Protein 6GFA (pdb70)

Nearest PDB structures (foldseek):
  6gfa-assembly1_A  TM=1.003E+00  e=8.017E-80  Homo sapiens
  6s02-assembly1_A  TM=9.178E-01  e=1.469E-42  Plasmodium falciparum 3D7
  6rzq-assembly1_A  TM=9.222E-01  e=8.433E-42  Plasmodium falciparum 3D7
  3l6q-assembly2_B  TM=8.711E-01  e=2.440E-42  Cryptosporidium parvum Iowa II
  3kvg-assembly2_B  TM=8.988E-01  e=8.922E-42  Cryptosporidium parvum Iowa II

B-factor: mean 36.86, std 12.06, range [14.99, 91.08]

Solvent-accessible surface area: 17128 Å² total; per-residue (Å²): 68,3,0,2,20,12,16,14,52,27,0,25,3,0,12,61,60,114,91,37,20,43,37,7,52,21,109,108,97,65,94,33,5,15,2,6,0,4,4,31,88,82,88,98,36,19,2,47,40,0,71,118,59,24,34,97,80,0,83,35,0,0,10,47,4,26,16,2,4,38,50,52,23,125,40,109,35,0,80,155,38,79,89,57,30,14,11,89,6,35,74,34,222,131,32,17,4,0,0,63,4,86,28,93,51,116,115,50,87,22,19,6,38,74,0,3,5,16,0,0,47,42,0,42,83,8,0,44,104,62,54,174,125,119,8,63,54,0,0,1,3,1,6,21,27,18,76,110,56,20,61,143,5,9,75,70,0,1,133,99,30,44,6,69,22,78,89,8,0,47,9,3,35,0,0,0,41,5,0,18,103,90,58,138,131,6,23,33,122,131,96,184,60,69,28,0,0,1,0,14,0,26,31,20,8,0,10,0,0,0,1,14,0,7,108,87,115,54,114,52,64,14,40,3,82,30,23,120,1,0,1,61,28,0,4,66,60,0,2,78,52,0,6,59,58,0,112,87,140,68,166,5,41,0,110,83,40,66,88,6,21,20,66,0,66,56,38,0,27,130,7,15,130,88,2,39,97,50,68,86,84,11,89,2,94,3,132,58,9,32,107,123,111,92,3,60,15,128,0,33,57,81,75,6,47,74,59,0,44,112,6,6,105,82,0,86,90,4,0,141,34,0,31,110,101,25,152,26,127,41,129,67,2,51,6,0,2,6,1,11,42,10,0,102,7,37,6,0,68,87,90,0,22,159,50,3,65,68,132,31,35,87,70,14,65,23,28,17,0,9,0,45,0,0,1,40,60,70

Radius of gyration: 21.19 Å; Cα contacts (8 Å, |Δi|>4): 793; chains: 1; bounding box: 54×48×57 Å

InterPro domains:
  IPR013126 Heat shock protein 70 family [PF00012] (3-703)
  IPR013126 Heat shock protein 70 family [PTHR45639] (1-829)
  IPR018181 Heat shock protein 70, conserved site [PS01036] (338-352)
  IPR029047 Heat shock protein 70kD, peptide-binding domain superfamily [G3DSA:2.60.34.10] (390-541)
  IPR029047 Heat shock protein 70kD, peptide-binding domain superfamily [SSF100920] (386-639)
  IPR029048 Heat shock protein 70kD, C-terminal domain superfamily [G3DSA:1.20.1270.10] (606-717)
  IPR029048 Heat shock protein 70kD, C-terminal domain superfamily [G3DSA:1.20.1270.10] (718-803)
  IPR029048 Heat shock protein 70kD, C-terminal domain superfamily [SSF100934] (633-715)
  IPR029048 Heat shock protein 70kD, C-terminal domain superfamily [SSF100934] (718-811)
  IPR042053 HSPH1, nucleotide-binding domain [cd11739] (2-381)
  IPR043129 ATPase, nucleotide binding domain [SSF53067] (1-185)
  IPR043129 ATPase, nucleotide binding domain [SSF53067] (195-383)
  IPR060486 HYOU1-like, C-terminal domain [PF27508] (733-796)

CATH classification: 3.30.420.40 (+3 more: 3.30.30.30, 3.30.420.40, 3.90.640.10)

Sequence (378 aa):
VVGLDVGSQSCYIAVARAGGIETIANEFSDRCTPSVISFGSKNRTTIGVAAKNQQITHANNTVSNFKRFHGRAFNDPFIQKEKENLSYDLVPLKNGGVGIKVMYMGEEHLFSVEQITAMLLTKLKETAENSLKKPVTDCVISVPSSFFTDAERRSVLDAAQIVGLNCLRLMNNDMMTAVALNYGIYKQDLPSLDEKPRIVVFVDMGHSAFQVVSACAFNKGKLKVLGTAFDPFLGGKNFDEKLVEHFCAEFKTKYKLDAKSKIRALLRLYQECEKLKKLMSSNSTDLPLNIECFMNDKDVSGKMNRSQFEELCAELLQKIEVPLYSLLEQTHLKVEDVSAVEIVGGATRIPAVKERIAKFFGKDISTTLNADEAVARGCALQC

Foldseek 3Di:
DKFWEDDLFWIAIWAQDVPAIGTFAFPVRHRIFTLKKAADQQGIDGGVVLVVCCLVRVARMDGSCLVLQLPFCPPPVNVVVQLQGSYHWDADPVRGIWTWHQHNNDIDIDGSLQSVLVRVLSVQVSVCVRVVDHAAEFEYEDAPPQDPRSVVSNVSSSVVNNHDHPYHDHLVLLLQLLCQVPPPPAAAPVDFWAKEKEWAAAAFWIKIWIWTHHNPDIDTLDMFIDRGAHLVVLLVLQLVVVQVVCCVPPVDRQSVDSSLSVVSSVQSSVVQLVLLPDFDKDKRWDQCSDPRDIDIDIDGLVRSCVSCVVSLVVLCVRVVVNCVRNVDDLVSHPAYEYAYDGCSRVSNQVSVCVNSVHHHDHPDHRDCSNSSSRNPPD

Organism: Homo sapiens (NCBI:txid9606)

Structure (mmCIF, N/CA/C/O backbone):
data_6GFA
#
_entry.id   6GFA
#
_cell.length_a   109.780
_cell.length_b   109.780
_cell.length_c   144.220
_cell.angle_alpha   90.00
_cell.angle_beta   90.00
_cell.angle_gamma   120.00
#
_symmetry.space_group_name_H-M   'P 61 2 2'
#
loop_
_entity.id
_entity.type
_entity.pdbx_description
1 polymer 'Heat shock protein 105 kDa'
2 non-polymer 'MAGNESIUM ION'
3 non-polymer "ADENOSINE-5'-TRIPHOSPHATE"
4 water water
#
loop_
_atom_site.group_PDB
_atom_site.id
_atom_site.type_symbol
_atom_site.label_atom_id
_atom_site.label_alt_id
_atom_site.label_comp_id
_atom_site.label_asym_id
_atom_site.label_entity_id
_atom_site.label_seq_id
_atom_site.pdbx_PDB_ins_code
_atom_site.Cartn_x
_atom_site.Cartn_y
_atom_site.Cartn_z
_atom_site.occupancy
_atom_site.B_iso_or_equiv
_atom_site.auth_seq_id
_atom_site.auth_comp_id
_atom_site.auth_asym_id
_atom_site.auth_atom_id
_atom_site.pdbx_PDB_model_num
ATOM 1 N N . VAL A 1 3 ? -19.063 26.690 -1.859 1.00 42.87 2 VAL A N 1
ATOM 2 C CA . VAL A 1 3 ? -18.865 28.021 -1.281 1.00 41.98 2 VAL A CA 1
ATOM 3 C C . VAL A 1 3 ? -17.430 28.220 -0.782 1.00 36.52 2 VAL A C 1
ATOM 4 O O . VAL A 1 3 ? -16.978 27.526 0.117 1.00 34.39 2 VAL A O 1
ATOM 8 N N . VAL A 1 4 ? -16.728 29.187 -1.353 1.00 33.32 3 VAL A N 1
ATOM 9 C CA . VAL A 1 4 ? -15.328 29.386 -1.015 1.00 27.84 3 VAL A CA 1
ATOM 10 C C . VAL A 1 4 ? -15.143 30.396 0.128 1.00 30.37 3 VAL A C 1
ATOM 11 O O . VAL A 1 4 ? -15.752 31.467 0.133 1.00 29.90 3 VAL A O 1
ATOM 15 N N . GLY A 1 5 ? -14.326 30.041 1.116 1.00 27.50 4 GLY A N 1
ATOM 16 C CA . GLY A 1 5 ? -13.984 30.974 2.176 1.00 22.88 4 GLY A CA 1
ATOM 17 C C . GLY A 1 5 ? -12.718 31.752 1.807 1.00 28.46 4 GLY A C 1
ATOM 18 O O . GLY A 1 5 ? -11.688 31.155 1.472 1.00 27.06 4 GLY A O 1
ATOM 19 N N . LEU A 1 6 ? -12.795 33.076 1.874 1.00 24.87 5 LEU A N 1
ATOM 20 C CA . LEU A 1 6 ? -11.693 33.958 1.472 1.00 23.63 5 LEU A CA 1
ATOM 21 C C . LEU A 1 6 ? -11.249 34.862 2.605 1.00 26.67 5 LEU A C 1
ATOM 22 O O . LEU A 1 6 ? -11.940 35.824 2.964 1.00 23.24 5 LEU A O 1
ATOM 27 N N . ASP A 1 7 ? -10.085 34.570 3.160 1.00 19.99 6 ASP A N 1
ATOM 28 C CA . ASP A 1 7 ? -9.525 35.443 4.162 1.00 23.69 6 ASP A CA 1
ATOM 29 C C . ASP A 1 7 ? -8.659 36.470 3.432 1.00 21.66 6 ASP A C 1
ATOM 30 O O . ASP A 1 7 ? -7.557 36.166 2.979 1.00 23.15 6 ASP A O 1
ATOM 35 N N . VAL A 1 8 ? -9.176 37.680 3.287 1.00 21.13 7 VAL A N 1
ATOM 36 C CA . VAL A 1 8 ? -8.442 38.727 2.591 1.00 22.48 7 VAL A CA 1
ATOM 37 C C . VAL A 1 8 ? -7.738 39.602 3.623 1.00 24.02 7 VAL A C 1
ATOM 38 O O . VAL A 1 8 ? -8.366 40.428 4.314 1.00 24.57 7 VAL A O 1
ATOM 42 N N . GLY A 1 9 ? -6.431 39.401 3.745 1.00 20.45 8 GLY A N 1
ATOM 43 C CA . GLY A 1 9 ? -5.649 40.119 4.729 1.00 21.59 8 GLY A CA 1
ATOM 44 C C . GLY A 1 9 ? -4.981 41.330 4.098 1.00 20.52 8 GLY A C 1
ATOM 45 O O . GLY A 1 9 ? -4.871 41.427 2.873 1.00 20.81 8 GLY A O 1
ATOM 46 N N . SER A 1 10 ? -4.540 42.269 4.922 1.00 22.04 9 SER A N 1
ATOM 47 C CA . SER A 1 10 ? -3.869 43.444 4.374 1.00 22.75 9 SER A CA 1
ATOM 48 C C . SER A 1 10 ? -2.484 43.071 3.794 1.00 21.94 9 SER A C 1
ATOM 49 O O . SER A 1 10 ? -1.933 43.813 2.961 1.00 25.76 9 SER A O 1
ATOM 52 N N . GLN A 1 11 ? -1.947 41.921 4.214 1.00 20.88 10 GLN A N 1
ATOM 53 C CA . GLN A 1 11 ? -0.644 41.434 3.727 1.00 20.79 10 GLN A CA 1
ATOM 54 C C . GLN A 1 11 ? -0.757 40.131 2.919 1.00 23.97 10 GLN A C 1
ATOM 55 O O . GLN A 1 11 ? -0.090 39.985 1.903 1.00 24.02 10 GLN A O 1
ATOM 61 N N . SER A 1 12 ? -1.588 39.185 3.375 1.00 21.53 11 SER A N 1
ATOM 62 C CA . SER A 1 12 ? -1.709 37.884 2.715 1.00 22.04 11 SER A CA 1
ATOM 63 C C . SER A 1 12 ? -3.148 37.421 2.662 1.00 21.61 11 SER A C 1
ATOM 64 O O . SER A 1 12 ? -3.958 37.822 3.500 1.00 26.67 11 SER A O 1
ATOM 67 N N . CYS A 1 13 ? -3.443 36.565 1.690 1.00 19.80 12 CYS A N 1
ATOM 68 C CA . CYS A 1 13 ? -4.762 35.966 1.528 1.00 22.34 12 CYS A CA 1
ATOM 69 C C . CYS A 1 13 ? -4.712 34.459 1.557 1.00 27.13 12 CYS A C 1
ATOM 70 O O . CYS A 1 13 ? -3.768 33.851 1.044 1.00 26.32 12 CYS A O 1
ATOM 73 N N . TYR A 1 14 ? -5.740 33.862 2.157 1.00 24.23 13 TYR A N 1
ATOM 74 C CA . TYR A 1 14 ? -5.911 32.418 2.167 1.00 25.04 13 TYR A CA 1
ATOM 75 C C . TYR A 1 14 ? -7.296 32.060 1.629 1.00 28.19 13 TYR A C 1
ATOM 76 O O . TYR A 1 14 ? -8.233 32.863 1.703 1.00 23.62 13 TYR A O 1
ATOM 85 N N . ILE A 1 15 ? -7.397 30.849 1.086 1.00 23.76 14 ILE A N 1
ATOM 86 C CA . ILE A 1 15 ? -8.599 30.361 0.426 1.00 26.49 14 ILE A CA 1
ATOM 87 C C . ILE A 1 15 ? -8.932 28.975 0.955 1.00 26.85 14 ILE A C 1
ATOM 88 O O . ILE A 1 15 ? -8.065 28.096 0.979 1.00 24.55 14 ILE A O 1
ATOM 93 N N . ALA A 1 16 ? -10.173 28.757 1.368 1.00 20.97 15 ALA A N 1
ATOM 94 C CA . ALA A 1 16 ? -10.542 27.427 1.847 1.00 23.92 15 ALA A CA 1
ATOM 95 C C . ALA A 1 16 ? -11.887 27.016 1.277 1.00 28.28 15 ALA A C 1
ATOM 96 O O . ALA A 1 16 ? -12.669 27.865 0.876 1.00 27.60 15 ALA A O 1
ATOM 98 N N . VAL A 1 17 ? -12.147 25.709 1.234 1.00 29.25 16 VAL A N 1
ATOM 99 C CA . VAL A 1 17 ? -13.429 25.220 0.740 1.00 35.17 16 VAL A CA 1
ATOM 100 C C . VAL A 1 17 ? -13.785 23.877 1.372 1.00 34.09 16 VAL A C 1
ATOM 101 O O . VAL A 1 17 ? -12.913 23.046 1.609 1.00 34.89 16 VAL A O 1
ATOM 105 N N . ALA A 1 18 ? -15.064 23.680 1.677 1.00 44.00 17 ALA A N 1
ATOM 106 C CA . ALA A 1 18 ? -15.534 22.373 2.140 1.00 47.62 17 ALA A CA 1
ATOM 107 C C . ALA A 1 18 ? -15.398 21.346 1.029 1.00 52.98 17 ALA A C 1
ATOM 108 O O . ALA A 1 18 ? -16.035 21.467 -0.014 1.00 54.26 17 ALA A O 1
ATOM 110 N N . ARG A 1 19 ? -14.542 20.355 1.250 1.00 58.09 18 ARG A N 1
ATOM 111 C CA . ARG A 1 19 ? -14.423 19.222 0.348 1.00 60.54 18 ARG A CA 1
ATOM 112 C C . ARG A 1 19 ? -15.051 18.002 1.016 1.00 70.17 18 ARG A C 1
ATOM 113 O O . ARG A 1 19 ? -15.643 18.114 2.096 1.00 67.91 18 ARG A O 1
ATOM 115 N N . ALA A 1 20 ? -14.937 16.845 0.371 1.00 76.72 19 ALA A N 1
ATOM 116 C CA . ALA A 1 20 ? -15.490 15.611 0.918 1.00 72.24 19 ALA A CA 1
ATOM 117 C C . ALA A 1 20 ? -14.765 15.234 2.203 1.00 70.09 19 ALA A C 1
ATOM 118 O O . ALA A 1 20 ? -13.599 14.834 2.179 1.00 70.04 19 ALA A O 1
ATOM 120 N N . GLY A 1 21 ? -15.460 15.376 3.326 1.00 69.71 20 GLY A N 1
ATOM 121 C CA . GLY A 1 21 ? -14.878 15.088 4.621 1.00 65.60 20 GLY A CA 1
ATOM 122 C C . GLY A 1 21 ? -14.774 16.318 5.503 1.00 70.09 20 GLY A C 1
ATOM 123 O O . GLY A 1 21 ? -15.426 16.391 6.547 1.00 73.94 20 GLY A O 1
ATOM 124 N N . GLY A 1 22 ? -13.963 17.288 5.082 1.00 64.74 21 GLY A N 1
ATOM 125 C CA . GLY A 1 22 ? -13.708 18.471 5.888 1.00 56.67 21 GLY A CA 1
ATOM 126 C C . GLY A 1 22 ? -13.452 19.743 5.098 1.00 51.04 21 GLY A C 1
ATOM 127 O O . GLY A 1 22 ? -14.073 19.989 4.066 1.00 49.41 21 GLY A O 1
ATOM 128 N N . ILE A 1 23 ? -12.539 20.567 5.596 1.00 45.81 22 ILE A N 1
ATOM 129 C CA . ILE A 1 23 ? -12.240 21.840 4.954 1.00 41.66 22 ILE A CA 1
ATOM 130 C C . ILE A 1 23 ? -10.822 21.763 4.432 1.00 38.20 22 ILE A C 1
ATOM 131 O O . ILE A 1 23 ? -9.920 21.361 5.156 1.00 43.09 22 ILE A O 1
ATOM 136 N N . GLU A 1 24 ? -10.618 22.126 3.174 1.00 34.12 23 GLU A N 1
ATOM 137 C CA . GLU A 1 24 ? -9.264 22.146 2.625 1.00 36.63 23 GLU A CA 1
ATOM 138 C C . GLU A 1 24 ? -8.855 23.565 2.249 1.00 35.07 23 GLU A C 1
ATOM 139 O O . GLU A 1 24 ? -9.688 24.348 1.784 1.00 31.42 23 GLU A O 1
ATOM 141 N N . THR A 1 25 ? -7.583 23.915 2.432 1.00 33.29 24 THR A N 1
ATOM 142 C CA . THR A 1 25 ? -7.138 25.186 1.886 1.00 34.37 24 THR A CA 1
ATOM 143 C C . THR A 1 25 ? -6.743 24.942 0.444 1.00 33.65 24 THR A C 1
ATOM 144 O O . THR A 1 25 ? -6.293 23.864 0.084 1.00 37.40 24 THR A O 1
ATOM 148 N N . ILE A 1 26 ? -6.951 25.942 -0.388 1.00 27.40 25 ILE A N 1
ATOM 149 C CA . ILE A 1 26 ? -6.642 25.822 -1.793 1.00 30.99 25 ILE A CA 1
ATOM 150 C C . ILE A 1 26 ? -5.282 26.445 -2.081 1.00 31.10 25 ILE A C 1
ATOM 151 O O . ILE A 1 26 ? -5.015 27.585 -1.673 1.00 33.08 25 ILE A O 1
ATOM 156 N N . ALA A 1 27 ? -4.434 25.699 -2.785 1.00 26.11 26 ALA A N 1
ATOM 157 C CA . ALA A 1 27 ? -3.088 26.158 -3.135 1.00 27.07 26 ALA A CA 1
ATOM 158 C C . ALA A 1 27 ? -3.112 26.845 -4.496 1.00 30.56 26 ALA A C 1
ATOM 159 O O . ALA A 1 27 ? -3.960 26.534 -5.339 1.00 28.47 26 ALA A O 1
ATOM 161 N N . ASN A 1 28 ? -2.192 27.785 -4.707 1.00 26.77 27 ASN A N 1
ATOM 162 C CA . ASN A 1 28 ? -2.178 28.561 -5.944 1.00 28.09 27 ASN A CA 1
ATOM 163 C C . ASN A 1 28 ? -1.162 28.022 -6.956 1.00 28.41 27 ASN A C 1
ATOM 164 O O . ASN A 1 28 ? -0.710 26.880 -6.830 1.00 28.83 27 ASN A O 1
ATOM 169 N N . GLU A 1 29 ? -0.790 28.845 -7.938 1.00 32.17 28 GLU A N 1
ATOM 170 C CA . GLU A 1 29 ? 0.044 28.370 -9.043 1.00 33.02 28 GLU A CA 1
ATOM 171 C C . GLU A 1 29 ? 1.495 28.129 -8.618 1.00 35.76 28 GLU A C 1
ATOM 172 O O . GLU A 1 29 ? 2.277 27.556 -9.382 1.00 35.44 28 GLU A O 1
ATOM 178 N N . PHE A 1 30 ? 1.844 28.573 -7.410 1.00 32.83 29 PHE A N 1
ATOM 179 C CA . PHE A 1 30 ? 3.158 28.298 -6.812 1.00 31.16 29 PHE A CA 1
ATOM 180 C C . PHE A 1 30 ? 3.053 27.184 -5.773 1.00 30.69 29 PHE A C 1
ATOM 181 O O . PHE A 1 30 ? 4.010 26.920 -5.025 1.00 31.53 29 PHE A O 1
ATOM 189 N N . SER A 1 31 ? 1.882 26.537 -5.753 1.00 26.09 30 SER A N 1
ATOM 190 C CA . SER A 1 31 ? 1.535 25.487 -4.794 1.00 29.02 30 SER A CA 1
ATOM 191 C C . SER A 1 31 ? 1.462 26.030 -3.372 1.00 29.29 30 SER A C 1
ATOM 192 O O . SER A 1 31 ? 1.577 25.268 -2.416 1.00 26.56 30 SER A O 1
ATOM 195 N N . ASP A 1 32 ? 1.244 27.336 -3.232 1.00 25.31 31 ASP A N 1
ATOM 196 C CA . ASP A 1 32 ? 1.265 27.978 -1.912 1.00 28.59 31 ASP A CA 1
ATOM 197 C C . ASP A 1 32 ? -0.170 28.287 -1.459 1.00 27.20 31 ASP A C 1
ATOM 198 O O . ASP A 1 32 ? -0.999 28.692 -2.277 1.00 26.48 31 ASP A O 1
ATOM 203 N N . ARG A 1 33 ? -0.450 28.089 -0.170 1.00 25.29 32 ARG A N 1
ATOM 204 C CA . ARG A 1 33 ? -1.716 28.523 0.447 1.00 26.10 32 ARG A CA 1
ATOM 205 C C . ARG A 1 33 ? -1.786 30.053 0.608 1.00 27.36 32 ARG A C 1
ATOM 206 O O . ARG A 1 33 ? -2.861 30.633 0.737 1.00 25.31 32 ARG A O 1
ATOM 214 N N . CYS A 1 34 ? -0.619 30.690 0.625 1.00 25.58 33 CYS A N 1
ATOM 215 C CA . CYS A 1 34 ? -0.501 32.108 0.955 1.00 26.15 33 CYS A CA 1
ATOM 216 C C . CYS A 1 34 ? -0.298 32.917 -0.313 1.00 26.31 33 CYS A C 1
ATOM 217 O O . CYS A 1 34 ? 0.687 32.710 -1.035 1.00 24.19 33 CYS A O 1
ATOM 220 N N . THR A 1 35 ? -1.244 33.808 -0.592 1.00 22.22 34 THR A N 1
ATOM 221 C CA . THR A 1 35 ? -1.142 34.749 -1.709 1.00 22.59 34 THR A CA 1
ATOM 222 C C . THR A 1 35 ? -0.909 36.188 -1.202 1.00 25.48 34 THR A C 1
ATOM 223 O O . THR A 1 35 ? -1.803 36.777 -0.589 1.00 26.20 34 THR A O 1
ATOM 227 N N . PRO A 1 36 ? 0.291 36.755 -1.451 1.00 23.42 35 PRO A N 1
ATOM 228 C CA . PRO A 1 36 ? 0.515 38.145 -1.032 1.00 21.47 35 PRO A CA 1
ATOM 229 C C . PRO A 1 36 ? -0.530 39.087 -1.616 1.00 25.65 35 PRO A C 1
ATOM 230 O O . PRO A 1 36 ? -0.880 38.954 -2.790 1.00 23.57 35 PRO A O 1
ATOM 234 N N . SER A 1 37 ? -1.005 40.024 -0.794 1.00 24.54 36 SER A N 1
ATOM 235 C CA . SER A 1 37 ? -1.992 41.033 -1.208 1.00 25.78 36 SER A CA 1
ATOM 236 C C . SER A 1 37 ? -1.317 42.196 -1.930 1.00 23.95 36 SER A C 1
ATOM 237 O O . SER A 1 37 ? -1.248 43.314 -1.419 1.00 26.12 36 SER A O 1
ATOM 240 N N . VAL A 1 38 ? -0.796 41.915 -3.114 1.00 28.32 37 VAL A N 1
ATOM 241 C CA . VAL A 1 38 ? 0.047 42.869 -3.828 1.00 24.96 37 VAL A CA 1
ATOM 242 C C . VAL A 1 38 ? -0.295 42.811 -5.310 1.00 26.30 37 VAL A C 1
ATOM 243 O O . VAL A 1 38 ? -0.425 41.720 -5.892 1.00 25.42 37 VAL A O 1
ATOM 247 N N . ILE A 1 39 ? -0.444 43.982 -5.913 1.00 26.75 38 ILE A N 1
ATOM 248 C CA . ILE A 1 39 ? -0.729 44.093 -7.334 1.00 29.87 38 ILE A CA 1
ATOM 249 C C . ILE A 1 39 ? 0.351 44.956 -7.969 1.00 33.06 38 ILE A C 1
ATOM 250 O O . ILE A 1 39 ? 0.638 46.051 -7.478 1.00 30.29 38 ILE A O 1
ATOM 255 N N . SER A 1 40 ? 0.945 44.467 -9.052 1.00 32.32 39 SER A N 1
ATOM 256 C CA . SER A 1 40 ? 1.953 45.230 -9.775 1.00 34.54 39 SER A CA 1
ATOM 257 C C . SER A 1 40 ? 1.458 45.570 -11.175 1.00 36.60 39 SER A C 1
ATOM 258 O O . SER A 1 40 ? 0.998 44.696 -11.910 1.00 40.14 39 SER A O 1
ATOM 261 N N . PHE A 1 41 ? 1.547 46.844 -11.543 1.00 38.11 40 PHE A N 1
ATOM 262 C CA . PHE A 1 41 ? 1.037 47.281 -12.837 1.00 41.79 40 PHE A CA 1
ATOM 263 C C . PHE A 1 41 ? 2.193 47.526 -13.797 1.00 44.52 40 PHE A C 1
ATOM 264 O O . PHE A 1 41 ? 3.022 48.392 -13.559 1.00 43.04 40 PHE A O 1
ATOM 272 N N . GLY A 1 42 ? 2.247 46.749 -14.872 1.00 51.88 41 GLY A N 1
ATOM 273 C CA . GLY A 1 42 ? 3.271 46.926 -15.887 1.00 58.40 41 GLY A CA 1
ATOM 274 C C . GLY A 1 42 ? 2.704 47.617 -17.114 1.00 60.98 41 GLY A C 1
ATOM 275 O O . GLY A 1 42 ? 1.588 48.140 -17.071 1.00 55.93 41 GLY A O 1
ATOM 276 N N . SER A 1 43 ? 3.461 47.607 -18.209 1.00 62.09 42 SER A N 1
ATOM 277 C CA . SER A 1 43 ? 3.027 48.245 -19.451 1.00 62.43 42 SER A CA 1
ATOM 278 C C . SER A 1 43 ? 2.165 47.315 -20.296 1.00 66.34 42 SER A C 1
ATOM 279 O O . SER A 1 43 ? 1.214 47.752 -20.940 1.00 67.00 42 SER A O 1
ATOM 282 N N . LYS A 1 44 ? 2.505 46.031 -20.294 1.00 68.10 43 LYS A N 1
ATOM 283 C CA . LYS A 1 44 ? 1.775 45.054 -21.094 1.00 70.06 43 LYS A CA 1
ATOM 284 C C . LYS A 1 44 ? 0.681 44.339 -20.294 1.00 66.41 43 LYS A C 1
ATOM 285 O O . LYS A 1 44 ? -0.232 43.755 -20.880 1.00 66.92 43 LYS A O 1
ATOM 287 N N . ASN A 1 45 ? 0.769 44.392 -18.964 1.00 64.65 44 ASN A N 1
ATOM 288 C CA . ASN A 1 45 ? -0.134 43.616 -18.106 1.00 62.78 44 ASN A CA 1
ATOM 289 C C . ASN A 1 45 ? -0.035 43.969 -16.621 1.00 56.45 44 ASN A C 1
ATOM 290 O O . ASN A 1 45 ? 0.632 44.928 -16.238 1.00 59.65 44 ASN A O 1
ATOM 295 N N . ARG A 1 46 ? -0.696 43.172 -15.788 1.00 49.86 45 ARG A N 1
ATOM 296 C CA . ARG A 1 46 ? -0.583 43.315 -14.345 1.00 41.93 45 ARG A CA 1
ATOM 297 C C . ARG A 1 46 ? -0.415 41.950 -13.689 1.00 40.15 45 ARG A C 1
ATOM 298 O O . ARG A 1 46 ? -0.817 40.915 -14.224 1.00 36.58 45 ARG A O 1
ATOM 306 N N . THR A 1 47 ? 0.190 41.962 -12.515 1.00 33.63 46 THR A N 1
ATOM 307 C CA A THR A 1 47 ? 0.526 40.751 -11.796 0.47 34.85 46 THR A CA 1
ATOM 308 C CA B THR A 1 47 ? 0.450 40.717 -11.821 0.53 34.85 46 THR A CA 1
ATOM 309 C C . THR A 1 47 ? -0.012 40.848 -10.365 1.00 34.53 46 THR A C 1
ATOM 310 O O . THR A 1 47 ? -0.029 41.939 -9.792 1.00 31.64 46 THR A O 1
ATOM 317 N N . ILE A 1 48 ? -0.449 39.723 -9.793 1.00 29.88 47 ILE A N 1
ATOM 318 C CA . ILE A 1 48 ? -0.999 39.702 -8.443 1.00 26.01 47 ILE A CA 1
ATOM 319 C C . ILE A 1 48 ? -0.406 38.572 -7.606 1.00 26.77 47 ILE A C 1
ATOM 320 O O . ILE A 1 48 ? -0.382 37.432 -8.041 1.00 28.59 47 ILE A O 1
ATOM 325 N N . GLY A 1 49 ? 0.043 38.871 -6.392 1.00 25.12 48 GLY A N 1
ATOM 326 C CA . GLY A 1 49 ? 0.592 37.831 -5.538 1.00 27.97 48 GLY A CA 1
ATOM 327 C C . GLY A 1 49 ? 2.111 37.942 -5.434 1.00 28.64 48 GLY A C 1
ATOM 328 O O . GLY A 1 49 ? 2.666 39.037 -5.438 1.00 27.18 48 GLY A O 1
ATOM 329 N N . VAL A 1 50 ? 2.784 36.803 -5.340 1.00 27.32 49 VAL A N 1
ATOM 330 C CA . VAL A 1 50 ? 4.206 36.821 -5.025 1.00 30.29 49 VAL A CA 1
ATOM 331 C C . VAL A 1 50 ? 5.056 37.339 -6.195 1.00 28.60 49 VAL A C 1
ATOM 332 O O . VAL A 1 50 ? 6.088 37.957 -5.976 1.00 29.59 49 VAL A O 1
ATOM 336 N N . ALA A 1 51 ? 4.611 37.141 -7.432 1.00 30.30 50 ALA A N 1
ATOM 337 C CA . ALA A 1 51 ? 5.338 37.729 -8.561 1.00 37.91 50 ALA A CA 1
ATOM 338 C C . ALA A 1 51 ? 5.245 39.264 -8.520 1.00 32.13 50 ALA A C 1
ATOM 339 O O . ALA A 1 51 ? 6.173 39.972 -8.934 1.00 37.72 50 ALA A O 1
ATOM 341 N N . ALA A 1 52 ? 4.144 39.785 -7.993 1.00 32.86 51 ALA A N 1
ATOM 342 C CA . ALA A 1 52 ? 4.025 41.232 -7.802 1.00 33.77 51 ALA A CA 1
ATOM 343 C C . ALA A 1 52 ? 4.898 41.675 -6.632 1.00 32.48 51 ALA A C 1
ATOM 344 O O . ALA A 1 52 ? 5.626 42.665 -6.722 1.00 35.30 51 ALA A O 1
ATOM 346 N N . LYS A 1 53 ? 4.817 40.936 -5.532 1.00 29.94 52 LYS A N 1
ATOM 347 C CA . LYS A 1 53 ? 5.606 41.259 -4.355 1.00 32.46 52 LYS A CA 1
ATOM 348 C C . LYS A 1 53 ? 7.100 41.212 -4.643 1.00 37.56 52 LYS A C 1
ATOM 349 O O . LYS A 1 53 ? 7.849 42.042 -4.140 1.00 32.56 52 LYS A O 1
ATOM 355 N N . ASN A 1 54 ? 7.532 40.230 -5.434 1.00 33.03 53 ASN A N 1
ATOM 356 C CA . ASN A 1 54 ? 8.947 40.116 -5.777 1.00 35.72 53 ASN A CA 1
ATOM 357 C C . ASN A 1 54 ? 9.430 41.340 -6.573 1.00 35.22 53 ASN A C 1
ATOM 358 O O . ASN A 1 54 ? 10.615 41.643 -6.591 1.00 38.72 53 ASN A O 1
ATOM 363 N N . GLN A 1 55 ? 8.503 42.057 -7.207 1.00 37.68 54 GLN A N 1
ATOM 364 C CA . GLN A 1 55 ? 8.842 43.263 -7.974 1.00 40.83 54 GLN A CA 1
ATOM 365 C C . GLN A 1 55 ? 8.743 44.568 -7.201 1.00 42.05 54 GLN A C 1
ATOM 366 O O . GLN A 1 55 ? 8.899 45.639 -7.775 1.00 45.19 54 GLN A O 1
ATOM 372 N N . GLN A 1 56 ? 8.449 44.490 -5.914 1.00 39.98 55 GLN A N 1
ATOM 373 C CA . GLN A 1 56 ? 8.056 45.683 -5.174 1.00 42.25 55 GLN A CA 1
ATOM 374 C C . GLN A 1 56 ? 9.159 46.765 -5.073 1.00 43.71 55 GLN A C 1
ATOM 375 O O . GLN A 1 56 ? 8.852 47.955 -4.983 1.00 43.17 55 GLN A O 1
ATOM 381 N N . ILE A 1 57 ? 10.426 46.371 -5.087 1.00 42.81 56 ILE A N 1
ATOM 382 C CA . ILE A 1 57 ? 11.491 47.370 -5.077 1.00 43.70 56 ILE A CA 1
ATOM 383 C C . ILE A 1 57 ? 11.764 47.879 -6.490 1.00 42.70 56 ILE A C 1
ATOM 384 O O . ILE A 1 57 ? 11.799 49.089 -6.733 1.00 45.67 56 ILE A O 1
ATOM 389 N N . THR A 1 58 ? 11.940 46.946 -7.417 1.00 37.79 57 THR A N 1
ATOM 390 C CA . THR A 1 58 ? 12.174 47.285 -8.816 1.00 44.68 57 THR A CA 1
ATOM 391 C C . THR A 1 58 ? 11.071 48.156 -9.431 1.00 46.92 57 THR A C 1
ATOM 392 O O . THR A 1 58 ? 11.363 49.093 -10.167 1.00 44.09 57 THR A O 1
ATOM 396 N N . HIS A 1 59 ? 9.808 47.855 -9.132 1.00 42.07 58 HIS A N 1
ATOM 397 C CA . HIS A 1 59 ? 8.695 48.629 -9.693 1.00 40.61 58 HIS A CA 1
ATOM 398 C C . HIS A 1 59 ? 7.869 49.301 -8.603 1.00 41.94 58 HIS A C 1
ATOM 399 O O . HIS A 1 59 ? 6.640 49.228 -8.613 1.00 38.26 58 HIS A O 1
ATOM 406 N N . ALA A 1 60 ? 8.558 49.968 -7.686 1.00 37.42 59 ALA A N 1
ATOM 407 C CA . ALA A 1 60 ? 7.973 50.485 -6.458 1.00 40.86 59 ALA A CA 1
ATOM 408 C C . ALA A 1 60 ? 6.825 51.461 -6.658 1.00 44.01 59 ALA A C 1
ATOM 409 O O . ALA A 1 60 ? 5.882 51.472 -5.865 1.00 39.72 59 ALA A O 1
ATOM 411 N N . ASN A 1 61 ? 6.915 52.287 -7.698 1.00 40.71 60 ASN A N 1
ATOM 412 C CA . ASN A 1 61 ? 5.911 53.322 -7.957 1.00 45.13 60 ASN A CA 1
ATOM 413 C C . ASN A 1 61 ? 4.585 52.751 -8.432 1.00 37.26 60 ASN A C 1
ATOM 414 O O . ASN A 1 61 ? 3.542 53.363 -8.236 1.00 37.83 60 ASN A O 1
ATOM 419 N N . ASN A 1 62 ? 4.647 51.594 -9.083 1.00 34.26 61 ASN A N 1
ATOM 420 C CA . ASN A 1 62 ? 3.487 50.977 -9.705 1.00 37.96 61 ASN A CA 1
ATOM 421 C C . ASN A 1 62 ? 3.140 49.611 -9.100 1.00 33.50 61 ASN A C 1
ATOM 422 O O . ASN A 1 62 ? 2.455 48.783 -9.711 1.00 34.86 61 ASN A O 1
ATOM 427 N N . THR A 1 63 ? 3.612 49.399 -7.882 1.00 31.27 62 THR A N 1
ATOM 428 C CA . THR A 1 63 ? 3.281 48.203 -7.139 1.00 29.93 62 THR A CA 1
ATOM 429 C C . THR A 1 63 ? 2.462 48.636 -5.928 1.00 32.00 62 THR A C 1
ATOM 430 O O . THR A 1 63 ? 2.876 49.507 -5.160 1.00 33.91 62 THR A O 1
ATOM 434 N N . VAL A 1 64 ? 1.284 48.043 -5.784 1.00 30.33 63 VAL A N 1
ATOM 435 C CA . VAL A 1 64 ? 0.303 48.487 -4.801 1.00 27.70 63 VAL A CA 1
ATOM 436 C C . VAL A 1 64 ? 0.071 47.428 -3.722 1.00 29.41 63 VAL A C 1
ATOM 437 O O . VAL A 1 64 ? -0.192 46.261 -4.024 1.00 26.85 63 VAL A O 1
ATOM 441 N N . SER A 1 65 ? 0.168 47.843 -2.464 1.00 26.63 64 SER A N 1
ATOM 442 C CA . SER A 1 65 ? 0.094 46.914 -1.338 1.00 29.21 64 SER A CA 1
ATOM 443 C C . SER A 1 65 ? -0.419 47.634 -0.101 1.00 28.59 64 SER A C 1
ATOM 444 O O . SER A 1 65 ? -0.465 48.862 -0.088 1.00 28.73 64 SER A O 1
ATOM 447 N N . ASN A 1 66 ? -0.793 46.879 0.934 1.00 25.03 65 ASN A N 1
ATOM 448 C CA . ASN A 1 66 ? -1.240 47.474 2.194 1.00 25.27 65 ASN A CA 1
ATOM 449 C C . ASN A 1 66 ? -2.363 48.484 1.987 1.00 27.37 65 ASN A C 1
ATOM 450 O O . ASN A 1 66 ? -2.343 49.598 2.528 1.00 27.35 65 ASN A O 1
ATOM 455 N N . PHE A 1 67 ? -3.345 48.095 1.186 1.00 26.36 66 PHE A N 1
ATOM 456 C CA . PHE A 1 67 ? -4.437 48.987 0.843 1.00 28.45 66 PHE A CA 1
ATOM 457 C C . PHE A 1 67 ? -5.750 48.592 1.511 1.00 26.37 66 PHE A C 1
ATOM 458 O O . PHE A 1 67 ? -6.738 49.307 1.391 1.00 23.62 66 PHE A O 1
ATOM 466 N N . LYS A 1 68 ? -5.768 47.446 2.188 1.00 26.82 67 LYS A N 1
ATOM 467 C CA . LYS A 1 68 ? -7.009 46.949 2.786 1.00 25.95 67 LYS A CA 1
ATOM 468 C C . LYS A 1 68 ? -7.668 47.948 3.755 1.00 26.45 67 LYS A C 1
ATOM 469 O O . LYS A 1 68 ? -8.890 48.105 3.764 1.00 23.63 67 LYS A O 1
ATOM 475 N N . ARG A 1 69 ? -6.855 48.622 4.557 1.00 22.29 68 ARG A N 1
ATOM 476 C CA . ARG A 1 69 ? -7.370 49.547 5.548 1.00 23.90 68 ARG A CA 1
ATOM 477 C C . ARG A 1 69 ? -7.811 50.891 4.934 1.00 26.83 68 ARG A C 1
ATOM 478 O O . ARG A 1 69 ? -8.219 51.791 5.659 1.00 26.98 68 ARG A O 1
ATOM 486 N N . PHE A 1 70 ? -7.760 51.018 3.610 1.00 27.79 69 PHE A N 1
ATOM 487 C CA . PHE A 1 70 ? -8.322 52.205 2.944 1.00 28.00 69 PHE A CA 1
ATOM 488 C C . PHE A 1 70 ? -9.822 52.048 2.676 1.00 26.38 69 PHE A C 1
ATOM 489 O O . PHE A 1 70 ? -10.494 53.021 2.348 1.00 26.38 69 PHE A O 1
ATOM 497 N N . HIS A 1 71 ? -10.338 50.828 2.787 1.00 24.40 70 HIS A N 1
ATOM 498 C CA . HIS A 1 71 ? -11.778 50.584 2.584 1.00 27.88 70 HIS A CA 1
ATOM 499 C C . HIS A 1 71 ? -12.645 51.492 3.453 1.00 25.09 70 HIS A C 1
ATOM 500 O O . HIS A 1 71 ? -12.461 51.561 4.671 1.00 26.71 70 HIS A O 1
ATOM 507 N N . GLY A 1 72 ? -13.586 52.191 2.832 1.00 25.91 71 GLY A N 1
ATOM 508 C CA . GLY A 1 72 ? -14.517 53.027 3.582 1.00 26.26 71 GLY A CA 1
ATOM 509 C C . GLY A 1 72 ? -13.908 54.265 4.236 1.00 30.83 71 GLY A C 1
ATOM 510 O O . GLY A 1 72 ? -14.548 54.904 5.069 1.00 34.80 71 GLY A O 1
ATOM 511 N N . ARG A 1 73 ? -12.675 54.609 3.858 1.00 28.47 72 ARG A N 1
ATOM 512 C CA . ARG A 1 73 ? -11.973 55.759 4.444 1.00 24.60 72 ARG A CA 1
ATOM 513 C C . ARG A 1 73 ? -11.972 56.970 3.513 1.00 29.33 72 ARG A C 1
ATOM 514 O O . ARG A 1 73 ? -11.807 56.820 2.307 1.00 29.38 72 ARG A O 1
ATOM 522 N N . ALA A 1 74 ? -12.111 58.174 4.069 1.00 25.69 73 ALA A N 1
ATOM 523 C CA . ALA A 1 74 ? -11.928 59.385 3.271 1.00 29.40 73 ALA A CA 1
ATOM 524 C C . ALA A 1 74 ? -10.441 59.730 3.148 1.00 26.13 73 ALA A C 1
ATOM 525 O O . ALA A 1 74 ? -9.669 59.513 4.085 1.00 26.38 73 ALA A O 1
ATOM 527 N N . PHE A 1 75 ? -10.043 60.295 2.013 1.00 25.67 74 PHE A N 1
ATOM 528 C CA . PHE A 1 75 ? -8.649 60.755 1.852 1.00 30.74 74 PHE A CA 1
ATOM 529 C C . PHE A 1 75 ? -8.213 61.719 2.970 1.00 33.13 74 PHE A C 1
ATOM 530 O O . PHE A 1 75 ? -7.080 61.626 3.459 1.00 33.78 74 PHE A O 1
ATOM 538 N N . ASN A 1 76 ? -9.127 62.594 3.402 1.00 29.09 75 ASN A N 1
ATOM 539 C CA . ASN A 1 76 ? -8.833 63.638 4.400 1.00 37.21 75 ASN A CA 1
ATOM 540 C C . ASN A 1 76 ? -8.739 63.137 5.843 1.00 32.46 75 ASN A C 1
ATOM 541 O O . ASN A 1 76 ? -8.400 63.892 6.753 1.00 31.70 75 ASN A O 1
ATOM 546 N N . ASP A 1 77 ? -9.077 61.873 6.051 1.00 31.18 76 ASP A N 1
ATOM 547 C CA . ASP A 1 77 ? -8.966 61.245 7.359 1.00 31.15 76 ASP A CA 1
ATOM 548 C C . ASP A 1 77 ? -7.494 61.264 7.808 1.00 30.98 76 ASP A C 1
ATOM 549 O O . ASP A 1 77 ? -6.633 60.796 7.083 1.00 29.52 76 ASP A O 1
ATOM 554 N N . PRO A 1 78 ? -7.209 61.803 9.004 1.00 32.13 77 PRO A N 1
ATOM 555 C CA . PRO A 1 78 ? -5.851 61.767 9.573 1.00 33.58 77 PRO A CA 1
ATOM 556 C C . PRO A 1 78 ? -5.244 60.362 9.587 1.00 33.29 77 PRO A C 1
ATOM 557 O O . PRO A 1 78 ? -4.025 60.233 9.518 1.00 30.47 77 PRO A O 1
ATOM 561 N N . PHE A 1 79 ? -6.084 59.333 9.662 1.00 29.92 78 PHE A N 1
ATOM 562 C CA . PHE A 1 79 ? -5.622 57.951 9.566 1.00 30.46 78 PHE A CA 1
ATOM 563 C C . PHE A 1 79 ? -4.948 57.721 8.226 1.00 31.75 78 PHE A C 1
ATOM 564 O O . PHE A 1 79 ? -3.894 57.091 8.148 1.00 32.86 78 PHE A O 1
ATOM 572 N N . ILE A 1 80 ? -5.553 58.250 7.170 1.00 30.17 79 ILE A N 1
ATOM 573 C CA . ILE A 1 80 ? -5.028 58.063 5.824 1.00 29.37 79 ILE A CA 1
ATOM 574 C C . ILE A 1 80 ? -3.823 58.978 5.571 1.00 38.16 79 ILE A C 1
ATOM 575 O O . ILE A 1 80 ? -2.863 58.572 4.919 1.00 38.10 79 ILE A O 1
ATOM 580 N N . GLN A 1 81 ? -3.874 60.201 6.097 1.00 35.31 80 GLN A N 1
ATOM 581 C CA . GLN A 1 81 ? -2.774 61.155 5.954 1.00 41.27 80 GLN A CA 1
ATOM 582 C C . GLN A 1 81 ? -1.476 60.573 6.520 1.00 39.72 80 GLN A C 1
ATOM 583 O O . GLN A 1 81 ? -0.408 60.739 5.941 1.00 43.27 80 GLN A O 1
ATOM 589 N N . LYS A 1 82 ? -1.591 59.869 7.641 1.00 38.37 81 LYS A N 1
ATOM 590 C CA . LYS A 1 82 ? -0.459 59.180 8.253 1.00 38.20 81 LYS A CA 1
ATOM 591 C C . LYS A 1 82 ? 0.043 58.026 7.380 1.00 46.74 81 LYS A C 1
ATOM 592 O O . LYS A 1 82 ? 1.230 57.960 7.044 1.00 41.01 81 LYS A O 1
ATOM 598 N N . GLU A 1 83 ? -0.868 57.117 7.032 1.00 37.37 82 GLU A N 1
ATOM 599 C CA . GLU A 1 83 ? -0.559 55.959 6.187 1.00 42.98 82 GLU A CA 1
ATOM 600 C C . GLU A 1 83 ? 0.103 56.312 4.861 1.00 41.90 82 GLU A C 1
ATOM 601 O O . GLU A 1 83 ? 0.985 55.604 4.385 1.00 42.95 82 GLU A O 1
ATOM 607 N N . LYS A 1 84 ? -0.366 57.400 4.268 1.00 37.69 83 LYS A N 1
ATOM 608 C CA . LYS A 1 84 ? 0.094 57.888 2.975 1.00 43.63 83 LYS A CA 1
ATOM 609 C C . LYS A 1 84 ? 1.621 58.071 2.898 1.00 46.68 83 LYS A C 1
ATOM 610 O O . LYS A 1 84 ? 2.242 57.804 1.869 1.00 44.98 83 LYS A O 1
ATOM 616 N N . GLU A 1 85 ? 2.209 58.508 4.005 1.00 44.36 84 GLU A N 1
ATOM 617 C CA . GLU A 1 85 ? 3.616 58.894 4.050 1.00 49.68 84 GLU A CA 1
ATOM 618 C C . GLU A 1 85 ? 4.570 57.726 3.792 1.00 48.92 84 GLU A C 1
ATOM 619 O O . GLU A 1 85 ? 5.660 57.918 3.264 1.00 47.16 84 GLU A O 1
ATOM 621 N N . ASN A 1 86 ? 4.142 56.520 4.150 1.00 46.06 85 ASN A N 1
ATOM 622 C CA . ASN A 1 86 ? 4.998 55.338 4.087 1.00 49.65 85 ASN A CA 1
ATOM 623 C C . ASN A 1 86 ? 4.891 54.526 2.784 1.00 50.11 85 ASN A C 1
ATOM 624 O O . ASN A 1 86 ? 5.622 53.549 2.592 1.00 50.27 85 ASN A O 1
ATOM 626 N N . LEU A 1 87 ? 3.992 54.934 1.892 1.00 40.96 86 LEU A N 1
ATOM 627 C CA . LEU A 1 87 ? 3.691 54.169 0.679 1.00 40.65 86 LEU A CA 1
ATOM 628 C C . LEU A 1 87 ? 4.608 54.509 -0.491 1.00 42.87 86 LEU A C 1
A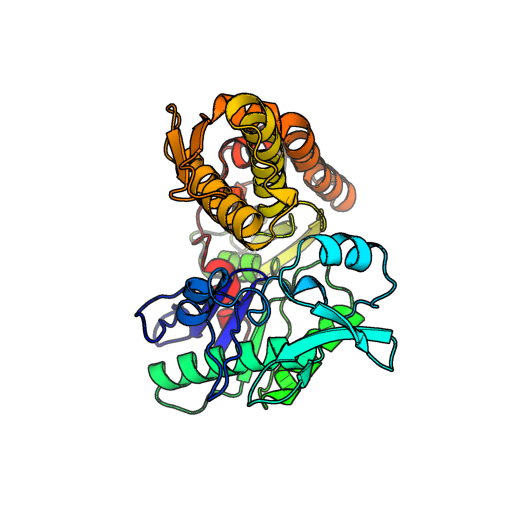TOM 629 O O . LEU A 1 87 ? 5.008 55.661 -0.655 1.00 40.60 86 LEU A O 1
ATOM 634 N N . SER A 1 88 ? 4.902 53.509 -1.320 1.00 41.90 87 SER A N 1
ATOM 635 C CA . SER A 1 88 ? 5.761 53.703 -2.482 1.00 38.84 87 SER A CA 1
ATOM 636 C C . SER A 1 88 ? 4.975 54.176 -3.693 1.00 42.38 87 SER A C 1
ATOM 637 O O . SER A 1 88 ? 5.559 54.599 -4.693 1.00 40.71 87 SER A O 1
ATOM 640 N N . TYR A 1 89 ? 3.650 54.088 -3.618 1.00 31.55 88 TYR A N 1
ATOM 641 C CA . TYR A 1 89 ? 2.819 54.479 -4.745 1.00 32.19 88 TYR A CA 1
ATOM 642 C C . TYR A 1 89 ? 2.005 55.735 -4.396 1.00 36.26 88 TYR A C 1
ATOM 643 O O . TYR A 1 89 ? 1.993 56.186 -3.253 1.00 35.75 88 TYR A O 1
ATOM 652 N N . ASP A 1 90 ? 1.348 56.318 -5.386 1.00 34.97 89 ASP A N 1
ATOM 653 C CA . ASP A 1 90 ? 0.728 57.616 -5.174 1.00 38.81 89 ASP A CA 1
ATOM 654 C C . ASP A 1 90 ? -0.714 57.480 -4.670 1.00 33.19 89 ASP A C 1
ATOM 655 O O . ASP A 1 90 ? -1.516 56.762 -5.245 1.00 36.36 89 ASP A O 1
ATOM 660 N N . LEU A 1 91 ? -1.015 58.176 -3.584 1.00 36.80 90 LEU A N 1
ATOM 661 C CA . LEU A 1 91 ? -2.367 58.246 -3.052 1.00 38.76 90 LEU A CA 1
ATOM 662 C C . LEU A 1 91 ? -2.952 59.623 -3.348 1.00 39.21 90 LEU A C 1
ATOM 663 O O . LEU A 1 91 ? -2.380 60.624 -2.945 1.00 38.40 90 LEU A O 1
ATOM 668 N N . VAL A 1 92 ? -4.086 59.690 -4.036 1.00 34.33 91 VAL A N 1
ATOM 669 C CA . VAL A 1 92 ? -4.731 60.990 -4.259 1.00 33.52 91 VAL A CA 1
ATOM 670 C C . VAL A 1 92 ? -6.223 60.909 -3.913 1.00 30.80 91 VAL A C 1
ATOM 671 O O . VAL A 1 92 ? -6.768 59.820 -3.827 1.00 32.16 91 VAL A O 1
ATOM 675 N N . PRO A 1 93 ? -6.882 62.060 -3.683 1.00 36.36 92 PRO A N 1
ATOM 676 C CA . PRO A 1 93 ? -8.329 61.959 -3.422 1.00 33.53 92 PRO A CA 1
ATOM 677 C C . PRO A 1 93 ? -9.132 61.667 -4.683 1.00 36.07 92 PRO A C 1
ATOM 678 O O . PRO A 1 93 ? -8.851 62.240 -5.731 1.00 34.91 92 PRO A O 1
ATOM 682 N N . LEU A 1 94 ? -10.105 60.764 -4.584 1.00 31.71 93 LEU A N 1
ATOM 683 C CA . LEU A 1 94 ? -11.102 60.602 -5.635 1.00 33.60 93 LEU A CA 1
ATOM 684 C C . LEU A 1 94 ? -12.025 61.815 -5.651 1.00 31.41 93 LEU A C 1
ATOM 685 O O . LEU A 1 94 ? -12.014 62.628 -4.724 1.00 29.64 93 LEU A O 1
ATOM 690 N N . LYS A 1 95 ? -12.836 61.927 -6.693 1.00 28.54 94 LYS A N 1
ATOM 691 C CA . LYS A 1 95 ? -13.760 63.043 -6.784 1.00 34.98 94 LYS A CA 1
ATOM 692 C C . LYS A 1 95 ? -14.843 63.012 -5.693 1.00 33.70 94 LYS A C 1
ATOM 693 O O . LYS A 1 95 ? -15.418 64.055 -5.389 1.00 31.46 94 LYS A O 1
ATOM 699 N N . ASN A 1 96 ? -15.121 61.837 -5.111 1.00 28.54 95 ASN A N 1
ATOM 700 C CA . ASN A 1 96 ? -16.094 61.757 -4.015 1.00 28.76 95 ASN A CA 1
ATOM 701 C C . ASN A 1 96 ? -15.439 61.826 -2.636 1.00 29.89 95 ASN A C 1
ATOM 702 O O . ASN A 1 96 ? -16.106 61.651 -1.610 1.00 30.02 95 ASN A O 1
ATOM 707 N N . GLY A 1 97 ? -14.133 62.078 -2.618 1.00 27.28 96 GLY A N 1
ATOM 708 C CA . GLY A 1 97 ? -13.410 62.274 -1.374 1.00 30.14 96 GLY A CA 1
ATOM 709 C C . GLY A 1 97 ? -12.757 61.007 -0.859 1.00 28.45 96 GLY A C 1
ATOM 710 O O . GLY A 1 97 ? -12.024 61.044 0.127 1.00 28.94 96 GLY A O 1
ATOM 711 N N . GLY A 1 98 ? -13.045 59.887 -1.513 1.00 28.45 97 GLY A N 1
ATOM 712 C CA . GLY A 1 98 ? -12.480 58.612 -1.104 1.00 28.56 97 GLY A CA 1
ATOM 713 C C . GLY A 1 98 ? -11.015 58.483 -1.487 1.00 30.94 97 GLY A C 1
ATOM 714 O O . GLY A 1 98 ? -10.431 59.376 -2.111 1.00 29.66 97 GLY A O 1
ATOM 715 N N . VAL A 1 99 ? -10.413 57.363 -1.107 1.00 27.67 98 VAL A N 1
ATOM 716 C CA . VAL A 1 99 ? -8.995 57.147 -1.342 1.00 27.45 98 VAL A CA 1
ATOM 717 C C . VAL A 1 99 ? -8.744 56.685 -2.776 1.00 32.29 98 VAL A C 1
ATOM 718 O O . VAL A 1 99 ? -9.327 55.709 -3.233 1.00 31.09 98 VAL A O 1
ATOM 722 N N . GLY A 1 100 ? -7.889 57.407 -3.492 1.00 30.65 99 GLY A N 1
ATOM 723 C CA . GLY A 1 100 ? -7.573 57.061 -4.867 1.00 30.85 99 GLY A CA 1
ATOM 724 C C . GLY A 1 100 ? -6.144 56.555 -5.012 1.00 31.37 99 GLY A C 1
ATOM 725 O O . GLY A 1 100 ? -5.229 57.057 -4.371 1.00 35.02 99 GLY A O 1
ATOM 726 N N . ILE A 1 101 ? -5.974 55.538 -5.849 1.00 31.03 100 ILE A N 1
ATOM 727 C CA . ILE A 1 101 ? -4.682 54.924 -6.102 1.00 31.59 100 ILE A CA 1
ATOM 728 C C . ILE A 1 101 ? -4.263 55.211 -7.538 1.00 31.42 100 ILE A C 1
ATOM 729 O O . ILE A 1 101 ? -4.915 54.774 -8.488 1.00 30.44 100 ILE A O 1
ATOM 734 N N . LYS A 1 102 ? -3.187 55.978 -7.685 1.00 33.71 101 LYS A N 1
ATOM 735 C CA . LYS A 1 102 ? -2.725 56.397 -9.010 1.00 40.69 101 LYS A CA 1
ATOM 736 C C . LYS A 1 102 ? -1.441 55.673 -9.428 1.00 32.78 101 LYS A C 1
ATOM 737 O O . LYS A 1 102 ? -0.419 55.751 -8.748 1.00 37.48 101 LYS A O 1
ATOM 743 N N . VAL A 1 103 ? -1.504 54.973 -10.554 1.00 33.51 102 VAL A N 1
ATOM 744 C CA . VAL A 1 103 ? -0.354 54.237 -11.057 1.00 40.81 102 VAL A CA 1
ATOM 745 C C . VAL A 1 103 ? -0.243 54.384 -12.568 1.00 44.07 102 VAL A C 1
ATOM 746 O O . VAL A 1 103 ? -1.196 54.794 -13.234 1.00 45.86 102 VAL A O 1
ATOM 750 N N . MET A 1 104 ? 0.932 54.057 -13.093 1.00 46.25 103 MET A N 1
ATOM 751 C CA . MET A 1 104 ? 1.121 53.869 -14.524 1.00 48.88 103 MET A CA 1
ATOM 752 C C . MET A 1 104 ? 0.815 52.425 -14.844 1.00 47.97 103 MET A C 1
ATOM 753 O O . MET A 1 104 ? 1.320 51.518 -14.183 1.00 48.60 103 MET A O 1
ATOM 758 N N . TYR A 1 105 ? -0.001 52.201 -15.861 1.00 48.35 104 TYR A N 1
ATOM 759 C CA . TYR A 1 105 ? -0.401 50.852 -16.207 1.00 53.53 104 TYR A CA 1
ATOM 760 C C . TYR A 1 105 ? -0.107 50.603 -17.685 1.00 61.14 104 TYR A C 1
ATOM 761 O O . TYR A 1 105 ? 1.056 50.569 -18.090 1.00 67.06 104 TYR A O 1
ATOM 770 N N . MET A 1 106 ? -1.149 50.458 -18.493 1.00 61.44 105 MET A N 1
ATOM 771 C CA . MET A 1 106 ? -0.983 50.062 -19.889 1.00 63.67 105 MET A CA 1
ATOM 772 C C . MET A 1 106 ? -0.453 51.194 -20.774 1.00 65.71 105 MET A C 1
ATOM 773 O O . MET A 1 106 ? -0.974 51.431 -21.863 1.00 70.50 105 MET A O 1
ATOM 778 N N . GLY A 1 107 ? 0.584 51.879 -20.308 1.00 63.33 106 GLY A N 1
ATOM 779 C CA . GLY A 1 107 ? 1.105 53.041 -21.000 1.00 67.52 106 GLY A CA 1
ATOM 780 C C . GLY A 1 107 ? 0.434 54.323 -20.538 1.00 71.31 106 GLY A C 1
ATOM 781 O O . GLY A 1 107 ? 0.917 55.426 -20.814 1.00 65.06 106 GLY A O 1
ATOM 782 N N . GLU A 1 108 ? -0.676 54.176 -19.817 1.00 66.59 107 GLU A N 1
ATOM 783 C CA . GLU A 1 108 ? -1.480 55.317 -19.389 1.00 66.51 107 GLU A CA 1
ATOM 784 C C . GLU A 1 108 ? -1.548 55.474 -17.870 1.00 59.20 107 GLU A C 1
ATOM 785 O O . GLU A 1 108 ? -1.415 54.505 -17.124 1.00 56.32 107 GLU A O 1
ATOM 791 N N . GLU A 1 109 ? -1.759 56.704 -17.418 1.00 55.66 108 GLU A N 1
ATOM 792 C CA . GLU A 1 109 ? -2.009 56.962 -16.007 1.00 52.58 108 GLU A CA 1
ATOM 793 C C . GLU A 1 109 ? -3.396 56.428 -15.648 1.00 50.39 108 GLU A C 1
ATOM 794 O O . GLU A 1 109 ? -4.365 56.646 -16.380 1.00 45.28 108 GLU A O 1
ATOM 800 N N . HIS A 1 110 ? -3.480 55.690 -14.546 1.00 45.76 109 HIS A N 1
ATOM 801 C CA . HIS A 1 110 ? -4.760 55.130 -14.107 1.00 43.79 109 HIS A CA 1
ATOM 802 C C . HIS A 1 110 ? -5.068 55.563 -12.690 1.00 42.91 109 HIS A C 1
ATOM 803 O O . HIS A 1 110 ? -4.169 55.659 -11.845 1.00 41.93 109 HIS A O 1
ATOM 810 N N . LEU A 1 111 ? -6.341 55.840 -12.436 1.00 35.17 110 LEU A N 1
ATOM 811 C CA . LEU A 1 111 ? -6.783 56.169 -11.100 1.00 37.79 110 LEU A CA 1
ATOM 812 C C . LEU A 1 111 ? -7.739 55.083 -10.640 1.00 37.62 110 LEU A C 1
ATOM 813 O O . LEU A 1 111 ? -8.758 54.837 -11.281 1.00 40.91 110 LEU A O 1
ATOM 818 N N . PHE A 1 112 ? -7.394 54.416 -9.543 1.00 34.34 111 PHE A N 1
ATOM 819 C CA . PHE A 1 112 ? -8.230 53.341 -9.033 1.00 33.66 111 PHE A CA 1
ATOM 820 C C . PHE A 1 112 ? -8.764 53.668 -7.651 1.00 33.08 111 PHE A C 1
ATOM 821 O O . PHE A 1 112 ? -8.086 54.310 -6.841 1.00 35.32 111 PHE A O 1
ATOM 829 N N . SER A 1 113 ? -9.999 53.247 -7.401 1.00 32.69 112 SER A N 1
ATOM 830 C CA . SER A 1 113 ? -10.533 53.218 -6.050 1.00 34.66 112 SER A CA 1
ATOM 831 C C . SER A 1 113 ? -10.006 51.960 -5.368 1.00 27.43 112 SER A C 1
ATOM 832 O O . SER A 1 113 ? -9.543 51.038 -6.037 1.00 30.20 112 SER A O 1
ATOM 835 N N . VAL A 1 114 ? -10.081 51.930 -4.046 1.00 26.55 113 VAL A N 1
ATOM 836 C CA . VAL A 1 114 ? -9.673 50.761 -3.294 1.00 30.88 113 VAL A CA 1
ATOM 837 C C . VAL A 1 114 ? -10.611 49.593 -3.621 1.00 31.78 113 VAL A C 1
ATOM 838 O O . VAL A 1 114 ? -10.183 48.438 -3.628 1.00 32.73 113 VAL A O 1
ATOM 842 N N . GLU A 1 115 ? -11.876 49.888 -3.922 1.00 29.99 114 GLU A N 1
ATOM 843 C CA . GLU A 1 115 ? -12.817 48.830 -4.292 1.00 28.96 114 GLU A CA 1
ATOM 844 C C . GLU A 1 115 ? -12.297 48.137 -5.531 1.00 29.03 114 GLU A C 1
ATOM 845 O O . GLU A 1 115 ? -12.332 46.913 -5.635 1.00 28.54 114 GLU A O 1
ATOM 851 N N . GLN A 1 116 ? -11.790 48.928 -6.468 1.00 28.91 115 GLN A N 1
ATOM 852 C CA . GLN A 1 116 ? -11.243 48.383 -7.707 1.00 28.83 115 GLN A CA 1
ATOM 853 C C . GLN A 1 116 ? -9.960 47.602 -7.469 1.00 32.44 115 GLN A C 1
ATOM 854 O O . GLN A 1 116 ? -9.737 46.575 -8.092 1.00 28.64 115 GLN A O 1
ATOM 860 N N . ILE A 1 117 ? -9.116 48.088 -6.569 1.00 29.62 116 ILE A N 1
ATOM 861 C CA . ILE A 1 117 ? -7.873 47.381 -6.286 1.00 28.36 116 ILE A CA 1
ATOM 862 C C . ILE A 1 117 ? -8.170 46.033 -5.608 1.00 30.92 116 ILE A C 1
ATOM 863 O O . ILE A 1 117 ? -7.696 44.971 -6.048 1.00 26.67 116 ILE A O 1
ATOM 868 N N . THR A 1 118 ? -8.982 46.065 -4.557 1.00 26.31 117 THR A N 1
ATOM 869 C CA . THR A 1 118 ? -9.350 44.828 -3.881 1.00 24.95 117 THR A CA 1
ATOM 870 C C . THR A 1 118 ? -10.029 43.843 -4.841 1.00 28.58 117 THR A C 1
ATOM 871 O O . THR A 1 118 ? -9.838 42.630 -4.741 1.00 24.93 117 THR A O 1
ATOM 875 N N . ALA A 1 119 ? -10.788 44.367 -5.794 1.00 26.95 118 ALA A N 1
ATOM 876 C CA . ALA A 1 119 ? -11.475 43.516 -6.758 1.00 26.74 118 ALA A CA 1
ATOM 877 C C . ALA A 1 119 ? -10.474 42.793 -7.658 1.00 26.82 118 ALA A C 1
ATOM 878 O O . ALA A 1 119 ? -10.703 41.654 -8.056 1.00 26.83 118 ALA A O 1
ATOM 880 N N . MET A 1 120 ? -9.365 43.451 -7.983 1.00 29.27 119 MET A N 1
ATOM 881 C CA . MET A 1 120 ? -8.322 42.785 -8.767 1.00 31.36 119 MET A CA 1
ATOM 882 C C . MET A 1 120 ? -7.756 41.609 -7.975 1.00 28.55 119 MET A C 1
ATOM 883 O O . MET A 1 120 ? -7.495 40.547 -8.530 1.00 30.89 119 MET A O 1
ATOM 888 N N . LEU A 1 121 ? -7.575 41.807 -6.673 1.00 27.35 120 LEU A N 1
ATOM 889 C CA . LEU A 1 121 ? -7.057 40.755 -5.798 1.00 27.47 120 LEU A CA 1
ATOM 890 C C . LEU A 1 121 ? -8.063 39.590 -5.685 1.00 28.59 120 LEU A C 1
ATOM 891 O O . LEU A 1 121 ? -7.707 38.418 -5.866 1.00 26.78 120 LEU A O 1
ATOM 896 N N . LEU A 1 122 ? -9.324 39.930 -5.418 1.00 26.67 121 LEU A N 1
ATOM 897 C CA . LEU A 1 122 ? -10.420 38.958 -5.347 1.00 24.43 121 LEU A CA 1
ATOM 898 C C . LEU A 1 122 ? -10.519 38.134 -6.621 1.00 26.74 121 LEU A C 1
ATOM 899 O O . LEU A 1 122 ? -10.782 36.932 -6.577 1.00 28.63 121 LEU A O 1
ATOM 904 N N . THR A 1 123 ? -10.305 38.789 -7.756 1.00 27.03 122 THR A N 1
ATOM 905 C CA . THR A 1 123 ? -10.336 38.103 -9.046 1.00 26.79 122 THR A CA 1
ATOM 906 C C . THR A 1 123 ? -9.261 37.026 -9.127 1.00 30.33 122 THR A C 1
ATOM 907 O O . THR A 1 123 ? -9.530 35.914 -9.581 1.00 28.93 122 THR A O 1
ATOM 911 N N . LYS A 1 124 ? -8.041 37.352 -8.696 1.00 29.09 123 LYS A N 1
ATOM 912 C CA . LYS A 1 124 ? -6.982 36.347 -8.676 1.00 28.82 123 LYS A CA 1
ATOM 913 C C . LYS A 1 124 ? -7.378 35.168 -7.779 1.00 25.64 123 LYS A C 1
ATOM 914 O O . LYS A 1 124 ? -7.220 34.005 -8.164 1.00 30.51 123 LYS A O 1
ATOM 920 N N . LEU A 1 125 ? -7.894 35.461 -6.589 1.00 25.41 124 LEU A N 1
ATOM 921 C CA . LEU A 1 125 ? -8.271 34.406 -5.641 1.00 25.62 124 LEU A CA 1
ATOM 922 C C . LEU A 1 125 ? -9.365 33.514 -6.227 1.00 26.30 124 LEU A C 1
ATOM 923 O O . LEU A 1 125 ? -9.331 32.293 -6.082 1.00 27.66 124 LEU A O 1
ATOM 928 N N . LYS A 1 126 ? -10.331 34.144 -6.893 1.00 25.47 125 LYS A N 1
ATOM 929 C CA . LYS A 1 126 ? -11.419 33.441 -7.569 1.00 30.20 125 LYS A CA 1
ATOM 930 C C . LYS A 1 126 ? -10.857 32.490 -8.621 1.00 30.53 125 LYS A C 1
ATOM 931 O O . LYS A 1 126 ? -11.217 31.318 -8.669 1.00 31.52 125 LYS A O 1
ATOM 937 N N . GLU A 1 127 ? -9.972 33.013 -9.463 1.00 30.44 126 GLU A N 1
ATOM 938 C CA . GLU A 1 127 ? -9.298 32.195 -10.467 1.00 30.57 126 GLU A CA 1
ATOM 939 C C . GLU A 1 127 ? -8.510 31.048 -9.821 1.00 34.15 126 GLU A C 1
ATOM 940 O O . GLU A 1 127 ? -8.561 29.918 -10.300 1.00 32.00 126 GLU A O 1
ATOM 946 N N . THR A 1 128 ? -7.808 31.336 -8.727 1.00 28.79 127 THR A N 1
ATOM 947 C CA . THR A 1 128 ? -7.103 30.304 -7.980 1.00 27.40 127 THR A CA 1
ATOM 948 C C . THR A 1 128 ? -8.056 29.202 -7.528 1.00 31.04 127 THR A C 1
ATOM 949 O O . THR A 1 128 ? -7.749 28.012 -7.676 1.00 27.27 127 THR A O 1
ATOM 953 N N . ALA A 1 129 ? -9.219 29.577 -6.996 1.00 28.18 128 ALA A N 1
ATOM 954 C CA . ALA A 1 129 ? -10.156 28.555 -6.539 1.00 32.25 128 ALA A CA 1
ATOM 955 C C . ALA A 1 129 ? -10.692 27.761 -7.730 1.00 31.19 128 ALA A C 1
ATOM 956 O O . ALA A 1 129 ? -10.858 26.554 -7.646 1.00 32.40 128 ALA A O 1
ATOM 958 N N . GLU A 1 130 ? -10.940 28.444 -8.843 1.00 31.89 129 GLU A N 1
ATOM 959 C CA . GLU A 1 130 ? -11.498 27.782 -10.023 1.00 34.31 129 GLU A CA 1
ATOM 960 C C . GLU A 1 130 ? -10.492 26.808 -10.648 1.00 35.70 129 GLU A C 1
ATOM 961 O O . GLU A 1 130 ? -10.878 25.742 -11.124 1.00 38.45 129 GLU A O 1
ATOM 967 N N . ASN A 1 131 ? -9.206 27.155 -10.629 1.00 37.30 130 ASN A N 1
ATOM 968 C CA . ASN A 1 131 ? -8.170 26.257 -11.151 1.00 37.51 130 ASN A CA 1
ATOM 969 C C . ASN A 1 131 ? -8.043 24.983 -10.341 1.00 40.01 130 ASN A C 1
ATOM 970 O O . ASN A 1 131 ? -7.742 23.922 -10.889 1.00 44.54 130 ASN A O 1
ATOM 975 N N . SER A 1 132 ? -8.287 25.077 -9.040 1.00 35.27 131 SER A N 1
ATOM 976 C CA . SER A 1 132 ? -8.225 23.898 -8.182 1.00 38.92 131 SER A CA 1
ATOM 977 C C . SER A 1 132 ? -9.519 23.053 -8.218 1.00 42.80 131 SER A C 1
ATOM 978 O O . SER A 1 132 ? -9.462 21.825 -8.280 1.00 39.59 131 SER A O 1
ATOM 981 N N . LEU A 1 133 ? -10.675 23.706 -8.187 1.00 39.03 132 LEU A N 1
ATOM 982 C CA . LEU A 1 133 ? -11.961 23.006 -8.125 1.00 40.20 132 LEU A CA 1
ATOM 983 C C . LEU A 1 133 ? -12.480 22.565 -9.493 1.00 43.36 132 LEU A C 1
ATOM 984 O O . LEU A 1 133 ? -13.439 21.789 -9.578 1.00 44.98 132 LEU A O 1
ATOM 989 N N . LYS A 1 134 ? -11.859 23.084 -10.549 1.00 42.69 133 LYS A N 1
ATOM 990 C CA . LYS A 1 134 ? -12.227 22.773 -11.929 1.00 46.50 133 LYS A CA 1
ATOM 991 C C . LYS A 1 134 ? -13.690 23.106 -12.235 1.00 48.51 133 LYS A C 1
ATOM 992 O O . LYS A 1 134 ? -14.327 22.441 -13.047 1.00 47.85 133 LYS A O 1
ATOM 998 N N . LYS A 1 135 ? -14.218 24.141 -11.588 1.00 46.04 134 LYS A N 1
ATOM 999 C CA . LYS A 1 135 ? -15.587 24.587 -11.832 1.00 41.84 134 LYS A CA 1
ATOM 1000 C C . LYS A 1 135 ? -15.719 26.069 -11.492 1.00 44.38 134 LYS A C 1
ATOM 1001 O O . LYS A 1 135 ? -14.872 26.615 -10.784 1.00 41.01 134 LYS A O 1
ATOM 1007 N N . PRO A 1 136 ? -16.766 26.730 -12.017 1.00 40.67 135 PRO A N 1
ATOM 1008 C CA . PRO A 1 136 ? -17.031 28.131 -11.683 1.00 42.46 135 PRO A CA 1
ATOM 1009 C C . PRO A 1 136 ? -17.170 28.371 -10.188 1.00 39.17 135 PRO A C 1
ATOM 1010 O O . PRO A 1 136 ? -17.752 27.560 -9.466 1.00 38.44 135 PRO A O 1
ATOM 1014 N N . VAL A 1 137 ? -16.615 29.484 -9.727 1.00 41.02 136 VAL A N 1
ATOM 1015 C CA . VAL A 1 137 ? -16.777 29.890 -8.342 1.00 36.64 136 VAL A CA 1
ATOM 1016 C C . VAL A 1 137 ? -17.498 31.224 -8.301 1.00 36.85 136 VAL A C 1
ATOM 1017 O O . VAL A 1 137 ? -17.072 32.201 -8.920 1.00 39.95 136 VAL A O 1
ATOM 1021 N N . THR A 1 138 ? -18.593 31.279 -7.570 1.00 35.16 137 THR A N 1
ATOM 1022 C CA . THR A 1 138 ? -19.329 32.527 -7.490 1.00 38.65 137 THR A CA 1
ATOM 1023 C C . THR A 1 138 ? -19.652 32.822 -6.041 1.00 36.27 137 THR A C 1
ATOM 1024 O O . THR A 1 138 ? -19.412 33.926 -5.558 1.00 35.71 137 THR A O 1
ATOM 1028 N N . ASP A 1 139 ? -20.181 31.818 -5.347 1.00 34.03 138 ASP A N 1
ATOM 1029 C CA . ASP A 1 139 ? -20.549 31.966 -3.948 1.00 32.14 138 ASP A CA 1
ATOM 1030 C C . ASP A 1 139 ? -19.311 31.996 -3.048 1.00 33.67 138 ASP A C 1
ATOM 1031 O O . ASP A 1 139 ? -18.411 31.145 -3.169 1.00 30.52 138 ASP A O 1
ATOM 1036 N N . CYS A 1 140 ? -19.271 32.956 -2.134 1.00 32.01 139 CYS A N 1
ATOM 1037 C CA . CYS A 1 140 ? -18.132 33.038 -1.227 1.00 31.08 139 CYS A CA 1
ATOM 1038 C C . CYS A 1 140 ? -18.489 33.711 0.080 1.00 30.17 139 CYS A C 1
ATOM 1039 O O . CYS A 1 140 ? -19.556 34.341 0.217 1.00 28.35 139 CYS A O 1
ATOM 1042 N N . VAL A 1 141 ? -17.591 33.531 1.044 1.00 25.48 140 VAL A N 1
ATOM 1043 C CA . VAL A 1 141 ? -17.618 34.241 2.310 1.00 26.22 140 VAL A CA 1
ATOM 1044 C C . VAL A 1 141 ? -16.272 34.973 2.465 1.00 25.36 140 VAL A C 1
ATOM 1045 O O . VAL A 1 141 ? -15.208 34.377 2.302 1.00 24.89 140 VAL A O 1
ATOM 1049 N N . ILE A 1 142 ? -16.321 36.273 2.720 1.00 23.76 141 ILE A N 1
ATOM 1050 C CA . ILE A 1 142 ? -15.094 37.069 2.777 1.00 25.95 141 ILE A CA 1
ATOM 1051 C C . ILE A 1 142 ? -14.911 37.575 4.197 1.00 25.18 141 ILE A C 1
ATOM 1052 O O . ILE A 1 142 ? -15.864 38.054 4.811 1.00 25.20 141 ILE A O 1
ATOM 1057 N N . SER A 1 143 ? -13.700 37.425 4.733 1.00 20.01 142 SER A N 1
ATOM 1058 C CA . SER A 1 143 ? -13.400 37.894 6.080 1.00 23.03 142 SER A CA 1
ATOM 1059 C C . SER A 1 143 ? -13.344 39.426 6.145 1.00 22.88 142 SER A C 1
ATOM 1060 O O . SER A 1 143 ? -13.013 40.087 5.159 1.00 22.22 142 SER A O 1
ATOM 1063 N N . VAL A 1 144 ? -13.685 39.982 7.307 1.00 24.53 143 VAL A N 1
ATOM 1064 C CA . VAL A 1 144 ? -13.451 41.391 7.600 1.00 21.58 143 VAL A CA 1
ATOM 1065 C C . VAL A 1 144 ? -13.087 41.510 9.057 1.00 21.22 143 VAL A C 1
ATOM 1066 O O . VAL A 1 144 ? -13.570 40.741 9.879 1.00 23.21 143 VAL A O 1
ATOM 1070 N N . PRO A 1 145 ? -12.224 42.476 9.387 1.00 23.25 144 PRO A N 1
ATOM 1071 C CA . PRO A 1 145 ? -11.919 42.703 10.805 1.00 24.91 144 PRO A CA 1
ATOM 1072 C C . PRO A 1 145 ? -13.171 43.020 11.626 1.00 26.58 144 PRO A C 1
ATOM 1073 O O . PRO A 1 145 ? -14.121 43.634 11.105 1.00 24.24 144 PRO A O 1
ATOM 1077 N N A SER A 1 146 ? -13.168 42.637 12.901 0.50 23.51 145 SER A N 1
ATOM 1078 N N B SER A 1 146 ? -13.154 42.604 12.888 0.50 23.64 145 SER A N 1
ATOM 1079 C CA A SER A 1 146 ? -14.334 42.844 13.764 0.50 27.13 145 SER A CA 1
ATOM 1080 C CA B SER A 1 146 ? -14.276 42.827 13.786 0.50 27.09 145 SER A CA 1
ATOM 1081 C C A SER A 1 146 ? -14.536 44.308 14.165 0.50 27.24 145 SER A C 1
ATOM 1082 C C B SER A 1 146 ? -14.600 44.311 13.936 0.50 27.30 145 SER A C 1
ATOM 1083 O O A SER A 1 146 ? -15.534 44.641 14.793 0.50 26.06 145 SER A O 1
ATOM 1084 O O B SER A 1 146 ? -15.757 44.659 14.124 0.50 25.81 145 SER A O 1
ATOM 1089 N N . PHE A 1 147 ? -13.583 45.170 13.823 1.00 23.47 146 PHE A N 1
ATOM 1090 C CA . PHE A 1 147 ? -13.741 46.602 14.055 1.00 27.81 146 PHE A CA 1
ATOM 1091 C C . PHE A 1 147 ? -14.186 47.348 12.808 1.00 26.20 146 PHE A C 1
ATOM 1092 O O . PHE A 1 147 ? -14.390 48.562 12.861 1.00 26.79 146 PHE A O 1
ATOM 1100 N N . PHE A 1 148 ? -14.328 46.652 11.685 1.00 23.80 147 PHE A N 1
ATOM 1101 C CA . PHE A 1 148 ? -14.806 47.333 10.479 1.00 27.02 147 PHE A CA 1
ATOM 1102 C C . PHE A 1 148 ? -16.218 47.862 10.723 1.00 30.79 147 PHE A C 1
ATOM 1103 O O . PHE A 1 148 ? -17.076 47.137 11.215 1.00 24.97 147 PHE A O 1
ATOM 1111 N N . THR A 1 149 ? -16.436 49.130 10.391 1.00 27.45 148 THR A N 1
ATOM 1112 C CA . THR A 1 149 ? -17.748 49.763 10.486 1.00 31.85 148 THR A CA 1
ATOM 1113 C C . THR A 1 149 ? -18.624 49.360 9.307 1.00 32.95 148 THR A C 1
ATOM 1114 O O . THR A 1 149 ? -18.158 48.683 8.395 1.00 26.85 148 THR A O 1
ATOM 1118 N N . ASP A 1 150 ? -19.883 49.803 9.295 1.00 34.94 149 ASP A N 1
ATOM 1119 C CA . ASP A 1 150 ? -20.780 49.437 8.195 1.00 33.07 149 ASP A CA 1
ATOM 1120 C C . ASP A 1 150 ? -20.303 50.001 6.848 1.00 31.30 149 ASP A C 1
ATOM 1121 O O . ASP A 1 150 ? -20.406 49.328 5.828 1.00 30.64 149 ASP A O 1
ATOM 1126 N N . ALA A 1 151 ? -19.783 51.225 6.834 1.00 28.82 150 ALA A N 1
ATOM 1127 C CA . ALA A 1 151 ? -19.256 51.772 5.582 1.00 35.41 150 ALA A CA 1
ATOM 1128 C C . ALA A 1 151 ? -18.033 50.982 5.084 1.00 29.75 150 ALA A C 1
ATOM 1129 O O . ALA A 1 151 ? -17.866 50.752 3.887 1.00 34.36 150 ALA A O 1
ATOM 1131 N N . GLU A 1 152 ? -17.163 50.591 6.005 1.00 27.71 151 GLU A N 1
ATOM 1132 C CA . GLU A 1 152 ? -15.976 49.836 5.628 1.00 26.10 151 GLU A CA 1
ATOM 1133 C C . GLU A 1 152 ? -16.382 48.449 5.090 1.00 26.73 151 GLU A C 1
ATOM 1134 O O . GLU A 1 152 ? -15.864 47.989 4.078 1.00 27.40 151 GLU A O 1
ATOM 1140 N N . ARG A 1 153 ? -17.368 47.829 5.721 1.00 27.22 152 ARG A N 1
ATOM 1141 C CA . ARG A 1 153 ? -17.904 46.562 5.222 1.00 26.23 152 ARG A CA 1
ATOM 1142 C C . ARG A 1 153 ? -18.557 46.726 3.842 1.00 28.04 152 ARG A C 1
ATOM 1143 O O . ARG A 1 153 ? -18.324 45.930 2.934 1.00 23.75 152 ARG A O 1
ATOM 1151 N N . ARG A 1 154 ? -19.362 47.770 3.671 1.00 26.91 153 ARG A N 1
ATOM 1152 C CA . ARG A 1 154 ? -20.028 47.991 2.384 1.00 27.65 153 ARG A CA 1
ATOM 1153 C C . ARG A 1 154 ? -19.023 48.211 1.267 1.00 28.85 153 ARG A C 1
ATOM 1154 O O . ARG A 1 154 ? -19.272 47.832 0.125 1.00 31.55 153 ARG A O 1
ATOM 1162 N N . SER A 1 155 ? -17.896 48.837 1.605 1.00 24.56 154 SER A N 1
ATOM 1163 C CA . SER A 1 155 ? -16.809 49.029 0.650 1.00 26.09 154 SER A CA 1
ATOM 1164 C C . SER A 1 155 ? -16.233 47.680 0.172 1.00 28.04 154 SER A C 1
ATOM 1165 O O . SER A 1 155 ? -15.976 47.487 -1.022 1.00 25.02 154 SER A O 1
ATOM 1168 N N . VAL A 1 156 ? -16.043 46.742 1.098 1.00 26.95 155 VAL A N 1
ATOM 1169 C CA . VAL A 1 156 ? -15.559 45.403 0.723 1.00 22.96 155 VAL A CA 1
ATOM 1170 C C . VAL A 1 156 ? -16.596 44.650 -0.134 1.00 29.08 155 VAL A C 1
ATOM 1171 O O . VAL A 1 156 ? -16.253 43.999 -1.127 1.00 28.05 155 VAL A O 1
ATOM 1175 N N . LEU A 1 157 ? -17.871 44.761 0.228 1.00 28.38 156 LEU A N 1
ATOM 1176 C CA . LEU A 1 157 ? -18.936 44.170 -0.577 1.00 26.88 156 LEU A CA 1
ATOM 1177 C C . LEU A 1 157 ? -18.952 44.755 -1.987 1.00 27.38 156 LEU A C 1
ATOM 1178 O O . LEU A 1 157 ? -19.118 44.031 -2.974 1.00 29.16 156 LEU A O 1
ATOM 1183 N N . ASP A 1 158 ? -18.786 46.069 -2.078 1.00 25.62 157 ASP A N 1
ATOM 1184 C CA . ASP A 1 158 ? -18.705 46.734 -3.379 1.00 29.63 157 ASP A CA 1
ATOM 1185 C C . ASP A 1 158 ? -17.601 46.121 -4.243 1.00 34.73 157 ASP A C 1
ATOM 1186 O O . ASP A 1 158 ? -17.793 45.933 -5.450 1.00 33.35 157 ASP A O 1
ATOM 1191 N N . ALA A 1 159 ? -16.450 45.815 -3.629 1.00 28.19 158 ALA A N 1
ATOM 1192 C CA . ALA A 1 159 ? -15.347 45.170 -4.347 1.00 30.18 158 ALA A CA 1
ATOM 1193 C C . ALA A 1 159 ? -15.753 43.814 -4.918 1.00 29.65 158 ALA A C 1
ATOM 1194 O O . ALA A 1 159 ? -15.501 43.520 -6.086 1.00 29.88 158 ALA A O 1
ATOM 1196 N N . ALA A 1 160 ? -16.358 42.980 -4.078 1.00 29.50 159 ALA A N 1
ATOM 1197 C CA . ALA A 1 160 ? -16.799 41.659 -4.506 1.00 29.17 159 ALA A CA 1
ATOM 1198 C C . ALA A 1 160 ? -17.828 41.735 -5.643 1.00 33.90 159 ALA A C 1
ATOM 1199 O O . ALA A 1 160 ? -17.806 40.909 -6.556 1.00 31.78 159 ALA A O 1
ATOM 1201 N N . GLN A 1 161 ? -18.715 42.729 -5.593 1.00 30.39 160 GLN A N 1
ATOM 1202 C CA . GLN A 1 161 ? -19.747 42.875 -6.629 1.00 32.74 160 GLN A CA 1
ATOM 1203 C C . GLN A 1 161 ? -19.111 43.236 -7.979 1.00 34.04 160 GLN A C 1
ATOM 1204 O O . GLN A 1 161 ? -19.574 42.771 -9.015 1.00 38.00 160 GLN A O 1
ATOM 1210 N N . ILE A 1 162 ? -18.035 44.027 -7.960 1.00 31.61 161 ILE A N 1
ATOM 1211 C CA . ILE A 1 162 ? -17.277 44.366 -9.177 1.00 32.25 161 ILE A CA 1
ATOM 1212 C C . ILE A 1 162 ? -16.768 43.115 -9.892 1.00 35.55 161 ILE A C 1
ATOM 1213 O O . ILE A 1 162 ? -16.749 43.044 -11.122 1.00 33.58 161 ILE A O 1
ATOM 1218 N N . VAL A 1 163 ? -16.372 42.122 -9.107 1.00 34.75 162 VAL A N 1
ATOM 1219 C CA . VAL A 1 163 ? -15.860 40.863 -9.635 1.00 33.47 162 VAL A CA 1
ATOM 1220 C C . VAL A 1 163 ? -16.980 39.966 -10.180 1.00 35.39 162 VAL A C 1
ATOM 1221 O O . VAL A 1 163 ? -16.752 39.125 -11.054 1.00 36.90 162 VAL A O 1
ATOM 1225 N N . GLY A 1 164 ? -18.192 40.152 -9.671 1.00 37.98 163 GLY A N 1
ATOM 1226 C CA . GLY A 1 164 ? -19.279 39.244 -9.995 1.00 36.78 163 GLY A CA 1
ATOM 1227 C C . GLY A 1 164 ? -19.375 38.093 -9.007 1.00 38.82 163 GLY A C 1
ATOM 1228 O O . GLY A 1 164 ? -20.090 37.118 -9.241 1.00 40.18 163 GLY A O 1
ATOM 1229 N N . LEU A 1 165 ? -18.647 38.198 -7.897 1.00 34.28 164 LEU A N 1
ATOM 1230 C CA . LEU A 1 165 ? -18.784 37.226 -6.818 1.00 34.23 164 LEU A CA 1
ATOM 1231 C C . LEU A 1 165 ? -20.108 37.421 -6.096 1.00 36.82 164 LEU A C 1
ATOM 1232 O O . LEU A 1 165 ? -20.618 38.539 -6.002 1.00 36.86 164 LEU A O 1
ATOM 1237 N N . ASN A 1 166 ? -20.653 36.331 -5.570 1.00 33.36 165 ASN A N 1
ATOM 1238 C CA . ASN A 1 166 ? -21.835 36.419 -4.724 1.00 34.26 165 ASN A CA 1
ATOM 1239 C C . ASN A 1 166 ? -21.425 36.179 -3.279 1.00 34.86 165 ASN A C 1
ATOM 1240 O O . ASN A 1 166 ? -21.455 35.054 -2.779 1.00 31.39 165 ASN A O 1
ATOM 1245 N N . CYS A 1 167 ? -21.028 37.251 -2.614 1.00 32.98 166 CYS A N 1
ATOM 1246 C CA . CYS A 1 167 ? -20.611 37.154 -1.233 1.00 35.39 166 CYS A CA 1
ATOM 1247 C C . CYS A 1 167 ? -21.828 36.947 -0.325 1.00 34.67 166 CYS A C 1
ATOM 1248 O O . CYS A 1 167 ? -22.575 37.881 -0.044 1.00 35.79 166 CYS A O 1
ATOM 1251 N N . LEU A 1 168 ? -22.030 35.700 0.100 1.00 34.51 167 LEU A N 1
ATOM 1252 C CA . LEU A 1 168 ? -23.139 35.335 0.968 1.00 35.42 167 LEU A CA 1
ATOM 1253 C C . LEU A 1 168 ? -23.070 36.054 2.300 1.00 41.20 167 LEU A C 1
ATOM 1254 O O . LEU A 1 168 ? -24.082 36.274 2.964 1.00 36.70 167 LEU A O 1
ATOM 1259 N N . ARG A 1 169 ? -21.862 36.424 2.692 1.00 39.16 168 ARG A N 1
ATOM 1260 C CA . ARG A 1 169 ? -21.672 36.979 4.013 1.00 37.32 168 ARG A CA 1
ATOM 1261 C C . ARG A 1 169 ? -20.256 37.512 4.183 1.00 34.50 168 ARG A C 1
ATOM 1262 O O . ARG A 1 169 ? -19.281 36.835 3.835 1.00 30.37 168 ARG A O 1
ATOM 1270 N N . LEU A 1 170 ? -20.151 38.734 4.691 1.00 28.92 169 LEU A N 1
ATOM 1271 C CA . LEU A 1 170 ? -18.887 39.211 5.243 1.00 32.50 169 LEU A CA 1
ATOM 1272 C C . LEU A 1 170 ? -18.757 38.638 6.644 1.00 37.75 169 LEU A C 1
ATOM 1273 O O . LEU A 1 170 ? -19.627 38.865 7.479 1.00 42.51 169 LEU A O 1
ATOM 1278 N N . MET A 1 171 ? -17.691 37.902 6.927 1.00 28.06 170 MET A N 1
ATOM 1279 C CA . MET A 1 171 ? -17.586 37.338 8.266 1.00 28.67 170 MET A CA 1
ATOM 1280 C C . MET A 1 171 ? -16.498 37.993 9.107 1.00 29.20 170 MET A C 1
ATOM 1281 O O . MET A 1 171 ? -15.332 38.048 8.704 1.00 24.38 170 MET A O 1
ATOM 1286 N N A ASN A 1 172 ? -16.891 38.490 10.277 0.48 26.03 171 ASN A N 1
ATOM 1287 N N B ASN A 1 172 ? -16.905 38.498 10.268 0.52 26.02 171 ASN A N 1
ATOM 1288 C CA A ASN A 1 172 ? -15.927 39.035 11.224 0.48 25.53 171 ASN A CA 1
ATOM 1289 C CA B ASN A 1 172 ? -16.003 38.921 11.338 0.52 25.60 171 ASN A CA 1
ATOM 1290 C C A ASN A 1 172 ? -14.869 37.976 11.543 0.48 24.00 171 ASN A C 1
ATOM 1291 C C B ASN A 1 172 ? -14.861 37.912 11.518 0.52 24.00 171 ASN A C 1
ATOM 1292 O O A ASN A 1 172 ? -15.204 36.848 11.887 0.48 21.80 171 ASN A O 1
ATOM 1293 O O B ASN A 1 172 ? -15.137 36.741 11.752 0.52 21.78 171 ASN A O 1
ATOM 1302 N N . ASP A 1 173 ? -13.602 38.363 11.411 1.00 25.06 172 ASP A N 1
ATOM 1303 C CA . ASP A 1 173 ? -12.433 37.485 11.638 1.00 22.94 172 ASP A CA 1
ATOM 1304 C C . ASP A 1 173 ? -12.586 36.638 12.881 1.00 23.88 172 ASP A C 1
ATOM 1305 O O . ASP A 1 173 ? -12.362 35.442 12.847 1.00 23.72 172 ASP A O 1
ATOM 1310 N N A MET A 1 174 ? -12.952 37.282 13.988 0.23 23.30 173 MET A N 1
ATOM 1311 N N B MET A 1 174 ? -12.965 37.267 13.985 0.77 22.53 173 MET A N 1
ATOM 1312 C CA A MET A 1 174 ? -13.085 36.595 15.270 0.23 24.94 173 MET A CA 1
ATOM 1313 C CA B MET A 1 174 ? -13.020 36.547 15.244 0.77 25.00 173 MET A CA 1
ATOM 1314 C C A MET A 1 174 ? -14.170 35.535 15.218 0.23 24.94 173 MET A C 1
ATOM 1315 C C B MET A 1 174 ? -14.195 35.560 15.277 0.77 24.98 173 MET A C 1
ATOM 1316 O O A MET A 1 174 ? -14.026 34.455 15.788 0.23 25.27 173 MET A O 1
ATOM 1317 O O B MET A 1 174 ? -14.133 34.545 15.957 0.77 25.35 173 MET A O 1
ATOM 1326 N N . THR A 1 175 ? -15.260 35.850 14.531 1.00 24.55 174 THR A N 1
ATOM 1327 C CA . THR A 1 175 ? -16.354 34.901 14.415 1.00 25.73 174 THR A CA 1
ATOM 1328 C C . THR A 1 175 ? -15.925 33.709 13.554 1.00 26.02 174 THR A C 1
ATOM 1329 O O . THR A 1 175 ? -16.259 32.571 13.868 1.00 23.40 174 THR A O 1
ATOM 1333 N N . ALA A 1 176 ? -15.171 33.983 12.487 1.00 24.06 175 ALA A N 1
ATOM 1334 C CA . ALA A 1 176 ? -14.513 32.936 11.693 1.00 27.06 175 ALA A CA 1
ATOM 1335 C C . ALA A 1 176 ? -13.738 31.964 12.577 1.00 26.59 175 ALA A C 1
ATOM 1336 O O . ALA A 1 176 ? -13.885 30.755 12.494 1.00 24.84 175 ALA A O 1
ATOM 1338 N N . VAL A 1 177 ? -12.896 32.536 13.421 1.00 26.03 176 VAL A N 1
ATOM 1339 C CA . VAL A 1 177 ? -12.037 31.763 14.287 1.00 24.10 176 VAL A CA 1
ATOM 1340 C C . VAL A 1 177 ? -12.866 30.948 15.282 1.00 27.00 176 VAL A C 1
ATOM 1341 O O . VAL A 1 177 ? -12.611 29.764 15.494 1.00 24.93 176 VAL A O 1
ATOM 1345 N N . ALA A 1 178 ? -13.870 31.589 15.877 1.00 26.67 177 ALA A N 1
ATOM 1346 C CA . ALA A 1 178 ? -14.718 30.912 16.850 1.00 24.48 177 ALA A CA 1
ATOM 1347 C C . ALA A 1 178 ? -15.438 29.699 16.226 1.00 24.72 177 ALA A C 1
ATOM 1348 O O . ALA A 1 178 ? -15.482 28.624 16.816 1.00 28.01 177 ALA A O 1
ATOM 1350 N N . LEU A 1 179 ? -15.979 29.885 15.029 1.00 26.27 178 LEU A N 1
ATOM 1351 C CA . LEU A 1 179 ? -16.741 28.837 14.361 1.00 31.10 178 LEU A CA 1
ATOM 1352 C C . LEU A 1 179 ? -15.827 27.667 14.027 1.00 32.35 178 LEU A C 1
ATOM 1353 O O . LEU A 1 179 ? -16.199 26.498 14.186 1.00 31.73 178 LEU A O 1
ATOM 1358 N N . ASN A 1 180 ? -14.629 28.001 13.561 1.00 26.35 179 ASN A N 1
ATOM 1359 C CA . ASN A 1 180 ? -13.585 27.018 13.300 1.00 25.79 179 ASN A CA 1
ATOM 1360 C C . ASN A 1 180 ? -13.353 26.180 14.559 1.00 30.96 179 ASN A C 1
ATOM 1361 O O . ASN A 1 180 ? -13.461 24.940 14.532 1.00 28.96 179 ASN A O 1
ATOM 1366 N N . TYR A 1 181 ? -13.062 26.862 15.667 1.00 25.71 180 TYR A N 1
ATOM 1367 C CA . TYR A 1 181 ? -12.848 26.192 16.952 1.00 28.25 180 TYR A CA 1
ATOM 1368 C C . TYR A 1 181 ? -14.048 25.333 17.341 1.00 30.06 180 TYR A C 1
ATOM 1369 O O . TYR A 1 181 ? -13.887 24.205 17.800 1.00 29.81 180 TYR A O 1
ATOM 1378 N N . GLY A 1 182 ? -15.243 25.893 17.166 1.00 27.10 181 GLY A N 1
ATOM 1379 C CA . GLY A 1 182 ? -16.467 25.262 17.626 1.00 30.64 181 GLY A CA 1
ATOM 1380 C C . GLY A 1 182 ? -16.792 23.982 16.885 1.00 35.85 181 GLY A C 1
ATOM 1381 O O . GLY A 1 182 ? -17.530 23.139 17.381 1.00 39.04 181 GLY A O 1
ATOM 1382 N N . ILE A 1 183 ? -16.242 23.843 15.687 1.00 32.86 182 ILE A N 1
ATOM 1383 C CA . ILE A 1 183 ? -16.490 22.679 14.861 1.00 35.79 182 ILE A CA 1
ATOM 1384 C C . ILE A 1 183 ? -15.365 21.656 15.022 1.00 38.69 182 ILE A C 1
ATOM 1385 O O . ILE A 1 183 ? -15.588 20.451 14.947 1.00 36.20 182 ILE A O 1
ATOM 1390 N N . TYR A 1 184 ? -14.156 22.129 15.285 1.00 35.66 183 TYR A N 1
ATOM 1391 C CA . TYR A 1 184 ? 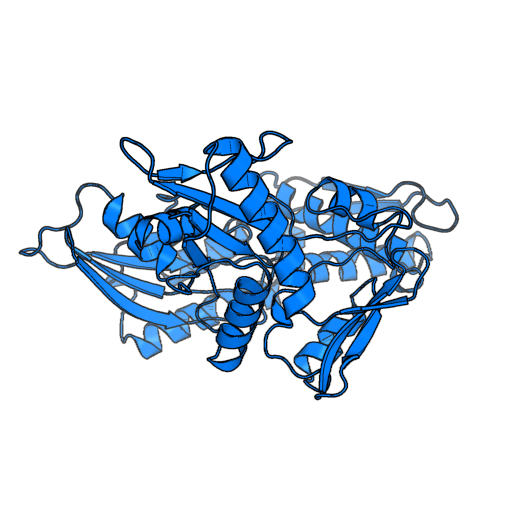-12.998 21.247 15.225 1.00 36.42 183 TYR A CA 1
ATOM 1392 C C . TYR A 1 184 ? -12.480 20.814 16.591 1.00 39.25 183 TYR A C 1
ATOM 1393 O O . TYR A 1 184 ? -11.851 19.766 16.700 1.00 40.09 183 TYR A O 1
ATOM 1402 N N . LYS A 1 185 ? -12.737 21.605 17.628 1.00 34.19 184 LYS A N 1
ATOM 1403 C CA . LYS A 1 185 ? -12.258 21.249 18.958 1.00 34.00 184 LYS A CA 1
ATOM 1404 C C . LYS A 1 185 ? -12.932 19.960 19.437 1.00 40.51 184 LYS A C 1
ATOM 1405 O O . LYS A 1 185 ? -14.156 19.859 19.458 1.00 33.32 184 LYS A O 1
ATOM 1411 N N . GLN A 1 186 ? -12.122 18.982 19.822 1.00 39.55 185 GLN A N 1
ATOM 1412 C CA . GLN A 1 186 ? -12.640 17.723 20.341 1.00 43.84 185 GLN A CA 1
ATOM 1413 C C . GLN A 1 186 ? -13.056 17.843 21.812 1.00 40.12 185 GLN A C 1
ATOM 1414 O O . GLN A 1 186 ? -12.489 18.639 22.567 1.00 38.96 185 GLN A O 1
ATOM 1420 N N . ASP A 1 187 ? -14.043 17.046 22.213 1.00 37.10 186 ASP A N 1
ATOM 1421 C CA . ASP A 1 187 ? -14.465 16.993 23.613 1.00 40.45 186 ASP A CA 1
ATOM 1422 C C . ASP A 1 187 ? -14.837 18.372 24.194 1.00 38.45 186 ASP A C 1
ATOM 1423 O O . ASP A 1 187 ? -14.444 18.712 25.310 1.00 37.04 186 ASP A O 1
ATOM 1428 N N . LEU A 1 188 ? -15.582 19.174 23.436 1.00 31.06 187 LEU A N 1
ATOM 1429 C CA . LEU A 1 188 ? -16.226 20.353 24.017 1.00 26.42 187 LEU A CA 1
ATOM 1430 C C . LEU A 1 188 ? -17.253 19.889 25.064 1.00 27.72 187 LEU A C 1
ATOM 1431 O O . LEU A 1 188 ? -17.709 18.741 25.004 1.00 28.24 187 LEU A O 1
ATOM 1436 N N . PRO A 1 189 ? -17.634 20.769 26.014 1.00 26.38 188 PRO A N 1
ATOM 1437 C CA . PRO A 1 189 ? -18.714 20.355 26.925 1.00 28.39 188 PRO A CA 1
ATOM 1438 C C . PRO A 1 189 ? -20.028 20.050 26.191 1.00 29.78 188 PRO A C 1
ATOM 1439 O O . PRO A 1 189 ? -20.386 20.711 25.206 1.00 24.24 188 PRO A O 1
ATOM 1443 N N . SER A 1 190 ? -20.739 19.045 26.682 1.00 25.92 189 SER A N 1
ATOM 1444 C CA . SER A 1 190 ? -22.113 18.813 26.270 1.00 26.10 189 SER A CA 1
ATOM 1445 C C . SER A 1 190 ? -22.962 20.069 26.493 1.00 24.77 189 SER A C 1
ATOM 1446 O O . SER A 1 190 ? -22.618 20.940 27.306 1.00 24.65 189 SER A O 1
ATOM 1449 N N . LEU A 1 191 ? -24.082 20.163 25.786 1.00 25.01 190 LEU A N 1
ATOM 1450 C CA . LEU A 1 191 ? -25.048 21.217 26.080 1.00 25.31 190 LEU A CA 1
ATOM 1451 C C . LEU A 1 191 ? -25.456 21.204 27.547 1.00 28.91 190 LEU A C 1
ATOM 1452 O O . LEU A 1 191 ? -25.831 22.234 28.084 1.00 30.21 190 LEU A O 1
ATOM 1457 N N . ASP A 1 192 ? -25.401 20.034 28.193 1.00 29.00 191 ASP A N 1
ATOM 1458 C CA . ASP A 1 192 ? -25.878 19.936 29.572 1.00 26.56 191 ASP A CA 1
ATOM 1459 C C . ASP A 1 192 ? -24.761 20.182 30.572 1.00 30.26 191 ASP A C 1
ATOM 1460 O O . ASP A 1 192 ? -24.945 19.973 31.771 1.00 26.71 191 ASP A O 1
ATOM 1465 N N . GLU A 1 193 ? -23.602 20.600 30.068 1.00 26.20 192 GLU A N 1
ATOM 1466 C CA . GLU A 1 193 ? -22.467 20.956 30.918 1.00 26.56 192 GLU A CA 1
ATOM 1467 C C . GLU A 1 193 ? -22.156 22.467 30.863 1.00 29.72 192 GLU A C 1
ATOM 1468 O O . GLU A 1 193 ? -22.638 23.195 29.998 1.00 24.37 192 GLU A O 1
ATOM 1474 N N . LYS A 1 194 ? -21.329 22.913 31.799 1.00 30.13 193 LYS A N 1
ATOM 1475 C CA . LYS A 1 194 ? -20.892 24.296 31.861 1.00 33.05 193 LYS A CA 1
ATOM 1476 C C . LYS A 1 194 ? -20.136 24.621 30.565 1.00 27.52 193 LYS A C 1
ATOM 1477 O O . LYS A 1 194 ? -19.292 23.843 30.135 1.00 27.15 193 LYS A O 1
ATOM 1483 N N . PRO A 1 195 ? -20.513 25.717 29.893 1.00 26.67 194 PRO A N 1
ATOM 1484 C CA . PRO A 1 195 ? -19.798 26.149 28.683 1.00 28.81 194 PRO A CA 1
ATOM 1485 C C . PRO A 1 195 ? -18.317 26.380 28.940 1.00 28.28 194 PRO A C 1
ATOM 1486 O O . PRO A 1 195 ? -17.949 26.838 30.018 1.00 27.29 194 PRO A O 1
ATOM 1490 N N . ARG A 1 196 ? -17.498 26.048 27.950 1.00 25.95 195 ARG A N 1
ATOM 1491 C CA . ARG A 1 196 ? -16.073 26.336 27.946 1.00 25.39 195 ARG A CA 1
ATOM 1492 C C . ARG A 1 196 ? -15.829 27.741 27.398 1.00 25.37 195 ARG A C 1
ATOM 1493 O O . ARG A 1 196 ? -16.166 28.028 26.250 1.00 26.28 195 ARG A O 1
ATOM 1501 N N . ILE A 1 197 ? -15.270 28.623 28.221 1.00 25.21 196 ILE A N 1
ATOM 1502 C CA . ILE A 1 197 ? -14.968 29.991 27.787 1.00 24.71 196 ILE A CA 1
ATOM 1503 C C . ILE A 1 197 ? -13.537 30.075 27.214 1.00 30.87 196 ILE A C 1
ATOM 1504 O O . ILE A 1 197 ? -12.552 29.785 27.904 1.00 25.91 196 ILE A O 1
ATOM 1509 N N . VAL A 1 198 ? -13.438 30.448 25.946 1.00 24.37 197 VAL A N 1
ATOM 1510 C CA . VAL A 1 198 ? -12.153 30.517 25.272 1.00 26.56 197 VAL A CA 1
ATOM 1511 C C . VAL A 1 198 ? -11.911 31.948 24.814 1.00 26.61 197 VAL A C 1
ATOM 1512 O O . VAL A 1 198 ? -12.838 32.596 24.322 1.00 26.89 197 VAL A O 1
ATOM 1516 N N . VAL A 1 199 ? -10.686 32.439 24.999 1.00 25.14 198 VAL A N 1
ATOM 1517 C CA . VAL A 1 199 ? -10.301 33.752 24.480 1.00 25.90 198 VAL A CA 1
ATOM 1518 C C . VAL A 1 199 ? -9.442 33.569 23.239 1.00 24.54 198 VAL A C 1
ATOM 1519 O O . VAL A 1 199 ? -8.483 32.791 23.241 1.00 25.46 198 VAL A O 1
ATOM 1523 N N . PHE A 1 200 ? -9.818 34.263 22.172 1.00 23.31 199 PHE A N 1
ATOM 1524 C CA . PHE A 1 200 ? -9.098 34.201 20.910 1.00 21.97 199 PHE A CA 1
ATOM 1525 C C . PHE A 1 200 ? -8.371 35.517 20.709 1.00 23.14 199 PHE A C 1
ATOM 1526 O O . PHE A 1 200 ? -8.973 36.579 20.880 1.00 22.87 199 PHE A O 1
ATOM 1534 N N . VAL A 1 201 ? -7.086 35.436 20.372 1.00 22.67 200 VAL A N 1
ATOM 1535 C CA . VAL A 1 201 ? -6.285 36.616 20.059 1.00 23.60 200 VAL A CA 1
ATOM 1536 C C . VAL A 1 201 ? -5.727 36.477 18.650 1.00 25.45 200 VAL A C 1
ATOM 1537 O O . VAL A 1 201 ? -5.099 35.477 18.327 1.00 23.78 200 VAL A O 1
ATOM 1541 N N . ASP A 1 202 ? -5.963 37.488 17.821 1.00 26.42 201 ASP A N 1
ATOM 1542 C CA . ASP A 1 202 ? -5.454 37.540 16.455 1.00 23.09 201 ASP A CA 1
ATOM 1543 C C . ASP A 1 202 ? -4.771 38.896 16.245 1.00 25.34 201 ASP A C 1
ATOM 1544 O O . ASP A 1 202 ? -5.439 39.939 16.172 1.00 24.84 201 ASP A O 1
ATOM 1549 N N . MET A 1 203 ? -3.444 38.882 16.166 1.00 25.05 202 MET A N 1
ATOM 1550 C CA . MET A 1 203 ? -2.707 40.057 15.720 1.00 25.73 202 MET A CA 1
ATOM 1551 C C . MET A 1 203 ? -2.164 39.787 14.315 1.00 23.02 202 MET A C 1
ATOM 1552 O O . MET A 1 203 ? -1.351 38.868 14.118 1.00 23.73 202 MET A O 1
ATOM 1557 N N . GLY A 1 204 ? -2.602 40.593 13.352 1.00 21.87 203 GLY A N 1
ATOM 1558 C CA . GLY A 1 204 ? -2.124 40.498 11.983 1.00 23.84 203 GLY A CA 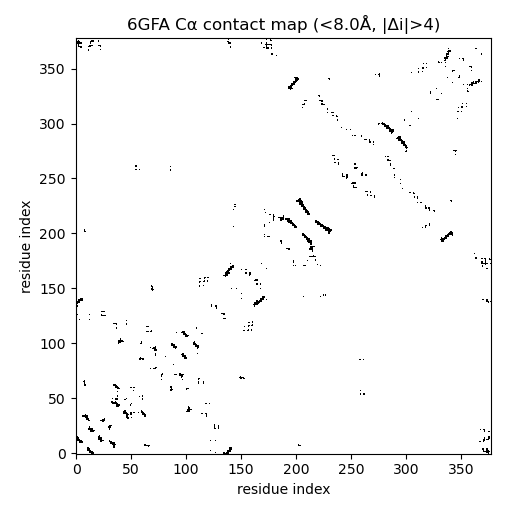1
ATOM 1559 C C . GLY A 1 204 ? -1.107 41.601 11.714 1.00 23.74 203 GLY A C 1
ATOM 1560 O O . GLY A 1 204 ? -0.481 42.112 12.645 1.00 23.08 203 GLY A O 1
ATOM 1561 N N . HIS A 1 205 ? -0.964 41.990 10.449 1.00 22.23 204 HIS A N 1
ATOM 1562 C CA . HIS A 1 205 ? -0.018 43.046 10.084 1.00 25.08 204 HIS A CA 1
ATOM 1563 C C . HIS A 1 205 ? -0.447 44.390 10.654 1.00 25.04 204 HIS A C 1
ATOM 1564 O O . HIS A 1 205 ? 0.388 45.142 11.132 1.00 27.45 204 HIS A O 1
ATOM 1571 N N . SER A 1 206 ? -1.749 44.689 10.632 1.00 24.16 205 SER A N 1
ATOM 1572 C CA . SER A 1 206 ? -2.191 46.063 10.939 1.00 26.13 205 SER A CA 1
ATOM 1573 C C . SER A 1 206 ? -3.012 46.239 12.228 1.00 26.58 205 SER A C 1
ATOM 1574 O O . SER A 1 206 ? -3.245 47.377 12.661 1.00 26.50 205 SER A O 1
ATOM 1577 N N . ALA A 1 207 ? -3.464 45.150 12.848 1.00 23.86 206 ALA A N 1
ATOM 1578 C CA . ALA A 1 207 ? -4.297 45.322 14.042 1.00 23.97 206 ALA A CA 1
ATOM 1579 C C . ALA A 1 207 ? -4.224 44.154 15.038 1.00 27.37 206 ALA A C 1
ATOM 1580 O O . ALA A 1 207 ? -3.684 43.081 14.740 1.00 22.43 206 ALA A O 1
ATOM 1582 N N . PHE A 1 208 ? -4.764 44.404 16.228 1.00 24.18 207 PHE A N 1
ATOM 1583 C CA . PHE A 1 208 ? -4.839 43.443 17.326 1.00 22.42 207 PHE A CA 1
ATOM 1584 C C . PHE A 1 208 ? -6.330 43.240 17.659 1.00 24.72 207 PHE A C 1
ATOM 1585 O O . PHE A 1 208 ? -7.036 44.200 17.976 1.00 23.96 207 PHE A O 1
ATOM 1593 N N . GLN A 1 209 ? -6.807 42.006 17.537 1.00 24.26 208 GLN A N 1
ATOM 1594 C CA . GLN A 1 209 ? -8.204 41.679 17.833 1.00 24.72 208 GLN A CA 1
ATOM 1595 C C . GLN A 1 209 ? -8.275 40.585 18.879 1.00 24.22 208 GLN A C 1
ATOM 1596 O O . GLN A 1 209 ? -7.457 39.643 18.880 1.00 24.99 208 GLN A O 1
ATOM 1602 N N A VAL A 1 210 ? -9.238 40.736 19.785 0.00 24.09 209 VAL A N 1
ATOM 1603 N N B VAL A 1 210 ? -9.249 40.701 19.772 1.00 24.23 209 VAL A N 1
ATOM 1604 C CA A VAL A 1 210 ? -9.514 39.746 20.818 0.00 23.30 209 VAL A CA 1
ATOM 1605 C CA B VAL A 1 210 ? -9.446 39.698 20.806 1.00 23.05 209 VAL A CA 1
ATOM 1606 C C A VAL A 1 210 ? -11.000 39.431 20.828 0.00 25.75 209 VAL A C 1
ATOM 1607 C C B VAL A 1 210 ? -10.952 39.485 21.029 1.00 26.40 209 VAL A C 1
ATOM 1608 O O A VAL A 1 210 ? -11.819 40.251 20.416 0.00 25.19 209 VAL A O 1
ATOM 1609 O O B VAL A 1 210 ? -11.740 40.424 20.912 1.00 25.01 209 VAL A O 1
ATOM 1616 N N . SER A 1 211 ? -11.349 38.243 21.304 1.00 21.76 210 SER A N 1
ATOM 1617 C CA . SER A 1 211 ? -12.748 37.931 21.601 1.00 23.01 210 SER A CA 1
ATOM 1618 C C . SER A 1 211 ? -12.835 36.879 22.691 1.00 25.34 210 SER A C 1
ATOM 1619 O O . SER A 1 211 ? -11.869 36.155 22.946 1.00 26.83 210 SER A O 1
ATOM 1622 N N . ALA A 1 212 ? -13.979 36.819 23.360 1.00 25.73 211 ALA A N 1
ATOM 1623 C CA . ALA A 1 212 ? -14.241 35.743 24.305 1.00 27.59 211 ALA A CA 1
ATOM 1624 C C . ALA A 1 212 ? -15.521 35.040 23.861 1.00 27.19 211 ALA A C 1
ATOM 1625 O O . ALA A 1 212 ? -16.473 35.703 23.428 1.00 26.71 211 ALA A O 1
ATOM 1627 N N . CYS A 1 213 ? -15.518 33.711 23.938 1.00 28.40 212 CYS A N 1
ATOM 1628 C CA . CYS A 1 213 ? -16.623 32.885 23.448 1.00 24.26 212 CYS A CA 1
ATOM 1629 C C . CYS A 1 213 ? -16.913 31.723 24.373 1.00 26.49 212 CYS A C 1
ATOM 1630 O O . CYS A 1 213 ? -15.987 31.114 24.906 1.00 27.64 212 CYS A O 1
ATOM 1633 N N . ALA A 1 214 ? -18.192 31.386 24.517 1.00 26.17 213 ALA A N 1
ATOM 1634 C CA . ALA A 1 214 ? -18.588 30.203 25.277 1.00 23.35 213 ALA A CA 1
ATOM 1635 C C . ALA A 1 214 ? -18.964 29.104 24.294 1.00 26.85 213 ALA A C 1
ATOM 1636 O O . ALA A 1 214 ? -19.740 29.340 23.363 1.00 26.83 213 ALA A O 1
ATOM 1638 N N . PHE A 1 215 ? -18.409 27.912 24.495 1.00 25.78 214 PHE A N 1
ATOM 1639 C CA . PHE A 1 215 ? -18.678 26.774 23.624 1.00 24.58 214 PHE A CA 1
ATOM 1640 C C . PHE A 1 215 ? -19.350 25.606 24.353 1.00 28.01 214 PHE A C 1
ATOM 1641 O O . PHE A 1 215 ? -18.988 25.270 25.482 1.00 24.26 214 PHE A O 1
ATOM 1649 N N . ASN A 1 216 ? -20.327 25.006 23.684 1.00 26.96 215 ASN A N 1
ATOM 1650 C CA . ASN A 1 216 ? -20.800 23.664 23.983 1.00 24.01 215 ASN A CA 1
ATOM 1651 C C . ASN A 1 216 ? -20.806 22.951 22.650 1.00 26.04 215 ASN A C 1
ATOM 1652 O O . ASN A 1 216 ? -20.740 23.600 21.614 1.00 22.54 215 ASN A O 1
ATOM 1657 N N . LYS A 1 217 ? -20.869 21.624 22.657 1.00 25.20 216 LYS A N 1
ATOM 1658 C CA . LYS A 1 217 ? -21.082 20.899 21.412 1.00 26.29 216 LYS A CA 1
ATOM 1659 C C . LYS A 1 217 ? -22.267 21.504 20.646 1.00 27.36 216 LYS A C 1
ATOM 1660 O O . LYS A 1 217 ? -23.357 21.646 21.198 1.00 26.41 216 LYS A O 1
ATOM 1666 N N . GLY A 1 218 ? -22.033 21.898 19.395 1.00 27.24 217 GLY A N 1
ATOM 1667 C CA . GLY A 1 218 ? -23.089 22.418 18.539 1.00 28.58 217 GLY A CA 1
ATOM 1668 C C . GLY A 1 218 ? -23.603 23.821 18.855 1.00 27.43 217 GLY A C 1
ATOM 1669 O O . GLY A 1 218 ? -24.582 24.268 18.261 1.00 27.17 217 GLY A O 1
ATOM 1670 N N . LYS A 1 219 ? -22.950 24.523 19.777 1.00 24.08 218 LYS A N 1
ATOM 1671 C CA . LYS A 1 219 ? -23.410 25.857 20.166 1.00 27.39 218 LYS A CA 1
ATOM 1672 C C . LYS A 1 219 ? -22.262 26.791 20.542 1.00 29.37 218 LYS A C 1
ATOM 1673 O O . LYS A 1 219 ? -21.407 26.450 21.358 1.00 28.67 218 LYS A O 1
ATOM 1679 N N . LEU A 1 220 ? -22.266 27.972 19.938 1.00 27.80 219 LEU A N 1
ATOM 1680 C CA . LEU A 1 220 ? -21.276 29.006 20.219 1.00 31.98 219 LEU A CA 1
ATOM 1681 C C . LEU A 1 220 ? -21.973 30.307 20.570 1.00 30.03 219 LEU A C 1
ATOM 1682 O O . LEU A 1 220 ? -22.932 30.685 19.923 1.00 27.40 219 LEU A O 1
ATOM 1687 N N . LYS A 1 221 ? -21.465 30.999 21.580 1.00 28.15 220 LYS A N 1
ATOM 1688 C CA . LYS A 1 221 ? -21.999 32.303 21.946 1.00 29.43 220 LYS A CA 1
ATOM 1689 C C . LYS A 1 221 ? -20.838 33.285 22.120 1.00 30.30 220 LYS A C 1
ATOM 1690 O O . LYS A 1 221 ? -19.997 33.097 22.993 1.00 25.32 220 LYS A O 1
ATOM 1696 N N . VAL A 1 222 ? -20.780 34.319 21.284 1.00 29.39 221 VAL A N 1
ATOM 1697 C CA . VAL A 1 222 ? -19.719 35.322 21.432 1.00 31.01 221 VAL A CA 1
ATOM 1698 C C . VAL A 1 222 ? -20.049 36.278 22.581 1.00 27.06 221 VAL A C 1
ATOM 1699 O O . VAL A 1 222 ? -21.068 36.959 22.562 1.00 30.43 221 VAL A O 1
ATOM 1703 N N . LEU A 1 223 ? -19.197 36.316 23.590 1.00 25.56 222 LEU A N 1
ATOM 1704 C CA . LEU A 1 223 ? -19.469 37.120 24.777 1.00 23.44 222 LEU A CA 1
ATOM 1705 C C . LEU A 1 223 ? -19.032 38.578 24.609 1.00 28.86 222 LEU A C 1
ATOM 1706 O O . LEU A 1 223 ? -19.616 39.494 25.202 1.00 25.70 222 LEU A O 1
ATOM 1711 N N . GLY A 1 224 ? -18.007 38.798 23.798 1.00 25.17 223 GLY A N 1
ATOM 1712 C CA . GLY A 1 224 ? -17.537 40.153 23.539 1.00 25.56 223 GLY A CA 1
ATOM 1713 C C . GLY A 1 224 ? -16.318 40.152 22.634 1.00 26.74 223 GLY A C 1
ATOM 1714 O O . GLY A 1 224 ? -15.710 39.108 22.397 1.00 21.88 223 GLY A O 1
ATOM 1715 N N . THR A 1 225 ? -15.978 41.323 22.105 1.00 26.57 224 THR A N 1
ATOM 1716 C CA . THR A 1 225 ? -14.771 41.484 21.301 1.00 26.94 224 THR A CA 1
ATOM 1717 C C . THR A 1 225 ? -14.123 42.807 21.664 1.00 30.03 224 THR A C 1
ATOM 1718 O O . THR A 1 225 ? -14.816 43.757 22.002 1.00 27.24 224 THR A O 1
ATOM 1722 N N . ALA A 1 226 ? -12.794 42.868 21.620 1.00 24.19 225 ALA A N 1
ATOM 1723 C CA . ALA A 1 226 ? -12.115 44.146 21.777 1.00 25.32 225 ALA A CA 1
ATOM 1724 C C . ALA A 1 226 ? -10.956 44.194 20.788 1.00 30.67 225 ALA A C 1
ATOM 1725 O O . ALA A 1 226 ? -10.642 43.188 20.137 1.00 23.45 225 ALA A O 1
ATOM 1727 N N . PHE A 1 227 ? -10.330 45.358 20.664 1.00 28.05 226 PHE A N 1
ATOM 1728 C CA . PHE A 1 227 ? -9.324 45.533 19.637 1.00 27.40 226 PHE A CA 1
ATOM 1729 C C . PHE A 1 227 ? -8.506 46.806 19.778 1.00 30.41 226 PHE A C 1
ATOM 1730 O O . PHE A 1 227 ? -8.932 47.771 20.417 1.00 28.07 226 PHE A O 1
ATOM 1738 N N . ASP A 1 228 ? -7.304 46.759 19.199 1.00 24.34 227 ASP A N 1
ATOM 1739 C CA . ASP A 1 228 ? -6.517 47.957 18.885 1.00 24.11 227 ASP A CA 1
ATOM 1740 C C . ASP A 1 228 ? -6.290 47.978 17.383 1.00 23.23 227 ASP A C 1
ATOM 1741 O O . ASP A 1 228 ? -5.419 47.256 16.869 1.00 25.88 227 ASP A O 1
ATOM 1746 N N . PRO A 1 229 ? -7.073 48.785 16.663 1.00 23.75 228 PRO A N 1
ATOM 1747 C CA . PRO A 1 229 ? -6.962 48.790 15.197 1.00 20.50 228 PRO A CA 1
ATOM 1748 C C . PRO A 1 229 ? -5.684 49.454 14.699 1.00 27.49 228 PRO A C 1
ATOM 1749 O O . PRO A 1 229 ? -5.439 49.466 13.491 1.00 25.62 228 PRO A O 1
ATOM 1753 N N . PHE A 1 230 ? -4.884 49.986 15.616 1.00 21.97 229 PHE A N 1
ATOM 1754 C CA . PHE A 1 230 ? -3.688 50.740 15.233 1.00 28.13 229 PHE A CA 1
ATOM 1755 C C . PHE A 1 230 ? -2.434 50.093 15.818 1.00 28.90 229 PHE A C 1
ATOM 1756 O O . PHE A 1 230 ? -1.405 50.738 15.987 1.00 28.22 229 PHE A O 1
ATOM 1764 N N . LEU A 1 231 ? -2.539 48.800 16.124 1.00 26.03 230 LEU A N 1
ATOM 1765 C CA . LEU A 1 231 ? -1.414 48.040 16.656 1.00 26.93 230 LEU A CA 1
ATOM 1766 C C . LEU A 1 231 ? -1.329 46.677 15.978 1.00 29.97 230 LEU A C 1
ATOM 1767 O O . LEU A 1 231 ? -2.181 45.810 16.229 1.00 26.35 230 LEU A O 1
ATOM 1772 N N . GLY A 1 232 ? -0.332 46.485 15.114 1.00 21.64 231 GLY A N 1
ATOM 1773 C CA . GLY A 1 232 ? -0.104 45.172 14.507 1.00 23.43 231 GLY A CA 1
ATOM 1774 C C . GLY A 1 232 ? 1.376 44.887 14.278 1.00 26.92 231 GLY A C 1
ATOM 1775 O O . GLY A 1 232 ? 2.244 45.643 14.751 1.00 24.95 231 GLY A O 1
ATOM 1776 N N . GLY A 1 233 ? 1.659 43.804 13.549 1.00 24.60 232 GLY A N 1
ATOM 1777 C CA . GLY A 1 233 ? 3.015 43.410 13.219 1.00 24.14 232 GLY A CA 1
ATOM 1778 C C . GLY A 1 233 ? 3.851 44.528 12.603 1.00 27.04 232 GLY A C 1
ATOM 1779 O O . GLY A 1 233 ? 5.048 44.625 12.871 1.00 25.93 232 GLY A O 1
ATOM 1780 N N . LYS A 1 234 ? 3.212 45.368 11.789 1.00 27.33 233 LYS A N 1
ATOM 1781 C CA . LYS A 1 234 ? 3.898 46.437 11.067 1.00 29.53 233 LYS A CA 1
ATOM 1782 C C . LYS A 1 234 ? 4.481 47.499 12.004 1.00 31.19 233 LYS A C 1
ATOM 1783 O O . LYS A 1 234 ? 5.495 48.120 11.681 1.00 30.80 233 LYS A O 1
ATOM 1789 N N . ASN A 1 235 ? 3.865 47.693 13.166 1.00 28.35 234 ASN A N 1
ATOM 1790 C CA . ASN A 1 235 ? 4.372 48.671 14.133 1.00 30.32 234 ASN A CA 1
ATOM 1791 C C . ASN A 1 235 ? 5.743 48.253 14.654 1.00 32.10 234 ASN A C 1
ATOM 1792 O O . ASN A 1 235 ? 6.625 49.090 14.891 1.00 33.11 234 ASN A O 1
ATOM 1797 N N . PHE A 1 236 ? 5.901 46.952 14.839 1.00 28.73 235 PHE A N 1
ATOM 1798 C CA . PHE A 1 236 ? 7.172 46.386 15.252 1.00 29.01 235 PHE A CA 1
ATOM 1799 C C . PHE A 1 236 ? 8.215 46.545 14.140 1.00 32.15 235 PHE A C 1
ATOM 1800 O O . PHE A 1 236 ? 9.358 46.892 14.422 1.00 34.59 235 PHE A O 1
ATOM 1808 N N . ASP A 1 237 ? 7.820 46.317 12.887 1.00 30.87 236 ASP A N 1
ATOM 1809 C CA . ASP A 1 237 ? 8.709 46.563 11.750 1.00 32.62 236 ASP A CA 1
ATOM 1810 C C . ASP A 1 237 ? 9.186 48.013 11.751 1.00 36.24 236 ASP A C 1
ATOM 1811 O O . ASP A 1 237 ? 10.356 48.291 11.501 1.00 32.32 236 ASP A O 1
ATOM 1816 N N . GLU A 1 238 ? 8.253 48.923 12.022 1.00 33.67 237 GLU A N 1
ATOM 1817 C CA . GLU A 1 238 ? 8.518 50.357 12.020 1.00 36.66 237 GLU A CA 1
ATOM 1818 C C . GLU A 1 238 ? 9.575 50.717 13.054 1.00 37.36 237 GLU A C 1
ATOM 1819 O O . GLU A 1 238 ? 10.466 51.512 12.779 1.00 37.74 237 GLU A O 1
ATOM 1825 N N . LYS A 1 239 ? 9.470 50.127 14.242 1.00 36.34 238 LYS A N 1
ATOM 1826 C CA . LYS A 1 239 ? 10.456 50.345 15.291 1.00 38.09 238 LYS A CA 1
ATOM 1827 C C . LYS A 1 239 ? 11.855 49.906 14.860 1.00 38.28 238 LYS A C 1
ATOM 1828 O O . LYS A 1 239 ? 12.839 50.614 15.092 1.00 40.49 238 LYS A O 1
ATOM 1834 N N . LEU A 1 240 ? 11.945 48.739 14.238 1.00 33.45 239 LEU A N 1
ATOM 1835 C CA . LEU A 1 240 ? 13.236 48.240 13.782 1.00 36.04 239 LEU A CA 1
ATOM 1836 C C . LEU A 1 240 ? 13.793 49.154 12.697 1.00 37.40 239 LEU A C 1
ATOM 1837 O O . LEU A 1 240 ? 14.974 49.495 12.717 1.00 39.02 239 LEU A O 1
ATOM 1842 N N . VAL A 1 241 ? 12.936 49.555 11.764 1.00 33.32 240 VAL A N 1
ATOM 1843 C CA . VAL A 1 241 ? 13.345 50.441 10.682 1.00 32.49 240 VAL A CA 1
ATOM 1844 C C . VAL A 1 241 ? 13.904 51.762 11.226 1.00 42.89 240 VAL A C 1
ATOM 1845 O O . VAL A 1 241 ? 14.996 52.180 10.834 1.00 38.75 240 VAL A O 1
ATOM 1849 N N . GLU A 1 242 ? 13.171 52.404 12.133 1.00 39.20 241 GLU A N 1
ATOM 1850 C CA . GLU A 1 242 ? 13.636 53.651 12.741 1.00 43.72 241 GLU A CA 1
ATOM 1851 C C . GLU A 1 242 ? 14.991 53.478 13.447 1.00 45.62 241 GLU A C 1
ATOM 1852 O O . GLU A 1 242 ? 15.876 54.324 13.305 1.00 45.68 241 GLU A O 1
ATOM 1858 N N . HIS A 1 243 ? 15.143 52.386 14.193 1.00 36.44 242 HIS A N 1
ATOM 1859 C CA . HIS A 1 243 ? 16.414 52.031 14.822 1.00 42.18 242 HIS A CA 1
ATOM 1860 C C . HIS A 1 243 ? 17.561 51.972 13.814 1.00 46.25 242 HIS A C 1
ATOM 1861 O O . HIS A 1 243 ? 18.560 52.680 13.960 1.00 46.38 242 HIS A O 1
ATOM 1868 N N . PHE A 1 244 ? 17.425 51.128 12.797 1.00 37.43 243 PHE A N 1
ATOM 1869 C CA . PHE A 1 244 ? 18.518 50.939 11.855 1.00 43.29 243 PHE A CA 1
ATOM 1870 C C . PHE A 1 244 ? 18.737 52.145 10.952 1.00 49.28 243 PHE A C 1
ATOM 1871 O O . PHE A 1 244 ? 19.849 52.368 10.474 1.00 48.10 243 PHE A O 1
ATOM 1879 N N . CYS A 1 245 ? 17.685 52.925 10.733 1.00 38.41 244 CYS A N 1
ATOM 1880 C CA . CYS A 1 245 ? 17.796 54.147 9.959 1.00 47.02 244 CYS A CA 1
ATOM 1881 C C . CYS A 1 245 ? 18.772 55.098 10.645 1.00 53.25 244 CYS A C 1
ATOM 1882 O O . CYS A 1 245 ? 19.589 55.752 9.991 1.00 54.05 244 CYS A O 1
ATOM 1885 N N . ALA A 1 246 ? 18.684 55.168 11.970 1.00 48.14 245 ALA A N 1
ATOM 1886 C CA . ALA A 1 246 ? 19.550 56.055 12.730 1.00 52.82 245 ALA A CA 1
ATOM 1887 C C . ALA A 1 246 ? 20.950 55.454 12.863 1.00 49.61 245 ALA A C 1
ATOM 1888 O O . ALA A 1 246 ? 21.939 56.161 12.700 1.00 50.70 245 ALA A O 1
ATOM 1890 N N . GLU A 1 247 ? 21.030 54.151 13.134 1.00 44.39 246 GLU A N 1
ATOM 1891 C CA . GLU A 1 247 ? 22.320 53.461 13.208 1.00 50.06 246 GLU A CA 1
ATOM 1892 C C . GLU A 1 247 ? 23.108 53.625 11.903 1.00 53.11 246 GLU A C 1
ATOM 1893 O O . GLU A 1 247 ? 24.333 53.771 11.925 1.00 50.18 246 GLU A O 1
ATOM 1899 N N . PHE A 1 248 ? 22.406 53.633 10.772 1.00 49.33 247 PHE A N 1
ATOM 1900 C CA . PHE A 1 248 ? 23.065 53.705 9.473 1.00 52.78 247 PHE A CA 1
ATOM 1901 C C . PHE A 1 248 ? 23.470 55.142 9.150 1.00 54.23 247 PHE A C 1
ATOM 1902 O O . PHE A 1 248 ? 24.420 55.373 8.406 1.00 55.10 247 PHE A O 1
ATOM 1910 N N . LYS A 1 249 ? 22.744 56.103 9.709 1.00 52.27 248 LYS A N 1
ATOM 1911 C CA . LYS A 1 249 ? 23.094 57.510 9.562 1.00 56.34 248 LYS A CA 1
ATOM 1912 C C . LYS A 1 249 ? 24.415 57.802 10.260 1.00 54.13 248 LYS A C 1
ATOM 1913 O O . LYS A 1 249 ? 25.246 58.560 9.763 1.00 53.86 248 LYS A O 1
ATOM 1919 N N . THR A 1 250 ? 24.587 57.194 11.425 1.00 50.02 249 THR A N 1
ATOM 1920 C CA . THR A 1 250 ? 25.807 57.334 12.201 1.00 53.37 249 THR A CA 1
ATOM 1921 C C . THR A 1 250 ? 26.997 56.644 11.529 1.00 55.10 249 THR A C 1
ATOM 1922 O O . THR A 1 250 ? 27.978 57.292 11.174 1.00 52.87 249 THR A O 1
ATOM 1926 N N . LYS A 1 251 ? 26.895 55.331 11.343 1.00 45.98 250 LYS A N 1
ATOM 1927 C CA . LYS A 1 251 ? 28.034 54.521 10.924 1.00 51.89 250 LYS A CA 1
ATOM 1928 C C . LYS A 1 251 ? 28.400 54.708 9.452 1.00 54.70 250 LYS A C 1
ATOM 1929 O O . LYS A 1 251 ? 29.570 54.584 9.089 1.00 54.33 250 LYS A O 1
ATOM 1935 N N . TYR A 1 252 ? 27.413 55.015 8.613 1.00 54.57 251 TYR A N 1
ATOM 1936 C CA . TYR A 1 252 ? 27.639 55.085 7.172 1.00 56.30 251 TYR A CA 1
ATOM 1937 C C . TYR A 1 252 ? 27.308 56.443 6.573 1.00 53.79 251 TYR A C 1
ATOM 1938 O O . TYR A 1 252 ? 27.588 56.685 5.397 1.00 55.69 251 TYR A O 1
ATOM 1947 N N . LYS A 1 253 ? 26.704 57.317 7.374 1.00 49.04 252 LYS A N 1
ATOM 1948 C CA . LYS A 1 253 ? 26.220 58.611 6.892 1.00 49.69 252 LYS A CA 1
ATOM 1949 C C . LYS A 1 253 ? 25.339 58.439 5.655 1.00 59.74 252 LYS A C 1
ATOM 1950 O O . LYS A 1 253 ? 25.453 59.186 4.684 1.00 54.17 252 LYS A O 1
ATOM 1956 N N . LEU A 1 254 ? 24.450 57.447 5.713 1.00 58.02 253 LEU A N 1
ATOM 1957 C CA . LEU A 1 254 ? 23.425 57.247 4.691 1.00 60.70 253 LEU A CA 1
ATOM 1958 C C . LEU A 1 254 ? 22.044 57.464 5.313 1.00 60.57 253 LEU A C 1
ATOM 1959 O O . LEU A 1 254 ? 21.750 56.932 6.380 1.00 61.06 253 LEU A O 1
ATOM 1964 N N . ASP A 1 255 ? 21.205 58.265 4.669 1.00 57.90 254 ASP A N 1
ATOM 1965 C CA . ASP A 1 255 ? 19.859 58.489 5.178 1.00 61.78 254 ASP A CA 1
ATOM 1966 C C . ASP A 1 255 ? 18.837 57.690 4.378 1.00 61.23 254 ASP A C 1
ATOM 1967 O O . ASP A 1 255 ? 18.392 58.119 3.309 1.00 55.92 254 ASP A O 1
ATOM 1972 N N . ALA A 1 256 ? 18.459 56.535 4.915 1.00 60.63 255 ALA A N 1
ATOM 1973 C CA . ALA A 1 256 ? 17.524 55.637 4.250 1.00 58.70 255 ALA A CA 1
ATOM 1974 C C . ALA A 1 256 ? 16.211 56.328 3.883 1.00 55.03 255 ALA A C 1
ATOM 1975 O O . ALA A 1 256 ? 15.598 55.994 2.875 1.00 58.42 255 ALA A O 1
ATOM 1977 N N . LYS A 1 257 ? 15.793 57.297 4.692 1.00 57.29 256 LYS A N 1
ATOM 1978 C CA . LYS A 1 257 ? 14.535 58.016 4.461 1.00 62.19 256 LYS A CA 1
ATOM 1979 C C . LYS A 1 257 ? 14.522 58.840 3.169 1.00 64.56 256 LYS A C 1
ATOM 1980 O O . LYS A 1 257 ? 13.456 59.176 2.652 1.00 62.60 256 LYS A O 1
ATOM 1986 N N . SER A 1 258 ? 15.705 59.166 2.656 1.00 65.86 257 SER A N 1
ATOM 1987 C CA . SER A 1 258 ? 15.832 60.043 1.493 1.00 64.54 257 SER A CA 1
ATOM 1988 C C . SER A 1 258 ? 15.549 59.334 0.169 1.00 69.17 257 SER A C 1
ATOM 1989 O O . SER A 1 258 ? 15.160 59.970 -0.811 1.00 70.25 257 SER A O 1
ATOM 1992 N N . LYS A 1 259 ? 15.754 58.021 0.136 1.00 63.60 258 LYS A N 1
ATOM 1993 C CA . LYS A 1 259 ? 15.460 57.240 -1.060 1.00 64.44 258 LYS A CA 1
ATOM 1994 C C . LYS A 1 259 ? 14.443 56.144 -0.722 1.00 60.28 258 LYS A C 1
ATOM 1995 O O . LYS A 1 259 ? 14.695 55.295 0.131 1.00 62.31 258 LYS A O 1
ATOM 1997 N N . ILE A 1 260 ? 13.295 56.174 -1.392 1.00 61.14 259 ILE A N 1
ATOM 1998 C CA . ILE A 1 260 ? 12.163 55.317 -1.036 1.00 60.72 259 ILE A CA 1
ATOM 1999 C C . ILE A 1 260 ? 12.485 53.822 -1.216 1.00 59.28 259 ILE A C 1
ATOM 2000 O O . ILE A 1 260 ? 12.124 53.004 -0.373 1.00 57.83 259 ILE A O 1
ATOM 2005 N N . ARG A 1 261 ? 13.198 53.467 -2.280 1.00 51.51 260 ARG A N 1
ATOM 2006 C CA . ARG A 1 261 ? 13.501 52.067 -2.539 1.00 54.45 260 ARG A CA 1
ATOM 2007 C C . ARG A 1 261 ? 14.544 51.509 -1.565 1.00 59.61 260 ARG A C 1
ATOM 2008 O O . ARG A 1 261 ? 14.631 50.295 -1.362 1.00 57.22 260 ARG A O 1
ATOM 2016 N N . ALA A 1 262 ? 15.336 52.386 -0.958 1.00 56.18 261 ALA A N 1
ATOM 2017 C CA . ALA A 1 262 ? 16.244 51.946 0.091 1.00 55.06 261 ALA A CA 1
ATOM 2018 C C . ALA A 1 262 ? 15.458 51.745 1.387 1.00 49.67 261 ALA A C 1
ATOM 2019 O O . ALA A 1 262 ? 15.728 50.819 2.152 1.00 49.71 261 ALA A O 1
ATOM 2021 N N . LEU A 1 263 ? 14.481 52.614 1.618 1.00 43.23 262 LEU A N 1
ATOM 2022 C CA . LEU A 1 263 ? 13.652 52.533 2.817 1.00 49.04 262 LEU A CA 1
ATOM 2023 C C . LEU A 1 263 ? 12.765 51.289 2.763 1.00 48.37 262 LEU A C 1
ATOM 2024 O O . LEU A 1 263 ? 12.621 50.574 3.751 1.00 45.29 262 LEU A O 1
ATOM 2029 N N . LEU A 1 264 ? 12.187 51.041 1.593 1.00 48.49 263 LEU A N 1
ATOM 2030 C CA . LEU A 1 264 ? 11.391 49.847 1.358 1.00 48.34 263 LEU A CA 1
ATOM 2031 C C . LEU A 1 264 ? 12.202 48.593 1.615 1.00 46.30 263 LEU A C 1
ATOM 2032 O O . LEU A 1 264 ? 11.747 47.679 2.304 1.00 43.60 263 LEU A O 1
ATOM 2037 N N . ARG A 1 265 ? 13.409 48.559 1.060 1.00 44.19 264 ARG A N 1
ATOM 2038 C CA . ARG A 1 265 ? 14.276 47.410 1.217 1.00 45.92 264 ARG A CA 1
ATOM 2039 C C . ARG A 1 265 ? 14.618 47.227 2.691 1.00 42.02 264 ARG A C 1
ATOM 2040 O O . ARG A 1 265 ? 14.741 46.100 3.173 1.00 37.30 264 ARG A O 1
ATOM 2048 N N . LEU A 1 266 ? 14.755 48.343 3.404 1.00 42.44 265 LEU A N 1
ATOM 2049 C CA . LEU A 1 266 ? 15.033 48.290 4.832 1.00 42.39 265 LEU A CA 1
ATOM 2050 C C . LEU A 1 266 ? 13.830 47.703 5.585 1.00 36.24 265 LEU A C 1
ATOM 2051 O O . LEU A 1 266 ? 13.998 46.911 6.516 1.00 33.81 265 LEU A O 1
ATOM 2056 N N . TYR A 1 267 ? 12.625 48.086 5.176 1.00 34.88 266 TYR A N 1
ATOM 2057 C CA . TYR A 1 267 ? 11.405 47.481 5.730 1.00 37.46 266 TYR A CA 1
ATOM 2058 C C . TYR A 1 267 ? 11.362 45.975 5.504 1.00 36.48 266 TYR A C 1
ATOM 2059 O O . TYR A 1 267 ? 11.008 45.212 6.414 1.00 33.84 266 TYR A O 1
ATOM 2068 N N . GLN A 1 268 ? 11.727 45.547 4.298 1.00 34.17 267 GLN A N 1
ATOM 2069 C CA . GLN A 1 268 ? 11.727 44.118 3.980 1.00 39.79 267 GLN A CA 1
ATOM 2070 C C . GLN A 1 268 ? 12.668 43.365 4.908 1.00 38.67 267 GLN A C 1
ATOM 2071 O O . GLN A 1 268 ? 12.291 42.348 5.494 1.00 32.06 267 GLN A O 1
ATOM 2077 N N . GLU A 1 269 ? 13.890 43.875 5.051 1.00 35.34 268 GLU A N 1
ATOM 2078 C CA . GLU A 1 269 ? 14.898 43.206 5.870 1.00 31.47 268 GLU A CA 1
ATOM 2079 C C . GLU A 1 269 ? 14.509 43.183 7.349 1.00 29.07 268 GLU A C 1
ATOM 2080 O O . GLU A 1 269 ? 14.713 42.187 8.033 1.00 30.39 268 GLU A O 1
ATOM 2086 N N . CYS A 1 270 ? 13.938 44.276 7.842 1.00 27.72 269 CYS A N 1
ATOM 2087 C CA . CYS A 1 270 ? 13.582 44.330 9.250 1.00 32.12 269 CYS A CA 1
ATOM 2088 C C . CYS A 1 270 ? 12.429 43.373 9.546 1.00 28.84 269 CYS A C 1
ATOM 2089 O O . CYS A 1 270 ? 12.392 42.733 10.602 1.00 29.75 269 CYS A O 1
ATOM 2092 N N . GLU A 1 271 ? 11.504 43.250 8.606 1.00 26.96 270 GLU A N 1
ATOM 2093 C CA . GLU A 1 271 ? 10.401 42.315 8.825 1.00 29.56 270 GLU A CA 1
ATOM 2094 C C . GLU A 1 271 ? 10.936 40.878 8.852 1.00 26.97 270 GLU A C 1
ATOM 2095 O O . GLU A 1 271 ? 10.606 40.109 9.757 1.00 28.91 270 GLU A O 1
ATOM 2101 N N . LYS A 1 272 ? 11.789 40.521 7.888 1.00 30.92 271 LYS A N 1
ATOM 2102 C CA . LYS A 1 272 ? 12.436 39.202 7.906 1.00 29.43 271 LYS A CA 1
ATOM 2103 C C . LYS A 1 272 ? 13.161 38.962 9.228 1.00 29.09 271 LYS A C 1
ATOM 2104 O O . LYS A 1 272 ? 13.104 37.869 9.802 1.00 29.10 271 LYS A O 1
ATOM 2110 N N . LEU A 1 273 ? 13.853 39.994 9.700 1.00 29.60 272 LEU A N 1
ATOM 2111 C CA . LEU A 1 273 ? 14.573 39.912 10.958 1.00 31.07 272 LEU A CA 1
ATOM 2112 C C . LEU A 1 273 ? 13.603 39.648 12.106 1.00 31.02 272 LEU A C 1
ATOM 2113 O O . LEU A 1 273 ? 13.821 38.765 12.942 1.00 31.32 272 LEU A O 1
ATOM 2118 N N . LYS A 1 274 ? 12.532 40.435 12.137 1.00 31.06 273 LYS A N 1
ATOM 2119 C CA . LYS A 1 274 ? 11.485 40.267 13.134 1.00 27.13 273 LYS A CA 1
ATOM 2120 C C . LYS A 1 274 ? 11.025 38.822 13.199 1.00 26.13 273 LYS A C 1
ATOM 2121 O O . LYS A 1 274 ? 11.017 38.222 14.270 1.00 27.68 273 LYS A O 1
ATOM 2127 N N . LYS A 1 275 ? 10.677 38.253 12.047 1.00 28.04 274 LYS A N 1
ATOM 2128 C CA . LYS A 1 275 ? 10.154 36.888 11.989 1.00 27.81 274 LYS A CA 1
ATOM 2129 C C . LYS A 1 275 ? 11.142 35.844 12.514 1.00 31.47 274 LYS A C 1
ATOM 2130 O O . LYS A 1 275 ? 10.753 34.890 13.190 1.00 29.86 274 LYS A O 1
ATOM 2136 N N . LEU A 1 276 ? 12.413 36.029 12.176 1.00 32.11 275 LEU A N 1
ATOM 2137 C CA . LEU A 1 276 ? 13.482 35.115 12.578 1.00 34.30 275 LEU A CA 1
ATOM 2138 C C . LEU A 1 276 ? 13.676 35.131 14.092 1.00 32.59 275 LEU A C 1
ATOM 2139 O O . LEU A 1 276 ? 13.939 34.092 14.711 1.00 32.31 275 LEU A O 1
ATOM 2144 N N . MET A 1 277 ? 13.514 36.306 14.698 1.00 27.67 276 MET A N 1
ATOM 2145 C CA . MET A 1 277 ? 13.660 36.419 16.148 1.00 32.85 276 MET A CA 1
ATOM 2146 C C . MET A 1 277 ? 12.561 35.697 16.921 1.00 35.78 276 MET A C 1
ATOM 2147 O O . MET A 1 277 ? 12.657 35.554 18.140 1.00 38.55 276 MET A O 1
ATOM 2152 N N . SER A 1 278 ? 11.538 35.212 16.219 1.00 29.61 277 SER A N 1
ATOM 2153 C CA . SER A 1 278 ? 10.531 34.375 16.869 1.00 33.96 277 SER A CA 1
ATOM 2154 C C . SER A 1 278 ? 11.028 32.956 17.137 1.00 37.60 277 SER A C 1
ATOM 2155 O O . SER A 1 278 ? 10.482 32.260 17.995 1.00 34.06 277 SER A O 1
ATOM 2158 N N . SER A 1 279 ? 12.052 32.527 16.401 1.00 36.54 278 SER A N 1
ATOM 2159 C CA . SER A 1 279 ? 12.588 31.163 16.550 1.00 31.96 278 SER A CA 1
ATOM 2160 C C . SER A 1 279 ? 14.077 31.155 16.878 1.00 40.18 278 SER A C 1
ATOM 2161 O O . SER A 1 279 ? 14.657 30.105 17.115 1.00 40.60 278 SER A O 1
ATOM 2164 N N . ASN A 1 280 ? 14.694 32.331 16.875 1.00 38.41 279 ASN A N 1
ATOM 2165 C CA . ASN A 1 280 ? 16.130 32.449 17.101 1.00 40.40 279 ASN A CA 1
ATOM 2166 C C . ASN A 1 280 ? 16.396 33.654 17.991 1.00 38.33 279 ASN A C 1
ATOM 2167 O O . ASN A 1 280 ? 16.043 34.782 17.645 1.00 40.81 279 ASN A O 1
ATOM 2172 N N . SER A 1 281 ? 16.996 33.405 19.147 1.00 37.62 280 SER A N 1
ATOM 2173 C CA . SER A 1 281 ? 17.260 34.449 20.131 1.00 39.90 280 SER A CA 1
ATOM 2174 C C . SER A 1 281 ? 18.675 35.029 20.076 1.00 44.34 280 SER A C 1
ATOM 2175 O O . SER A 1 281 ? 18.968 35.985 20.792 1.00 43.61 280 SER A O 1
ATOM 2178 N N . THR A 1 282 ? 19.550 34.458 19.245 1.00 44.68 281 THR A N 1
ATOM 2179 C CA . THR A 1 282 ? 20.945 34.925 19.176 1.00 46.61 281 THR A CA 1
ATOM 2180 C C . THR A 1 282 ? 21.094 36.227 18.375 1.00 50.26 281 THR A C 1
ATOM 2181 O O . THR A 1 282 ? 20.113 36.730 17.818 1.00 46.41 281 THR A O 1
ATOM 2185 N N . ASP A 1 283 ? 22.309 36.781 18.323 1.00 47.24 282 ASP A N 1
ATOM 2186 C CA . ASP A 1 283 ? 22.557 37.982 17.516 1.00 46.80 282 ASP A CA 1
ATOM 2187 C C . ASP A 1 283 ? 22.395 37.645 16.048 1.00 47.66 282 ASP A C 1
ATOM 2188 O O . ASP A 1 283 ? 23.000 36.700 15.558 1.00 48.24 282 ASP A O 1
ATOM 2193 N N . LEU A 1 284 ? 21.579 38.423 15.348 1.00 45.23 283 LEU A N 1
ATOM 2194 C CA . LEU A 1 284 ? 21.238 38.115 13.969 1.00 43.29 283 LEU A CA 1
ATOM 2195 C C . LEU A 1 284 ? 21.651 39.238 13.034 1.00 43.72 283 LEU A C 1
ATOM 2196 O O . LEU A 1 284 ? 21.516 40.409 13.374 1.00 45.31 283 LEU A O 1
ATOM 2201 N N . PRO A 1 285 ? 22.164 38.880 11.846 1.00 46.85 284 PRO A N 1
ATOM 2202 C CA . PRO A 1 285 ? 22.639 39.888 10.895 1.00 43.58 284 PRO A CA 1
ATOM 2203 C C . PRO A 1 285 ? 21.522 40.573 10.110 1.00 48.38 284 PRO A C 1
ATOM 2204 O O . PRO A 1 285 ? 20.546 39.936 9.688 1.00 45.51 284 PRO A O 1
ATOM 2208 N N . LEU A 1 286 ? 21.664 41.879 9.937 1.00 44.45 285 LEU A N 1
ATOM 2209 C CA . LEU A 1 286 ? 20.920 42.591 8.915 1.00 47.02 285 LEU A CA 1
ATOM 2210 C C . LEU A 1 286 ? 21.913 43.027 7.850 1.00 48.49 285 LEU A C 1
ATOM 2211 O O . LEU A 1 286 ? 22.833 43.790 8.129 1.00 46.27 285 LEU A O 1
ATOM 2216 N N . ASN A 1 287 ? 21.737 42.517 6.637 1.00 50.25 286 ASN A N 1
ATOM 2217 C CA . ASN A 1 287 ? 22.668 42.781 5.539 1.00 50.32 286 ASN A CA 1
ATOM 2218 C C . ASN A 1 287 ? 21.942 43.295 4.305 1.00 53.07 286 ASN A C 1
ATOM 2219 O O . ASN A 1 287 ? 21.084 42.603 3.757 1.00 47.88 286 ASN A O 1
ATOM 2224 N N . ILE A 1 288 ? 22.278 44.502 3.862 1.00 50.14 287 ILE A N 1
ATOM 2225 C CA . ILE A 1 288 ? 21.681 45.039 2.646 1.00 49.94 287 ILE A CA 1
ATOM 2226 C C . ILE A 1 288 ? 22.747 45.445 1.632 1.00 59.43 287 ILE A C 1
ATOM 2227 O O . ILE A 1 288 ? 23.382 46.489 1.774 1.00 57.00 287 ILE A O 1
ATOM 2232 N N . GLU A 1 289 ? 22.927 44.614 0.607 1.00 62.00 288 GLU A N 1
ATOM 2233 C CA . GLU A 1 289 ? 23.881 44.884 -0.468 1.00 62.29 288 GLU A CA 1
ATOM 2234 C C . GLU A 1 289 ? 23.507 46.117 -1.283 1.00 62.29 288 GLU A C 1
ATOM 2235 O O . GLU A 1 289 ? 22.348 46.281 -1.666 1.00 59.23 288 GLU A O 1
ATOM 2241 N N . CYS A 1 290 ? 24.499 46.959 -1.570 1.00 61.40 289 CYS A N 1
ATOM 2242 C CA . CYS A 1 290 ? 24.305 48.164 -2.371 1.00 63.47 289 CYS A CA 1
ATOM 2243 C C . CYS A 1 290 ? 23.086 48.944 -1.879 1.00 61.80 289 CYS A C 1
ATOM 2244 O O . CYS A 1 290 ? 22.141 49.189 -2.634 1.00 64.09 289 CYS A O 1
ATOM 2247 N N . PHE A 1 291 ? 23.112 49.321 -0.604 1.00 60.95 290 PHE A N 1
ATOM 2248 C CA . PHE A 1 291 ? 21.973 49.978 0.029 1.00 61.21 290 PHE A CA 1
ATOM 2249 C C . PHE A 1 291 ? 21.698 51.329 -0.627 1.00 60.03 290 PHE A C 1
ATOM 2250 O O . PHE A 1 291 ? 20.621 51.556 -1.176 1.00 61.03 290 PHE A O 1
ATOM 2258 N N . MET A 1 292 ? 22.673 52.227 -0.557 1.00 63.10 291 MET A N 1
ATOM 2259 C CA . MET A 1 292 ? 22.664 53.439 -1.371 1.00 68.01 291 MET A CA 1
ATOM 2260 C C . MET A 1 292 ? 24.101 53.906 -1.571 1.00 69.88 291 MET A C 1
ATOM 2261 O O . MET A 1 292 ? 24.988 53.549 -0.788 1.00 64.93 291 MET A O 1
ATOM 2266 N N . ASN A 1 293 ? 24.325 54.677 -2.634 1.00 69.49 292 ASN A N 1
ATOM 2267 C CA . ASN A 1 293 ? 25.668 55.088 -3.039 1.00 69.56 292 ASN A CA 1
ATOM 2268 C C . ASN A 1 293 ? 26.604 53.891 -3.158 1.00 69.79 292 ASN A C 1
ATOM 2269 O O . ASN A 1 293 ? 27.788 53.980 -2.833 1.00 70.33 292 ASN A O 1
ATOM 2274 N N . ASP A 1 294 ? 26.044 52.768 -3.600 1.00 69.35 293 ASP A N 1
ATOM 2275 C CA . ASP A 1 294 ? 26.783 51.523 -3.823 1.00 74.73 293 ASP A CA 1
ATOM 2276 C C . ASP A 1 294 ? 27.435 50.957 -2.563 1.00 70.24 293 ASP A C 1
ATOM 2277 O O . ASP A 1 294 ? 28.250 50.037 -2.642 1.00 72.64 293 ASP A O 1
ATOM 2282 N N . LYS A 1 295 ? 27.065 51.495 -1.406 1.00 68.07 294 LYS A N 1
ATOM 2283 C CA . LYS A 1 295 ? 27.600 51.012 -0.139 1.00 65.82 294 LYS A CA 1
ATOM 2284 C C . LYS A 1 295 ? 26.773 49.850 0.404 1.00 62.80 294 LYS A C 1
ATOM 2285 O O . LYS A 1 295 ? 25.547 49.921 0.460 1.00 63.36 294 LYS A O 1
ATOM 2291 N N . ASP A 1 296 ? 27.451 48.780 0.803 1.00 66.13 295 ASP A N 1
ATOM 2292 C CA . ASP A 1 296 ? 26.804 47.720 1.557 1.00 58.28 295 ASP A CA 1
ATOM 2293 C C . ASP A 1 296 ? 26.674 48.175 2.997 1.00 59.74 295 ASP A C 1
ATOM 2294 O O . ASP A 1 296 ? 27.599 48.782 3.547 1.00 51.03 295 ASP A O 1
ATOM 2299 N N . VAL A 1 297 ? 25.525 47.899 3.605 1.00 52.49 296 VAL A N 1
ATOM 2300 C CA . VAL A 1 297 ? 25.337 48.207 5.015 1.00 48.62 296 VAL A CA 1
ATOM 2301 C C . VAL A 1 297 ? 25.123 46.935 5.818 1.00 52.11 296 VAL A C 1
ATOM 2302 O O . VAL A 1 297 ? 24.720 45.885 5.290 1.00 47.03 296 VAL A O 1
ATOM 2306 N N . SER A 1 298 ? 25.413 47.036 7.104 1.00 48.11 297 SER A N 1
ATOM 2307 C CA . SER A 1 298 ? 25.378 45.875 7.967 1.00 51.13 297 SER A CA 1
ATOM 2308 C C . SER A 1 298 ? 25.127 46.317 9.397 1.00 51.34 297 SER A C 1
ATOM 2309 O O . SER A 1 298 ? 25.556 47.397 9.814 1.00 49.55 297 SER A O 1
ATOM 2312 N N . GLY A 1 299 ? 24.401 45.485 10.129 1.00 47.33 298 GLY A N 1
ATOM 2313 C CA . GLY A 1 299 ? 24.112 45.735 11.524 1.00 44.11 298 GLY A CA 1
ATOM 2314 C C . GLY A 1 299 ? 23.636 44.425 12.098 1.00 45.33 298 GLY A C 1
ATOM 2315 O O . GLY A 1 299 ? 23.557 43.429 11.375 1.00 47.81 298 GLY A O 1
ATOM 2316 N N . LYS A 1 300 ? 23.325 44.413 13.388 1.00 40.71 299 LYS A N 1
ATOM 2317 C CA . LYS A 1 300 ? 22.840 43.203 14.032 1.00 44.91 299 LYS A CA 1
ATOM 2318 C C . LYS A 1 300 ? 21.827 43.544 15.129 1.00 45.85 299 LYS A C 1
ATOM 2319 O O . LYS A 1 300 ? 21.632 44.714 15.479 1.00 38.37 299 LYS A O 1
ATOM 2325 N N . MET A 1 301 ? 21.190 42.503 15.653 1.00 40.86 300 MET A N 1
ATOM 2326 C CA . MET A 1 301 ? 20.036 42.639 16.535 1.00 39.62 300 MET A CA 1
ATOM 2327 C C . MET A 1 301 ? 19.690 41.280 17.131 1.00 39.64 300 MET A C 1
ATOM 2328 O O . MET A 1 301 ? 19.764 40.261 16.434 1.00 40.93 300 MET A O 1
ATOM 2333 N N . ASN A 1 302 ? 19.343 41.251 18.417 1.00 36.48 301 ASN A N 1
ATOM 2334 C CA . ASN A 1 302 ? 18.817 40.027 19.019 1.00 43.82 301 ASN A CA 1
ATOM 2335 C C . ASN A 1 302 ? 17.441 40.257 19.658 1.00 37.53 301 ASN A C 1
ATOM 2336 O O . ASN A 1 302 ? 17.017 41.392 19.838 1.00 35.09 301 ASN A O 1
ATOM 2341 N N . ARG A 1 303 ? 16.767 39.171 20.015 1.00 42.46 302 ARG A N 1
ATOM 2342 C CA . ARG A 1 303 ? 15.408 39.261 20.545 1.00 37.41 302 ARG A CA 1
ATOM 2343 C C . ARG A 1 303 ? 15.274 40.227 21.717 1.00 36.78 302 ARG A C 1
ATOM 2344 O O . ARG A 1 303 ? 14.411 41.100 21.710 1.00 37.41 302 ARG A O 1
ATOM 2352 N N . SER A 1 304 ? 16.138 40.072 22.711 1.00 37.15 303 SER A N 1
ATOM 2353 C CA . SER A 1 304 ? 16.073 40.878 23.923 1.00 38.91 303 SER A CA 1
ATOM 2354 C C . SER A 1 304 ? 16.168 42.380 23.634 1.00 37.66 303 SER A C 1
ATOM 2355 O O . SER A 1 304 ? 15.535 43.204 24.297 1.00 41.62 303 SER A O 1
ATOM 2358 N N . GLN A 1 305 ? 16.956 42.730 22.625 1.00 41.37 304 GLN A N 1
ATOM 2359 C CA . GLN A 1 305 ? 17.193 44.124 22.269 1.00 36.78 304 GLN A CA 1
ATOM 2360 C C . GLN A 1 305 ? 15.985 44.659 21.508 1.00 34.30 304 GLN A C 1
ATOM 2361 O O . GLN A 1 305 ? 15.611 45.818 21.627 1.00 33.64 304 GLN A O 1
ATOM 2367 N N . PHE A 1 306 ? 15.416 43.779 20.692 1.00 37.11 305 PHE A N 1
ATOM 2368 C CA . PHE A 1 306 ? 14.201 44.048 19.945 1.00 36.51 305 PHE A CA 1
ATOM 2369 C C . PHE A 1 306 ? 13.056 44.326 20.927 1.00 31.69 305 PHE A C 1
ATOM 2370 O O . PHE A 1 306 ? 12.305 45.273 20.751 1.00 34.33 305 PHE A O 1
ATOM 2378 N N . GLU A 1 307 ? 12.963 43.513 21.978 1.00 35.55 306 GLU A N 1
ATOM 2379 C CA . GLU A 1 307 ? 11.920 43.688 22.989 1.00 37.54 306 GLU A CA 1
ATOM 2380 C C . GLU A 1 307 ? 12.076 45.001 23.748 1.00 37.89 306 GLU A C 1
ATOM 2381 O O . GLU A 1 307 ? 11.084 45.666 24.045 1.00 36.77 306 GLU A O 1
ATOM 2387 N N . GLU A 1 308 ? 13.315 45.391 24.045 1.00 37.42 307 GLU A N 1
ATOM 2388 C CA . GLU A 1 308 ? 13.556 46.675 24.711 1.00 32.02 307 GLU A CA 1
ATOM 2389 C C . GLU A 1 308 ? 13.158 47.822 23.798 1.00 31.49 307 GLU A C 1
ATOM 2390 O O . GLU A 1 308 ? 12.530 48.788 24.225 1.00 37.65 307 GLU A O 1
ATOM 2392 N N . LEU A 1 309 ? 13.534 47.720 22.531 1.00 32.96 308 LEU A N 1
ATOM 2393 C CA . LEU A 1 309 ? 13.163 48.732 21.544 1.00 34.31 308 LEU A CA 1
ATOM 2394 C C . LEU A 1 309 ? 11.638 48.863 21.409 1.00 38.13 308 LEU A C 1
ATOM 2395 O O . LEU A 1 309 ? 11.108 49.943 21.153 1.00 36.58 308 LEU A O 1
ATOM 2400 N N . CYS A 1 310 ? 10.942 47.747 21.580 1.00 34.74 309 CYS A N 1
ATOM 2401 C CA . CYS A 1 310 ? 9.490 47.723 21.401 1.00 40.98 309 CYS A CA 1
ATOM 2402 C C . CYS A 1 310 ? 8.716 47.765 22.717 1.00 40.75 309 CYS A C 1
ATOM 2403 O O . CYS A 1 310 ? 7.560 47.333 22.776 1.00 40.23 309 CYS A O 1
ATOM 2406 N N . ALA A 1 311 ? 9.352 48.296 23.758 1.00 40.44 310 ALA A N 1
ATOM 2407 C CA . ALA A 1 311 ? 8.773 48.305 25.101 1.00 39.42 310 ALA A CA 1
ATOM 2408 C C . ALA A 1 311 ? 7.390 48.950 25.154 1.00 42.02 310 ALA A C 1
ATOM 2409 O O . ALA A 1 311 ? 6.477 48.405 25.772 1.00 39.39 310 ALA A O 1
ATOM 2411 N N . GLU A 1 312 ? 7.238 50.101 24.507 1.00 39.24 311 GLU A N 1
ATOM 2412 C CA . GLU A 1 312 ? 5.975 50.830 24.553 1.00 40.24 311 GLU A CA 1
ATOM 2413 C C . GLU A 1 312 ? 4.875 50.089 23.781 1.00 42.93 311 GLU A C 1
ATOM 2414 O O . GLU A 1 312 ? 3.742 49.988 24.255 1.00 41.12 311 GLU A O 1
ATOM 2420 N N . LEU A 1 313 ? 5.214 49.556 22.609 1.00 37.45 312 LEU A N 1
ATOM 2421 C CA . LEU A 1 313 ? 4.295 48.702 21.862 1.00 36.97 312 LEU A CA 1
ATOM 2422 C C . LEU A 1 313 ? 3.819 47.515 22.689 1.00 37.67 312 LEU A C 1
ATOM 2423 O O . LEU A 1 313 ? 2.645 47.154 22.647 1.00 32.26 312 LEU A O 1
ATOM 2428 N N . LEU A 1 314 ? 4.731 46.888 23.423 1.00 33.25 313 LEU A N 1
ATOM 2429 C CA . LEU A 1 314 ? 4.389 45.668 24.140 1.00 34.30 313 LEU A CA 1
ATOM 2430 C C . LEU A 1 314 ? 3.457 45.986 25.302 1.00 37.90 313 LEU A C 1
ATOM 2431 O O . LEU A 1 314 ? 2.623 45.158 25.678 1.00 35.60 313 LEU A O 1
ATOM 2436 N N . GLN A 1 315 ? 3.594 47.192 25.855 1.00 37.05 314 GLN A N 1
ATOM 2437 C CA . GLN A 1 315 ? 2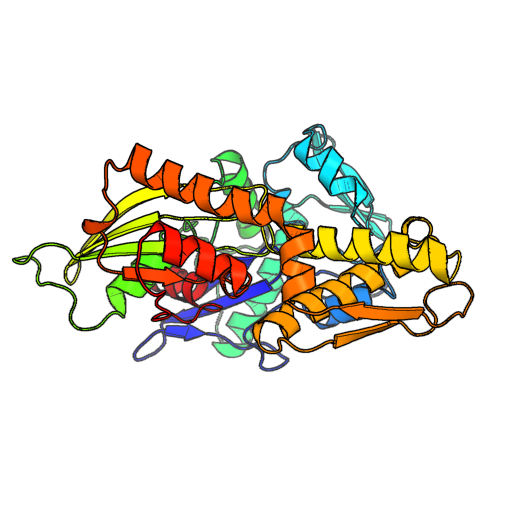.690 47.667 26.902 1.00 38.67 314 GLN A CA 1
ATOM 2438 C C . GLN A 1 315 ? 1.268 47.792 26.381 1.00 34.40 314 GLN A C 1
ATOM 2439 O O . GLN A 1 315 ? 0.317 47.523 27.111 1.00 41.19 314 GLN A O 1
ATOM 2445 N N . LYS A 1 316 ? 1.131 48.194 25.119 1.00 29.97 315 LYS A N 1
ATOM 2446 C CA . LYS A 1 316 ? -0.176 48.380 24.479 1.00 33.95 315 LYS A CA 1
ATOM 2447 C C . LYS A 1 316 ? -0.974 47.071 24.297 1.00 34.28 315 LYS A C 1
ATOM 2448 O O . LYS A 1 316 ? -2.196 47.100 24.092 1.00 28.69 315 LYS A O 1
ATOM 2454 N N . ILE A 1 317 ? -0.275 45.942 24.364 1.00 28.77 316 ILE A N 1
ATOM 2455 C CA . ILE A 1 317 ? -0.882 44.623 24.151 1.00 31.00 316 ILE A CA 1
ATOM 2456 C C . ILE A 1 317 ? -1.974 44.307 25.174 1.00 29.79 316 ILE A C 1
ATOM 2457 O O . ILE A 1 317 ? -2.998 43.740 24.827 1.00 26.84 316 ILE A O 1
ATOM 2462 N N . GLU A 1 318 ? -1.764 44.675 26.433 1.00 29.02 317 GLU A N 1
ATOM 2463 C CA . GLU A 1 318 ? -2.715 44.295 27.476 1.00 32.49 317 GLU A CA 1
ATOM 2464 C C . GLU A 1 318 ? -3.968 45.178 27.481 1.00 32.10 317 GLU A C 1
ATOM 2465 O O . GLU A 1 318 ? -4.961 44.838 28.133 1.00 26.96 317 GLU A O 1
ATOM 2471 N N . VAL A 1 319 ? -3.930 46.294 26.759 1.00 28.96 318 VAL A N 1
ATOM 2472 C CA . VAL A 1 319 ? -5.042 47.239 26.810 1.00 28.49 318 VAL A CA 1
ATOM 2473 C C . VAL A 1 319 ? -6.338 46.632 26.219 1.00 27.45 318 VAL A C 1
ATOM 2474 O O . VAL A 1 319 ? -7.353 46.661 26.889 1.00 25.22 318 VAL A O 1
ATOM 2478 N N . PRO A 1 320 ? -6.307 46.053 24.997 1.00 28.53 319 PRO A N 1
ATOM 2479 C CA . PRO A 1 320 ? -7.549 45.396 24.551 1.00 26.32 319 PRO A CA 1
ATOM 2480 C C . PRO A 1 320 ? -7.967 44.213 25.417 1.00 27.27 319 PRO A C 1
ATOM 2481 O O . PRO A 1 320 ? -9.160 43.877 25.439 1.00 28.74 319 PRO A O 1
ATOM 2485 N N . LEU A 1 321 ? -7.016 43.581 26.102 1.00 26.68 320 LEU A N 1
ATOM 2486 C CA . LEU A 1 321 ? -7.342 42.480 26.996 1.00 23.78 320 LEU A CA 1
ATOM 2487 C C . LEU A 1 321 ? -8.140 43.004 28.186 1.00 26.26 320 LEU A C 1
ATOM 2488 O O . LEU A 1 321 ? -9.160 42.423 28.563 1.00 26.43 320 LEU A O 1
ATOM 2493 N N . TYR A 1 322 ? -7.667 44.102 28.769 1.00 28.96 321 TYR A N 1
ATOM 2494 C CA . TYR A 1 322 ? -8.414 44.804 29.812 1.00 28.86 321 TYR A CA 1
ATOM 2495 C C . TYR A 1 322 ? -9.801 45.239 29.315 1.00 29.37 321 TYR A C 1
ATOM 2496 O O . TYR A 1 322 ? -10.813 45.089 30.017 1.00 29.74 321 TYR A O 1
ATOM 2505 N N . SER A 1 323 ? -9.838 45.813 28.116 1.00 27.54 322 SER A N 1
ATOM 2506 C CA . SER A 1 323 ? -11.097 46.228 27.507 1.00 29.85 322 SER A CA 1
ATOM 2507 C C . SER A 1 323 ? -12.085 45.052 27.395 1.00 31.30 322 SER A C 1
ATOM 2508 O O . SER A 1 323 ? -13.264 45.203 27.689 1.00 28.46 322 SER A O 1
ATOM 2511 N N . LEU A 1 324 ? -11.585 43.886 26.998 1.00 27.45 323 LEU A N 1
ATOM 2512 C CA . LEU A 1 324 ? -12.419 42.696 26.835 1.00 31.67 323 LEU A CA 1
ATOM 2513 C C . LEU A 1 324 ? -13.088 42.273 28.145 1.00 29.28 323 LEU A C 1
ATOM 2514 O O . LEU A 1 324 ? -14.296 42.009 28.185 1.00 29.33 323 LEU A O 1
ATOM 2519 N N . LEU A 1 325 ? -12.291 42.207 29.209 1.00 31.32 324 LEU A N 1
ATOM 2520 C CA . LEU A 1 325 ? -12.801 41.868 30.537 1.00 34.39 324 LEU A CA 1
ATOM 2521 C C . LEU A 1 325 ? -13.809 42.913 31.021 1.00 35.11 324 LEU A C 1
ATOM 2522 O O . LEU A 1 325 ? -14.843 42.569 31.593 1.00 35.94 324 LEU A O 1
ATOM 2527 N N . GLU A 1 326 ? -13.507 44.183 30.778 1.00 32.59 325 GLU A N 1
ATOM 2528 C CA . GLU A 1 326 ? -14.378 45.278 31.203 1.00 30.22 325 GLU A CA 1
ATOM 2529 C C . GLU A 1 326 ? -15.768 45.136 30.604 1.00 38.18 325 GLU A C 1
ATOM 2530 O O . GLU A 1 326 ? -16.766 45.253 31.311 1.00 36.54 325 GLU A O 1
ATOM 2536 N N . GLN A 1 327 ? -15.812 44.868 29.302 1.00 32.09 326 GLN A N 1
ATOM 2537 C CA . GLN A 1 327 ? -17.054 44.689 28.573 1.00 32.90 326 GLN A CA 1
ATOM 2538 C C . GLN A 1 327 ? -17.836 43.441 28.966 1.00 37.21 326 GLN A C 1
ATOM 2539 O O . GLN A 1 327 ? -19.046 43.495 29.154 1.00 39.62 326 GLN A O 1
ATOM 2545 N N . THR A 1 328 ? -17.136 42.314 29.056 1.00 37.90 327 THR A N 1
ATOM 2546 C CA . THR A 1 328 ? -17.771 41.032 29.286 1.00 35.28 327 THR A CA 1
ATOM 2547 C C . THR A 1 328 ? -18.051 40.783 30.765 1.00 41.28 327 THR A C 1
ATOM 2548 O O . THR A 1 328 ? -18.812 39.879 31.100 1.00 38.38 327 THR A O 1
ATOM 2552 N N . HIS A 1 329 ? -17.408 41.567 31.632 1.00 37.17 328 HIS A N 1
ATOM 2553 C CA . HIS A 1 329 ? -17.398 41.326 33.074 1.00 36.06 328 HIS A CA 1
ATOM 2554 C C . HIS A 1 329 ? -16.850 39.942 33.420 1.00 41.42 328 HIS A C 1
ATOM 2555 O O . HIS A 1 329 ? -17.174 39.379 34.464 1.00 46.86 328 HIS A O 1
ATOM 2562 N N . LEU A 1 330 ? -16.015 39.397 32.543 1.00 35.84 329 LEU A N 1
ATOM 2563 C CA . LEU A 1 330 ? -15.340 38.140 32.828 1.00 34.07 329 LEU A CA 1
ATOM 2564 C C . LEU A 1 330 ? -14.116 38.379 33.703 1.00 37.59 329 LEU A C 1
ATOM 2565 O O . LEU A 1 330 ? -13.502 39.435 33.641 1.00 32.81 329 LEU A O 1
ATOM 2570 N N . LYS A 1 331 ? -13.782 37.391 34.522 1.00 34.64 330 LYS A N 1
ATOM 2571 C CA . LYS A 1 331 ? -12.542 37.377 35.272 1.00 36.58 330 LYS A CA 1
ATOM 2572 C C . LYS A 1 331 ? -11.637 36.363 34.606 1.00 37.23 330 LYS A C 1
ATOM 2573 O O . LYS A 1 331 ? -12.132 35.435 33.975 1.00 34.54 330 LYS A O 1
ATOM 2579 N N . VAL A 1 332 ? -10.318 36.523 34.739 1.00 31.89 331 VAL A N 1
ATOM 2580 C CA . VAL A 1 332 ? -9.396 35.618 34.052 1.00 31.78 331 VAL A CA 1
ATOM 2581 C C . VAL A 1 332 ? -9.611 34.152 34.464 1.00 35.53 331 VAL A C 1
ATOM 2582 O O . VAL A 1 332 ? -9.434 33.253 33.642 1.00 35.91 331 VAL A O 1
ATOM 2586 N N . GLU A 1 333 ? -10.044 33.910 35.704 1.00 38.34 332 GLU A N 1
ATOM 2587 C CA . GLU A 1 333 ? -10.269 32.535 36.178 1.00 37.55 332 GLU A CA 1
ATOM 2588 C C . GLU A 1 333 ? -11.438 31.861 35.456 1.00 35.71 332 GLU A C 1
ATOM 2589 O O . GLU A 1 333 ? -11.572 30.642 35.487 1.00 38.85 332 GLU A O 1
ATOM 2595 N N . ASP A 1 334 ? -12.287 32.659 34.825 1.00 31.74 333 ASP A N 1
ATOM 2596 C CA . ASP A 1 334 ? -13.408 32.137 34.056 1.00 36.04 333 ASP A CA 1
ATOM 2597 C C . ASP A 1 334 ? -12.933 31.498 32.751 1.00 38.03 333 ASP A C 1
ATOM 2598 O O . ASP A 1 334 ? -13.619 30.652 32.171 1.00 31.31 333 ASP A O 1
ATOM 2603 N N . VAL A 1 335 ? -11.751 31.904 32.290 1.00 36.93 334 VAL A N 1
ATOM 2604 C CA . VAL A 1 335 ? -11.271 31.514 30.966 1.00 31.54 334 VAL A CA 1
ATOM 2605 C C . VAL A 1 335 ? -10.560 30.173 31.001 1.00 34.63 334 VAL A C 1
ATOM 2606 O O . VAL A 1 335 ? -9.606 30.006 31.759 1.00 37.53 334 VAL A O 1
ATOM 2610 N N . SER A 1 336 ? -11.008 29.226 30.174 1.00 30.45 335 SER A N 1
ATOM 2611 C CA . SER A 1 336 ? -10.404 27.891 30.136 1.00 25.46 335 SER A CA 1
ATOM 2612 C C . SER A 1 336 ? -9.132 27.845 29.304 1.00 31.57 335 SER A C 1
ATOM 2613 O O . SER A 1 336 ? -8.227 27.075 29.592 1.00 28.45 335 SER A O 1
ATOM 2616 N N . ALA A 1 337 ? -9.084 28.642 28.242 1.00 30.68 336 ALA A N 1
ATOM 2617 C CA . ALA A 1 337 ? -7.944 28.617 27.340 1.00 31.00 336 ALA A CA 1
ATOM 2618 C C . ALA A 1 337 ? -7.844 29.920 26.584 1.00 29.22 336 ALA A C 1
ATOM 2619 O O . ALA A 1 337 ? -8.849 30.614 26.389 1.00 27.25 336 ALA A O 1
ATOM 2621 N N . VAL A 1 338 ? -6.622 30.243 26.175 1.00 28.69 337 VAL A N 1
ATOM 2622 C CA . VAL A 1 338 ? -6.353 31.401 25.329 1.00 24.23 337 VAL A CA 1
ATOM 2623 C C . VAL A 1 338 ? -5.703 30.885 24.047 1.00 26.72 337 VAL A C 1
ATOM 2624 O O . VAL A 1 338 ? -4.602 30.339 24.072 1.00 25.81 337 VAL A O 1
ATOM 2628 N N . GLU A 1 339 ? -6.396 31.062 22.933 1.00 22.46 338 GLU A N 1
ATOM 2629 C CA . GLU A 1 339 ? -6.002 30.490 21.655 1.00 22.63 338 GLU A CA 1
ATOM 2630 C C . GLU A 1 339 ? -5.505 31.600 20.741 1.00 29.96 338 GLU A C 1
ATOM 2631 O O . GLU A 1 339 ? -6.183 32.626 20.586 1.00 25.20 338 GLU A O 1
ATOM 2637 N N . ILE A 1 340 ? -4.334 31.418 20.134 1.00 23.19 339 ILE A N 1
ATOM 2638 C CA . ILE A 1 340 ? -3.840 32.471 19.256 1.00 24.06 339 ILE A CA 1
ATOM 2639 C C . ILE A 1 340 ? -3.878 32.039 17.815 1.00 24.38 339 ILE A C 1
ATOM 2640 O O . ILE A 1 340 ? -3.777 30.861 17.481 1.00 24.26 339 ILE A O 1
ATOM 2645 N N . VAL A 1 341 ? -3.977 33.040 16.962 1.00 21.68 340 VAL A N 1
ATOM 2646 C CA . VAL A 1 341 ? -4.182 32.853 15.564 1.00 21.05 340 VAL A CA 1
ATOM 2647 C C . VAL A 1 341 ? -3.540 34.088 14.920 1.00 24.54 340 VAL A C 1
ATOM 2648 O O . VAL A 1 341 ? -3.229 35.034 15.632 1.00 24.99 340 VAL A O 1
ATOM 2652 N N . GLY A 1 342 ? -3.315 34.092 13.612 1.00 23.53 341 GLY A N 1
ATOM 2653 C CA . GLY A 1 342 ? -2.751 35.270 12.975 1.00 22.73 341 GLY A CA 1
ATOM 2654 C C . GLY A 1 342 ? -1.224 35.245 12.993 1.00 26.98 341 GLY A C 1
ATOM 2655 O O . GLY A 1 342 ? -0.613 34.544 13.788 1.00 26.03 341 GLY A O 1
ATOM 2656 N N . GLY A 1 343 ? -0.609 36.019 12.105 1.00 26.25 342 GLY A N 1
ATOM 2657 C CA . GLY A 1 343 ? 0.828 35.982 11.930 1.00 24.74 342 GLY A CA 1
ATOM 2658 C C . GLY A 1 343 ? 1.676 36.549 13.053 1.00 28.16 342 GLY A C 1
ATOM 2659 O O . GLY A 1 343 ? 2.735 36.002 13.383 1.00 29.49 342 GLY A O 1
ATOM 2660 N N . ALA A 1 344 ? 1.241 37.658 13.633 1.00 23.30 343 ALA A N 1
ATOM 2661 C CA . ALA A 1 344 ? 2.121 38.426 14.510 1.00 23.21 343 ALA A CA 1
ATOM 2662 C C . ALA A 1 344 ? 1.977 38.053 15.985 1.00 29.75 343 ALA A C 1
ATOM 2663 O O . ALA A 1 344 ? 2.814 38.431 16.797 1.00 24.57 343 ALA A O 1
ATOM 2665 N N . THR A 1 345 ? 0.936 37.293 16.339 1.00 29.33 344 THR A N 1
ATOM 2666 C CA . THR A 1 345 ? 0.807 36.816 17.721 1.00 27.05 344 THR A CA 1
ATOM 2667 C C . THR A 1 345 ? 1.942 35.904 18.119 1.00 34.12 344 THR A C 1
ATOM 2668 O O . THR A 1 345 ? 2.214 35.749 19.295 1.00 37.97 344 THR A O 1
ATOM 2672 N N . ARG A 1 346 ? 2.591 35.302 17.130 1.00 31.52 345 ARG A N 1
ATOM 2673 C CA . ARG A 1 346 ? 3.750 34.440 17.348 1.00 38.92 345 ARG A CA 1
ATOM 2674 C C . ARG A 1 346 ? 4.961 35.129 17.958 1.00 33.36 345 ARG A C 1
ATOM 2675 O O . ARG A 1 346 ? 5.880 34.446 18.415 1.00 34.50 345 ARG A O 1
ATOM 2683 N N . ILE A 1 347 ? 4.998 36.460 17.906 1.00 29.10 346 ILE A N 1
ATOM 2684 C CA . ILE A 1 347 ? 6.094 37.205 18.530 1.00 30.13 346 ILE A CA 1
ATOM 2685 C C . ILE A 1 347 ? 6.145 36.825 20.009 1.00 32.73 346 ILE A C 1
ATOM 2686 O O . ILE A 1 347 ? 5.163 37.036 20.740 1.00 30.63 346 ILE A O 1
ATOM 2691 N N . PRO A 1 348 ? 7.271 36.224 20.451 1.00 36.36 347 PRO A N 1
ATOM 2692 C CA . PRO A 1 348 ? 7.345 35.670 21.814 1.00 31.29 347 PRO A CA 1
ATOM 2693 C C . PRO A 1 348 ? 7.015 36.681 22.917 1.00 29.41 347 PRO A C 1
ATOM 2694 O O . PRO A 1 348 ? 6.384 36.273 23.890 1.00 34.75 347 PRO A O 1
ATOM 2698 N N . ALA A 1 349 ? 7.387 37.954 22.772 1.00 28.15 348 ALA A N 1
ATOM 2699 C CA . ALA A 1 349 ? 7.031 38.954 23.780 1.00 28.43 348 ALA A CA 1
ATOM 2700 C C . ALA A 1 349 ? 5.518 39.233 23.786 1.00 27.74 348 ALA A C 1
ATOM 2701 O O . ALA A 1 349 ? 4.942 39.526 24.834 1.00 28.84 348 ALA A O 1
ATOM 2703 N N . VAL A 1 350 ? 4.888 39.162 22.617 1.00 26.83 349 VAL A N 1
ATOM 2704 C CA . VAL A 1 350 ? 3.430 39.336 22.531 1.00 28.23 349 VAL A CA 1
ATOM 2705 C C . VAL A 1 350 ? 2.716 38.153 23.198 1.00 30.84 349 VAL A C 1
ATOM 2706 O O . VAL A 1 350 ? 1.856 38.358 24.051 1.00 28.36 349 VAL A O 1
ATOM 2710 N N . LYS A 1 351 ? 3.097 36.924 22.844 1.00 24.96 350 LYS A N 1
ATOM 2711 C CA . LYS A 1 351 ? 2.559 35.732 23.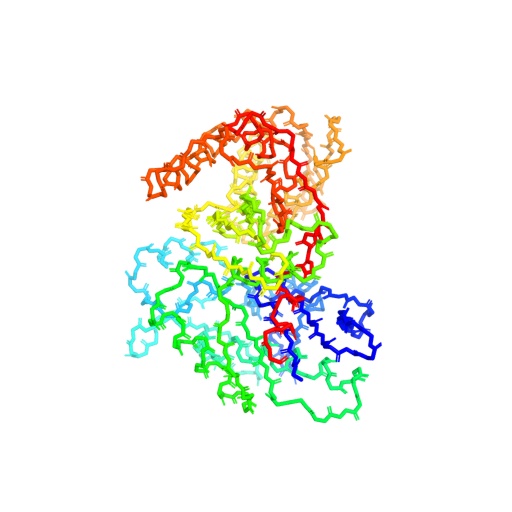519 1.00 31.76 350 LYS A CA 1
ATOM 2712 C C . LYS A 1 351 ? 2.707 35.806 25.037 1.00 33.8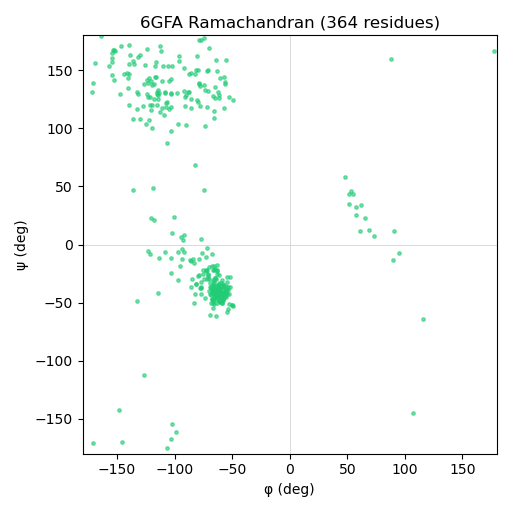4 350 LYS A C 1
ATOM 2713 O O . LYS A 1 351 ? 1.790 35.440 25.778 1.00 29.66 350 LYS A O 1
ATOM 2719 N N . GLU A 1 352 ? 3.877 36.268 25.480 1.00 30.50 351 GLU A N 1
ATOM 2720 C CA . GLU A 1 352 ? 4.208 36.357 26.896 1.00 29.93 351 GLU A CA 1
ATOM 2721 C C . GLU A 1 352 ? 3.305 37.343 27.623 1.00 32.02 351 GLU A C 1
ATOM 2722 O O . GLU A 1 352 ? 2.818 37.033 28.697 1.00 31.16 351 GLU A O 1
ATOM 2728 N N . ARG A 1 353 ? 3.109 38.531 27.047 1.00 29.47 352 ARG A N 1
ATOM 2729 C CA . ARG A 1 353 ? 2.217 39.527 27.625 1.00 32.25 352 ARG A CA 1
ATOM 2730 C C . ARG A 1 353 ? 0.794 38.976 27.764 1.00 31.45 352 ARG A C 1
ATOM 2731 O O . ARG A 1 353 ? 0.153 39.191 28.784 1.00 30.76 352 ARG A O 1
ATOM 2739 N N . ILE A 1 354 ? 0.310 38.282 26.734 1.00 27.12 353 ILE A N 1
ATOM 2740 C CA . ILE A 1 354 ? -1.021 37.671 26.778 1.00 29.71 353 ILE A CA 1
ATOM 2741 C C . ILE A 1 354 ? -1.087 36.605 27.867 1.00 29.39 353 ILE A C 1
ATOM 2742 O O . ILE A 1 354 ? -1.996 36.615 28.701 1.00 27.71 353 ILE A O 1
ATOM 2747 N N . ALA A 1 355 ? -0.116 35.696 27.863 1.00 26.69 354 ALA A N 1
ATOM 2748 C CA . ALA A 1 355 ? -0.070 34.616 28.847 1.00 31.09 354 ALA A CA 1
ATOM 2749 C C . ALA A 1 355 ? -0.040 35.171 30.272 1.00 31.58 354 ALA A C 1
ATOM 2750 O O . ALA A 1 355 ? -0.802 34.720 31.132 1.00 31.58 354 ALA A O 1
ATOM 2752 N N . LYS A 1 356 ? 0.828 36.149 30.519 1.00 30.56 355 LYS A N 1
ATOM 2753 C CA . LYS A 1 356 ? 0.919 36.761 31.843 1.00 32.35 355 LYS A CA 1
ATOM 2754 C C . LYS A 1 356 ? -0.395 37.433 32.253 1.00 34.41 355 LYS A C 1
ATOM 2755 O O . LYS A 1 356 ? -0.766 37.415 33.425 1.00 35.12 355 LYS A O 1
ATOM 2761 N N . PHE A 1 357 ? -1.085 38.045 31.292 1.00 28.63 356 PHE A N 1
ATOM 2762 C CA . PHE A 1 357 ? -2.357 38.701 31.583 1.00 30.41 356 PHE A CA 1
ATOM 2763 C C . PHE A 1 357 ? -3.424 37.705 32.071 1.00 31.40 356 PHE A C 1
ATOM 2764 O O . PHE A 1 357 ? -4.128 37.966 33.050 1.00 32.61 356 PHE A O 1
ATOM 2772 N N . PHE A 1 358 ? -3.543 36.570 31.386 1.00 27.87 357 PHE A N 1
ATOM 2773 C CA . PHE A 1 358 ? -4.584 35.602 31.717 1.00 34.99 357 PHE A CA 1
ATOM 2774 C C . PHE A 1 358 ? -4.103 34.550 32.707 1.00 31.25 357 PHE A C 1
ATOM 2775 O O . PHE A 1 358 ? -4.900 33.750 33.189 1.00 33.12 357 PHE A O 1
ATOM 2783 N N . GLY A 1 359 ? -2.807 34.572 33.019 1.00 33.87 358 GLY A N 1
ATOM 2784 C CA . GLY A 1 359 ? -2.218 33.598 33.919 1.00 30.32 358 GLY A CA 1
ATOM 2785 C C . GLY A 1 359 ? -2.321 32.169 33.410 1.00 41.26 358 GLY A C 1
ATOM 2786 O O . GLY A 1 359 ? -2.480 31.232 34.191 1.00 46.86 358 GLY A O 1
ATOM 2787 N N . LYS A 1 360 ? -2.232 32.006 32.093 1.00 37.10 359 LYS A N 1
ATOM 2788 C CA . LYS A 1 360 ? -2.316 30.699 31.457 1.00 35.38 359 LYS A CA 1
ATOM 2789 C C . LYS A 1 360 ? -1.329 30.634 30.318 1.00 38.09 359 LYS A C 1
ATOM 2790 O O . LYS A 1 360 ? -1.080 31.640 29.668 1.00 38.22 359 LYS A O 1
ATOM 2796 N N . ASP A 1 361 ? -0.785 29.452 30.064 1.00 38.21 360 ASP A N 1
ATOM 2797 C CA . ASP A 1 361 ? -0.045 29.224 28.834 1.00 38.40 360 ASP A CA 1
ATOM 2798 C C . ASP A 1 361 ? -0.960 29.387 27.618 1.00 37.20 360 ASP A C 1
ATOM 2799 O O . ASP A 1 361 ? -2.164 29.117 27.676 1.00 34.74 360 ASP A O 1
ATOM 2804 N N . ILE A 1 362 ? -0.362 29.833 26.525 1.00 31.94 361 ILE A N 1
ATOM 2805 C CA . ILE A 1 362 ? -1.044 30.060 25.258 1.00 33.16 361 ILE A CA 1
ATOM 2806 C C . ILE A 1 362 ? -1.296 28.752 24.498 1.00 35.94 361 ILE A C 1
ATOM 2807 O O . ILE A 1 362 ? -0.417 27.902 24.415 1.00 29.55 361 ILE A O 1
ATOM 2812 N N . SER A 1 363 ? -2.492 28.593 23.938 1.00 27.53 362 SER A N 1
ATOM 2813 C CA . SER A 1 363 ? -2.798 27.412 23.135 1.00 25.33 362 SER A CA 1
ATOM 2814 C C . SER A 1 363 ? -2.738 27.733 21.641 1.00 28.65 362 SER A C 1
ATOM 2815 O O . SER A 1 363 ? -2.927 28.884 21.236 1.00 29.05 362 SER A O 1
ATOM 2818 N N . THR A 1 364 ? -2.460 26.717 20.831 1.00 31.36 363 THR A N 1
ATOM 2819 C CA . THR A 1 364 ? -2.342 26.866 19.381 1.00 26.57 363 THR A CA 1
ATOM 2820 C C . THR A 1 364 ? -3.079 25.707 18.705 1.00 33.56 363 THR A C 1
ATOM 2821 O O . THR A 1 364 ? -2.570 25.049 17.781 1.00 28.94 363 THR A O 1
ATOM 2825 N N . THR A 1 365 ? -4.290 25.458 19.194 1.00 30.14 364 THR A N 1
ATOM 2826 C CA . THR A 1 365 ? -5.152 24.415 18.652 1.00 26.77 364 THR A CA 1
ATOM 2827 C C . THR A 1 365 ? -5.406 24.594 17.160 1.00 30.37 364 THR A C 1
ATOM 2828 O O . THR A 1 365 ? -5.444 23.620 16.416 1.00 31.56 364 THR A O 1
ATOM 2832 N N . LEU A 1 366 ? -5.581 25.844 16.726 1.00 24.91 365 LEU A N 1
ATOM 2833 C CA . LEU A 1 366 ? -5.911 26.110 15.338 1.00 25.04 365 LEU A CA 1
ATOM 2834 C C . LEU A 1 366 ? -4.663 26.433 14.542 1.00 28.22 365 LEU A C 1
ATOM 2835 O O . LEU A 1 366 ? -3.643 26.836 15.101 1.00 28.09 365 LEU A O 1
ATOM 2840 N N . ASN A 1 367 ? -4.745 26.252 13.234 1.00 27.42 366 ASN A N 1
ATOM 2841 C CA . ASN A 1 367 ? -3.678 26.705 12.359 1.00 29.08 366 ASN A CA 1
ATOM 2842 C C . ASN A 1 367 ? -3.698 28.237 12.279 1.00 27.83 366 ASN A C 1
ATOM 2843 O O . ASN A 1 367 ? -4.686 28.820 11.828 1.00 24.04 366 ASN A O 1
ATOM 2848 N N . ALA A 1 368 ? -2.617 28.880 12.713 1.00 25.50 367 ALA A N 1
ATOM 2849 C CA . ALA A 1 368 ? -2.612 30.340 12.860 1.00 27.11 367 ALA A CA 1
ATOM 2850 C C . ALA A 1 368 ? -2.825 31.064 11.531 1.00 27.74 367 ALA A C 1
ATOM 2851 O O . ALA A 1 368 ? -3.457 32.122 11.476 1.00 24.64 367 ALA A O 1
ATOM 2853 N N . ASP A 1 369 ? -2.292 30.490 10.459 1.00 23.25 368 ASP A N 1
ATOM 2854 C CA . ASP A 1 369 ? -2.355 31.125 9.149 1.00 25.08 368 ASP A CA 1
ATOM 2855 C C . ASP A 1 369 ?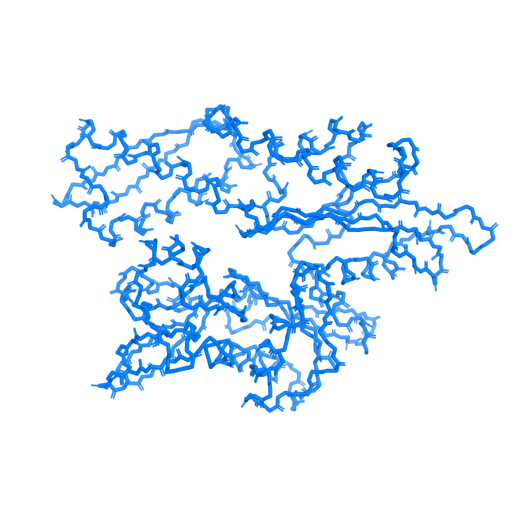 -3.705 30.892 8.453 1.00 26.09 368 ASP A C 1
ATOM 2856 O O . ASP A 1 369 ? -4.183 31.753 7.719 1.00 28.86 368 ASP A O 1
ATOM 2861 N N . GLU A 1 370 ? -4.299 29.722 8.681 1.00 23.91 369 GLU A N 1
ATOM 2862 C CA . GLU A 1 370 ? -5.464 29.276 7.906 1.00 28.49 369 GLU A CA 1
ATOM 2863 C C . GLU A 1 370 ? -6.811 29.408 8.632 1.00 26.79 369 GLU A C 1
ATOM 2864 O O . GLU A 1 370 ? -7.859 29.237 8.010 1.00 27.57 369 GLU A O 1
ATOM 2870 N N . ALA A 1 371 ? -6.784 29.682 9.932 1.00 22.88 370 ALA A N 1
ATOM 2871 C CA . ALA A 1 371 ? -7.993 29.553 10.760 1.00 22.96 370 ALA A CA 1
ATOM 2872 C C . ALA A 1 371 ? -9.157 30.412 10.263 1.00 25.65 370 ALA A C 1
ATOM 2873 O O . ALA A 1 371 ? -10.308 29.972 10.248 1.00 24.79 370 ALA A O 1
ATOM 2875 N N . VAL A 1 372 ? -8.858 31.641 9.866 1.00 22.21 371 VAL A N 1
ATOM 2876 C CA . VAL A 1 372 ? -9.909 32.551 9.421 1.00 22.37 371 VAL A CA 1
ATOM 2877 C C . VAL A 1 372 ? -10.551 32.076 8.118 1.00 21.85 371 VAL A C 1
ATOM 2878 O O . VAL A 1 372 ? -11.772 32.028 8.015 1.00 23.32 371 VAL A O 1
ATOM 2882 N N . ALA A 1 373 ? -9.736 31.712 7.133 1.00 20.73 372 ALA A N 1
ATOM 2883 C CA . ALA A 1 373 ? -10.268 31.207 5.866 1.00 21.37 372 ALA A CA 1
ATOM 2884 C C . ALA A 1 373 ? -11.101 29.937 6.118 1.00 27.45 372 ALA A C 1
ATOM 2885 O O . ALA A 1 373 ? -12.147 29.738 5.513 1.00 23.24 372 ALA A O 1
ATOM 2887 N N . ARG A 1 374 ? -10.634 29.087 7.032 1.00 23.40 373 ARG A N 1
ATOM 2888 C CA . ARG A 1 374 ? -11.337 27.846 7.329 1.00 25.55 373 ARG A CA 1
ATOM 2889 C C . ARG A 1 374 ? -12.699 28.118 7.964 1.00 27.36 373 ARG A C 1
ATOM 2890 O O . ARG A 1 374 ? -13.695 27.463 7.625 1.00 28.91 373 ARG A O 1
ATOM 2898 N N . GLY A 1 375 ? -12.734 29.078 8.886 1.00 24.83 374 GLY A N 1
ATOM 2899 C CA . GLY A 1 375 ? -13.988 29.552 9.463 1.00 27.71 374 GLY A CA 1
ATOM 2900 C C . GLY A 1 375 ? -14.930 30.110 8.406 1.00 31.80 374 GLY A C 1
ATOM 2901 O O . GLY A 1 375 ? -16.130 29.809 8.412 1.00 27.47 374 GLY A O 1
ATOM 2902 N N . CYS A 1 376 ? -14.394 30.896 7.475 1.00 20.79 375 CYS A N 1
ATOM 2903 C CA . CYS A 1 376 ? -15.218 31.429 6.386 1.00 24.99 375 CYS A CA 1
ATOM 2904 C C . CYS A 1 376 ? -15.819 30.323 5.534 1.00 28.78 375 CYS A C 1
ATOM 2905 O O . CYS A 1 376 ? -16.979 30.421 5.132 1.00 24.54 375 CYS A O 1
ATOM 2908 N N . ALA A 1 377 ? -15.049 29.263 5.301 1.00 27.10 376 ALA A N 1
ATOM 2909 C CA . ALA A 1 377 ? -15.511 28.140 4.491 1.00 26.13 376 ALA A CA 1
ATOM 2910 C C . ALA A 1 377 ? -16.592 27.315 5.208 1.00 31.82 376 ALA A C 1
ATOM 2911 O O . ALA A 1 377 ? -17.392 26.642 4.569 1.00 30.59 376 ALA A O 1
ATOM 2913 N N . LEU A 1 378 ? -16.584 27.363 6.533 1.00 31.14 377 LEU A N 1
ATOM 2914 C CA . LEU A 1 378 ? -17.552 26.645 7.355 1.00 34.71 377 LEU A CA 1
ATOM 2915 C C . LEU A 1 378 ? -18.912 27.334 7.384 1.00 38.34 377 LEU A C 1
ATOM 2916 O O . LEU A 1 378 ? -19.936 26.669 7.494 1.00 40.83 377 LEU A O 1
ATOM 2921 N N . GLN A 1 379 ? -18.906 28.664 7.304 1.00 37.01 378 GLN A N 1
ATOM 2922 C CA . GLN A 1 379 ? -20.117 29.467 7.485 1.00 42.20 378 GLN A CA 1
ATOM 2923 C C . GLN A 1 379 ? -21.327 28.982 6.662 1.00 51.39 378 GLN A C 1
ATOM 2924 O O . GLN A 1 379 ? -22.404 28.761 7.225 1.00 51.79 378 GLN A O 1
ATOM 2930 N N . CYS A 1 380 ? -21.153 28.806 5.352 1.00 48.83 379 CYS A N 1
ATOM 2931 C CA . CYS A 1 380 ? -22.248 28.346 4.488 1.00 51.38 379 CYS A CA 1
ATOM 2932 C C . CYS A 1 380 ? -21.921 27.060 3.712 1.00 50.00 379 CYS A C 1
ATOM 2933 O O . CYS A 1 380 ? -20.962 26.343 4.020 1.00 47.25 379 CYS A O 1
#

Secondary structure (DSSP, 8-state):
-EEEEE-SSEEEEEEE-SSSEEEPP-TTS-S-EESEEEE-SS-EEESHHHHHTTTTTGGGEEES-GGGTT-BTTSHHHHHHHTT-SSEEEE-TTSBEEEEEE-SSSEEEEEHHHHHHHHHHHHHHHHHHHHSS---EEEEEE-TT--HHHHHHHHHHHHHHT-EEEEEEEHHHHHHHHHHHH-TTPPPTTSPPEEEEEEEE-SS-EEEEEEEEETTEEEEEEEEEETT-SHHHHHHHHHHHHHHHHHHHH---GGGSHHHHHHHHHHHHHHHHHTTT--S-EEEEEEEEETTEEEEEEE-HHHHHHHTHHHHHHTHHHHHHHHHHHT--GG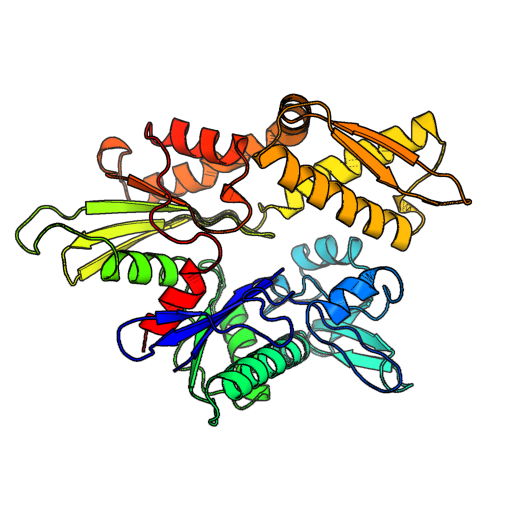G--EEEEESSGGGSHHHHHHHHHHHTSPEE--S-TTTHHHHHHHHH-

GO terms:
  GO:0000774 adenyl-nucleotide exchange factor activity (F, IDA)
  GO:0005515 protein binding (F, IPI)
  GO:0006986 response to unfolded protein (P, TAS)
  GO:0071682 endocytic vesicle lumen (C, TAS)
  GO:0005576 extracellular region (C, TAS)
  GO:0005829 cytosol (C, TAS)
  GO:0005737 cytoplasm (C, IDA)
  GO:0045345 positive regulation of MHC class I biosynthetic process (P, TAS)
  GO:0051135 positive regulation of NK T cell activation (P, TAS)
  GO:0005654 nucleoplasm (C, IDA)
  GO:0005829 cytosol (C, IDA)
  GO:0032991 protein-containing complex (C, IDA)
  GO:0070062 extracellular exosome (C, HDA)